Protein AF-A0A6S6SYT3-F1 (afdb_monomer_lite)

Foldseek 3Di:
DQDPLNVQLVLLLLLVVVVQVPDPDNDDLQCVCCVVPVQHCPDPCSLVVVVVVLVCLQPVNCVVVCVVDVLCVVPADPLLRLLQSLSVSSNSLVVCCVSVSDDPVVSVVSSLVSVLSNVVSDPDDVVSLLSPLSNVLVCCLVPVDDPVCSVVCSVCVVVVSVVSSVPDPRDRDDDPDRPCVPDDPDDDPDPPPPDDDDDDDDDDLVVLVVVLVVCVVVLPLPVNVVSLLPDDLVSNLVSLVVLVVCCVVPVVSADPVNLVCQCVSRVLRLVSLVSVLVVLQVVLDVLQDPDDPVPRDPRSVVSSVVSLVSSQVSLVSSCVSPVPPLLSLLSLLLSLLVDPDPVSVVSNVVSVVCCLVPVLVPLSSLVSLLVCLQVVNPHYLVSNQVSLVSSCVVADQLRLSNCSNLVSLVSVLVCCCPPVVDNPVSLVSLVDPVSVVVVVVVLVSDLLPLVSLVSVCVSCVSNVPVVSVVSSVVSVVVD

Sequence (479 aa):
MISKEETFALAFAKFEDERLENSPEDYCVESYLNNDFYFNIHDKNASSKVYDVIKKVWTEGVLELFIKNSILIDKLEVKDLVAFDSTRFVKLVLEVLNLKLINKKEAWGLLFLNVQRIQDAFTHTEDFKVSYFKGALFYDILFKSEEESRGEKIQSFDTLLENLHQRSKVKLTWLETDVFKTFKIEKSIDPSLSKNPIQNIKNTNTTKLMTMHQLLAKEDKTELWNFLDNLKDKERNQFLHQLYINKKEKPNILTAEDYLELPALYPNVSYAHYLRGVYFYHYAWEARGLGITNTVGQKNYALFYERLRYAKKDLKKAYELSPNEQTYWAELYNLVKHFRSKEADTLQEELYTRIKKNAMQNIYCIQRVSHLNKARWGGSHKESLNWAREVVSHAKHTDPIKIIIFEALIEEYHYILEFDRDEKSANAIFKDKALQNEVNICFDELVEHVTLHDRLLFWYEKVGDFARLEKLNSCIQSL

pLDDT: mean 90.22, std 11.29, range [35.91, 98.62]

Structure (mmCIF, N/CA/C/O backbone):
data_AF-A0A6S6SYT3-F1
#
_entry.id   AF-A0A6S6SYT3-F1
#
loop_
_atom_site.group_PDB
_atom_site.id
_atom_site.type_symbol
_atom_site.label_atom_id
_atom_site.label_alt_id
_atom_site.label_comp_id
_atom_site.label_asym_id
_atom_site.label_entity_id
_atom_site.label_seq_id
_atom_site.pdbx_PDB_ins_code
_atom_site.Cartn_x
_atom_site.Cartn_y
_atom_site.Cartn_z
_atom_site.occupancy
_atom_site.B_iso_or_equiv
_atom_site.auth_seq_id
_atom_site.auth_comp_id
_atom_site.auth_asym_id
_atom_site.auth_atom_id
_atom_site.pdbx_PDB_model_num
ATOM 1 N N . MET A 1 1 ? 27.311 20.189 26.855 1.00 70.69 1 MET A N 1
ATOM 2 C CA . MET A 1 1 ? 26.867 19.178 27.838 1.00 70.69 1 MET A CA 1
ATOM 3 C C . MET A 1 1 ? 25.761 18.383 27.185 1.00 70.69 1 MET A C 1
ATOM 5 O O . MET A 1 1 ? 24.919 19.014 26.562 1.00 70.69 1 MET A O 1
ATOM 9 N N . ILE A 1 2 ? 25.813 17.055 27.279 1.00 85.00 2 ILE A N 1
ATOM 10 C CA . ILE A 1 2 ? 24.722 16.183 26.830 1.00 85.00 2 ILE A CA 1
ATOM 11 C C . ILE A 1 2 ? 23.591 16.313 27.857 1.00 85.00 2 ILE A C 1
ATOM 13 O O . ILE A 1 2 ? 23.870 16.316 29.060 1.00 85.00 2 ILE A O 1
ATOM 17 N N . SER A 1 3 ? 22.349 16.492 27.412 1.00 89.75 3 SER A N 1
ATOM 18 C CA . SER A 1 3 ? 21.203 16.592 28.325 1.00 89.75 3 SER A CA 1
ATOM 19 C C . SER A 1 3 ? 20.906 15.240 29.000 1.00 89.75 3 SER A C 1
ATOM 21 O O . SER A 1 3 ? 21.442 14.195 28.612 1.00 89.75 3 SER A O 1
ATOM 23 N N . LYS A 1 4 ? 20.053 15.225 30.035 1.00 91.56 4 LYS A N 1
ATOM 24 C CA . LYS A 1 4 ? 19.627 13.958 30.659 1.00 91.56 4 LYS A CA 1
ATOM 25 C C . LYS A 1 4 ? 18.816 13.111 29.674 1.00 91.56 4 LYS A C 1
ATOM 27 O O . LYS A 1 4 ? 19.001 11.902 29.621 1.00 91.56 4 LYS A O 1
ATOM 32 N N . GLU A 1 5 ? 17.986 13.761 28.868 1.00 90.38 5 GLU A N 1
ATOM 33 C CA . GLU A 1 5 ? 17.163 13.174 27.811 1.00 90.38 5 GLU A CA 1
ATOM 34 C C . GLU A 1 5 ? 18.025 12.591 26.692 1.00 90.38 5 GLU A C 1
ATOM 36 O O . GLU A 1 5 ? 17.812 11.454 26.282 1.00 90.38 5 GLU A O 1
ATOM 41 N N . GLU A 1 6 ? 19.050 13.323 26.250 1.00 91.50 6 GLU A N 1
ATOM 42 C CA . GLU A 1 6 ? 20.016 12.815 25.275 1.00 91.50 6 GLU A CA 1
ATOM 43 C C . GLU A 1 6 ? 20.785 11.605 25.834 1.00 91.50 6 GLU A C 1
ATOM 45 O O . GLU A 1 6 ? 20.947 10.595 25.153 1.00 91.50 6 GLU A O 1
ATOM 50 N N . THR A 1 7 ? 21.215 11.670 27.099 1.00 93.25 7 THR A N 1
ATOM 51 C CA . THR A 1 7 ? 21.897 10.549 27.768 1.00 93.25 7 THR A CA 1
ATOM 52 C C . THR A 1 7 ? 20.993 9.319 27.861 1.00 93.25 7 THR A C 1
ATOM 54 O O . THR A 1 7 ? 21.459 8.202 27.641 1.00 93.25 7 THR A O 1
ATOM 57 N N . PHE A 1 8 ? 19.709 9.519 28.163 1.00 92.81 8 PHE A N 1
ATOM 58 C CA . PHE A 1 8 ? 18.713 8.455 28.228 1.00 92.81 8 PHE A CA 1
ATOM 59 C C . PHE A 1 8 ? 18.460 7.826 26.856 1.00 92.81 8 PHE A C 1
ATOM 61 O O . PHE A 1 8 ? 18.545 6.609 26.726 1.00 92.81 8 PHE A O 1
ATOM 68 N N . ALA A 1 9 ? 18.255 8.642 25.817 1.00 92.81 9 ALA A N 1
ATOM 69 C CA . ALA A 1 9 ? 18.059 8.170 24.447 1.00 92.81 9 ALA A CA 1
ATOM 70 C C . ALA A 1 9 ? 19.233 7.304 23.963 1.00 92.81 9 ALA A C 1
ATOM 72 O O . ALA A 1 9 ? 19.038 6.217 23.425 1.00 92.81 9 ALA A O 1
ATOM 73 N N . LEU A 1 10 ? 20.465 7.764 24.201 1.00 93.94 10 LEU A N 1
ATOM 74 C CA . LEU A 1 10 ? 21.680 7.057 23.790 1.00 93.94 10 LEU A CA 1
ATOM 75 C C . LEU A 1 10 ? 21.956 5.800 24.624 1.00 93.94 10 LEU A C 1
ATOM 77 O O . LEU A 1 10 ? 22.671 4.910 24.169 1.00 93.94 10 LEU A O 1
ATOM 81 N N . ALA A 1 11 ? 21.418 5.704 25.841 1.00 93.69 11 ALA A N 1
ATOM 82 C CA . ALA A 1 11 ? 21.614 4.529 26.681 1.00 93.69 11 ALA A CA 1
ATOM 83 C C . ALA A 1 11 ? 20.942 3.277 26.099 1.00 93.69 11 ALA A C 1
ATOM 85 O O . ALA A 1 11 ? 21.452 2.181 26.321 1.00 93.69 11 ALA A O 1
ATOM 86 N N . PHE A 1 12 ? 19.870 3.431 25.314 1.00 93.25 12 PHE A N 1
ATOM 87 C CA . PHE A 1 12 ? 19.230 2.310 24.628 1.00 93.25 12 PHE A CA 1
ATOM 88 C C . PHE A 1 12 ? 20.152 1.678 23.583 1.00 93.25 12 PHE A C 1
ATOM 90 O O . PHE A 1 12 ? 20.276 0.462 23.569 1.00 93.25 12 PHE A O 1
ATOM 97 N N . ALA A 1 13 ? 20.899 2.466 22.799 1.00 93.56 13 ALA A N 1
ATOM 98 C CA . ALA A 1 13 ? 21.831 1.927 21.797 1.00 93.56 13 ALA A CA 1
ATOM 99 C C . ALA A 1 13 ? 22.815 0.902 22.383 1.00 93.56 13 ALA A C 1
ATOM 101 O O . ALA A 1 13 ? 23.126 -0.089 21.735 1.00 93.56 13 ALA A O 1
ATOM 102 N N . LYS A 1 14 ? 23.228 1.097 23.643 1.00 95.25 14 LYS A N 1
ATOM 103 C CA . LYS A 1 14 ? 24.196 0.234 24.333 1.00 95.25 14 LYS A CA 1
ATOM 104 C C . LYS A 1 14 ? 23.717 -1.204 24.503 1.00 95.25 14 LYS A C 1
ATOM 106 O O . LYS A 1 14 ? 24.542 -2.106 24.548 1.00 95.25 14 LYS A O 1
ATOM 111 N N . PHE A 1 15 ? 22.409 -1.419 24.635 1.00 94.50 15 PHE A N 1
ATOM 112 C CA . PHE A 1 15 ? 21.846 -2.767 24.696 1.00 94.50 15 PHE A CA 1
ATOM 113 C C . PHE A 1 15 ? 22.007 -3.497 23.364 1.00 94.50 15 PHE A C 1
ATOM 115 O O . PHE A 1 15 ? 22.320 -4.688 23.357 1.00 94.50 15 PHE A O 1
ATOM 122 N N . GLU A 1 16 ? 21.817 -2.787 22.252 1.00 94.69 16 GLU A N 1
ATOM 123 C CA . GLU A 1 16 ? 22.008 -3.353 20.919 1.00 94.69 16 GLU A CA 1
ATOM 124 C C . GLU A 1 16 ? 23.496 -3.509 20.596 1.00 94.69 16 GLU A C 1
ATOM 126 O O . GLU A 1 16 ? 23.882 -4.543 20.067 1.00 94.69 16 GLU A O 1
ATOM 131 N N . ASP A 1 17 ? 24.343 -2.551 20.986 1.00 94.81 17 ASP A N 1
ATOM 132 C CA . ASP A 1 17 ? 25.801 -2.676 20.869 1.00 94.81 17 ASP A CA 1
ATOM 133 C C . ASP A 1 17 ? 26.300 -3.933 21.601 1.00 94.81 17 ASP A C 1
ATOM 135 O O . ASP A 1 17 ? 26.957 -4.774 20.996 1.00 94.81 17 ASP A O 1
ATOM 139 N N . GLU A 1 18 ? 25.907 -4.128 22.867 1.00 95.75 18 GLU A N 1
ATOM 140 C CA . GLU A 1 18 ? 26.279 -5.314 23.650 1.00 95.75 18 GLU A CA 1
ATOM 141 C C . GLU A 1 18 ? 25.770 -6.612 23.003 1.00 95.75 18 GLU A C 1
ATOM 143 O O . GLU A 1 18 ? 26.470 -7.624 23.003 1.00 95.75 18 GLU A O 1
ATOM 148 N N . ARG A 1 19 ? 24.563 -6.611 22.425 1.00 94.88 19 ARG A N 1
ATOM 149 C CA . ARG A 1 19 ? 24.023 -7.783 21.720 1.00 94.88 19 ARG A CA 1
ATOM 150 C C . ARG A 1 19 ? 24.835 -8.101 20.463 1.00 94.88 19 ARG A C 1
ATOM 152 O O . ARG A 1 19 ? 25.202 -9.254 20.256 1.00 94.88 19 ARG A O 1
ATOM 159 N N . LEU A 1 20 ? 25.122 -7.089 19.645 1.00 92.69 20 LEU A N 1
ATOM 160 C CA . LEU A 1 20 ? 25.860 -7.231 18.390 1.00 92.69 20 LEU A CA 1
ATOM 161 C C . LEU A 1 20 ? 27.329 -7.605 18.624 1.00 92.69 20 LEU A C 1
ATOM 163 O O . LEU A 1 20 ? 27.863 -8.404 17.867 1.00 92.69 20 LEU A O 1
ATOM 167 N N . GLU A 1 21 ? 27.963 -7.123 19.694 1.00 93.31 21 GLU A N 1
ATOM 168 C CA . GLU A 1 21 ? 29.319 -7.541 20.095 1.00 93.31 21 GLU A CA 1
ATOM 169 C C . GLU A 1 21 ? 29.405 -9.034 20.453 1.00 93.31 21 GLU A C 1
ATOM 171 O O . GLU A 1 21 ? 30.467 -9.643 20.338 1.00 93.31 21 GLU A O 1
ATOM 176 N N . ASN A 1 22 ? 28.293 -9.633 20.887 1.00 89.75 22 ASN A N 1
ATOM 177 C CA . ASN A 1 22 ? 28.199 -11.063 21.186 1.00 89.75 22 ASN A CA 1
ATOM 178 C C . ASN A 1 22 ? 27.676 -11.895 19.997 1.00 89.75 22 ASN A C 1
ATOM 180 O O . ASN A 1 22 ? 27.538 -13.115 20.122 1.00 89.75 22 ASN A O 1
ATOM 184 N N . SER A 1 23 ? 27.367 -11.259 18.862 1.00 87.88 23 SER A N 1
ATOM 185 C CA . SER A 1 23 ? 26.954 -11.940 17.633 1.00 87.88 23 SER A CA 1
ATOM 186 C C . SER A 1 23 ? 28.162 -12.608 16.964 1.00 87.88 23 SER A C 1
ATOM 188 O O . SER A 1 23 ? 29.238 -12.014 16.923 1.00 87.88 23 SER A O 1
ATOM 190 N N . PRO A 1 24 ? 28.015 -13.820 16.396 1.00 85.31 24 PRO A N 1
ATOM 191 C CA . PRO A 1 24 ? 29.074 -14.437 15.597 1.00 85.31 24 PRO A CA 1
ATOM 192 C C . PRO A 1 24 ? 29.301 -13.720 14.256 1.00 85.31 24 PRO A C 1
ATOM 194 O O . PRO A 1 24 ? 30.350 -13.889 13.642 1.00 85.31 24 PRO A O 1
ATOM 197 N N . GLU A 1 25 ? 28.312 -12.957 13.784 1.00 86.88 25 GLU A N 1
ATOM 198 C CA . GLU A 1 25 ? 28.391 -12.169 12.556 1.00 86.88 25 GLU A CA 1
ATOM 199 C C . GLU A 1 25 ? 28.732 -10.713 12.870 1.00 86.88 25 GLU A C 1
ATOM 201 O O . GLU A 1 25 ? 28.052 -10.086 13.690 1.00 86.88 25 GLU A O 1
ATOM 206 N N . ASP A 1 26 ? 29.718 -10.170 12.150 1.00 89.44 26 ASP A N 1
ATOM 207 C CA . ASP A 1 26 ? 30.058 -8.751 12.197 1.00 89.44 26 ASP A CA 1
ATOM 208 C C . ASP A 1 26 ? 28.883 -7.906 11.688 1.00 89.44 26 ASP A C 1
ATOM 210 O O . ASP A 1 26 ? 28.431 -8.027 10.544 1.00 89.44 26 ASP A O 1
ATOM 214 N N . TYR A 1 27 ? 28.389 -7.010 12.538 1.00 91.56 27 TYR A N 1
ATOM 215 C CA . TYR A 1 27 ? 27.347 -6.072 12.148 1.00 91.56 27 TYR A CA 1
ATOM 216 C C . TYR A 1 27 ? 27.915 -4.946 11.279 1.00 91.56 27 TYR A C 1
ATOM 218 O O . TYR A 1 27 ? 28.804 -4.201 11.691 1.00 91.56 27 TYR A O 1
ATOM 226 N N . CYS A 1 28 ? 27.330 -4.761 10.097 1.00 93.56 28 CYS A N 1
ATOM 227 C CA . CYS A 1 28 ? 27.597 -3.636 9.210 1.00 93.56 28 CYS A CA 1
ATOM 228 C C . CYS A 1 28 ? 26.269 -2.980 8.826 1.00 93.56 28 CYS A C 1
ATOM 230 O O . CYS A 1 28 ? 25.417 -3.626 8.213 1.00 93.56 28 CYS A O 1
ATOM 232 N N . VAL A 1 29 ? 26.094 -1.692 9.150 1.00 94.00 29 VAL A N 1
ATOM 233 C CA . VAL A 1 29 ? 24.850 -0.967 8.838 1.00 94.00 29 VAL A CA 1
ATOM 234 C C . VAL A 1 29 ? 24.557 -0.944 7.335 1.00 94.00 29 VAL A C 1
ATOM 236 O O . VAL A 1 29 ? 23.401 -1.060 6.946 1.00 94.00 29 VAL A O 1
ATOM 239 N N . GLU A 1 30 ? 25.577 -0.859 6.477 1.00 93.50 30 GLU A N 1
ATOM 240 C CA . GLU A 1 30 ? 25.385 -0.860 5.021 1.00 93.50 30 GLU A CA 1
ATOM 241 C C . GLU A 1 30 ? 24.839 -2.205 4.540 1.00 93.50 30 GLU A C 1
ATOM 243 O O . GLU A 1 30 ? 23.873 -2.249 3.782 1.00 93.50 30 GLU A O 1
ATOM 248 N N . SER A 1 31 ? 25.408 -3.306 5.043 1.00 92.00 31 SER A N 1
ATOM 249 C CA . SER A 1 31 ? 24.932 -4.658 4.733 1.00 92.00 31 SER A CA 1
ATOM 250 C C . SER A 1 31 ? 23.526 -4.890 5.278 1.00 92.00 31 SER A C 1
ATOM 252 O O . SER A 1 31 ? 22.689 -5.452 4.582 1.00 92.00 31 SER A O 1
ATOM 254 N N . TYR A 1 32 ? 23.242 -4.413 6.491 1.00 89.50 32 TYR A N 1
ATOM 255 C CA . TYR A 1 32 ? 21.917 -4.479 7.102 1.00 89.50 32 TYR A CA 1
ATOM 256 C C . TYR A 1 32 ? 20.869 -3.727 6.269 1.00 89.50 32 TYR A C 1
ATOM 258 O O . TYR A 1 32 ? 19.837 -4.288 5.912 1.00 89.50 32 TYR A O 1
ATOM 266 N N . LEU A 1 33 ? 21.155 -2.480 5.889 1.00 89.62 33 LEU A N 1
ATOM 267 C CA . LEU A 1 33 ? 20.270 -1.679 5.047 1.00 89.62 33 LEU A CA 1
ATOM 268 C C . LEU A 1 33 ? 20.044 -2.325 3.671 1.00 89.62 33 LEU A C 1
ATOM 270 O O . LEU A 1 33 ? 18.913 -2.380 3.184 1.00 89.62 33 LEU A O 1
ATOM 274 N N . ASN A 1 34 ? 21.101 -2.850 3.054 1.00 89.69 34 ASN A N 1
ATOM 275 C CA . ASN A 1 34 ? 21.003 -3.480 1.746 1.00 89.69 34 ASN A CA 1
ATOM 276 C C . ASN A 1 34 ? 20.238 -4.809 1.790 1.00 89.69 34 ASN A C 1
ATOM 278 O O . ASN A 1 34 ? 19.372 -5.042 0.953 1.00 89.69 34 ASN A O 1
ATOM 282 N N . ASN A 1 35 ? 20.531 -5.676 2.755 1.00 83.69 35 ASN A N 1
ATOM 283 C CA . ASN A 1 35 ? 19.975 -7.027 2.789 1.00 83.69 35 ASN A CA 1
ATOM 284 C C . ASN A 1 35 ? 18.531 -7.044 3.300 1.00 83.69 35 ASN A C 1
ATOM 286 O O . ASN A 1 35 ? 17.692 -7.734 2.723 1.00 83.69 35 ASN A O 1
ATOM 290 N N . ASP A 1 36 ? 18.227 -6.256 4.334 1.00 82.00 36 ASP A N 1
ATOM 291 C CA . ASP A 1 36 ? 16.919 -6.309 4.996 1.00 82.00 36 ASP A CA 1
ATOM 292 C C . ASP A 1 36 ? 15.917 -5.324 4.370 1.00 82.00 36 ASP A C 1
ATOM 294 O O . ASP A 1 36 ? 14.701 -5.518 4.463 1.00 82.00 36 ASP A O 1
ATOM 298 N N . PHE A 1 37 ? 16.410 -4.269 3.708 1.00 84.00 37 PHE A N 1
ATOM 299 C CA . PHE A 1 37 ? 15.567 -3.208 3.145 1.00 84.00 37 PHE A CA 1
ATOM 300 C C . PHE A 1 37 ? 15.810 -2.922 1.665 1.00 84.00 37 PHE A C 1
ATOM 302 O O . PHE A 1 37 ? 15.163 -2.025 1.124 1.00 84.00 37 PHE A O 1
ATOM 309 N N . TYR A 1 38 ? 16.706 -3.659 0.997 1.00 87.25 38 TYR A N 1
ATOM 310 C CA . TYR A 1 38 ? 17.091 -3.399 -0.398 1.00 87.25 38 TYR A CA 1
ATOM 311 C C . TYR A 1 38 ? 17.536 -1.943 -0.617 1.00 87.25 38 TYR A C 1
ATOM 313 O O . TYR A 1 38 ? 17.297 -1.348 -1.671 1.00 87.25 38 TYR A O 1
ATOM 321 N N . PHE A 1 39 ? 18.157 -1.348 0.406 1.00 86.50 39 PHE A N 1
ATOM 322 C CA . PHE A 1 39 ? 18.569 0.047 0.417 1.00 86.50 39 PHE A CA 1
ATOM 323 C C . PHE A 1 39 ? 20.068 0.174 0.140 1.00 86.50 39 PHE A C 1
ATOM 325 O O . PHE A 1 39 ? 20.902 -0.228 0.950 1.00 86.50 39 PHE A O 1
ATOM 332 N N . ASN A 1 40 ? 20.410 0.794 -0.991 1.00 90.00 40 ASN A N 1
ATOM 333 C CA . ASN A 1 40 ? 21.788 1.134 -1.325 1.00 90.00 40 ASN A CA 1
ATOM 334 C C . ASN A 1 40 ? 22.121 2.546 -0.819 1.00 90.00 40 ASN A C 1
ATOM 336 O O . ASN A 1 40 ? 21.569 3.535 -1.305 1.00 90.00 40 ASN A O 1
ATOM 340 N N . ILE A 1 41 ? 23.062 2.642 0.123 1.00 92.62 41 ILE A N 1
ATOM 341 C CA . ILE A 1 41 ? 23.496 3.917 0.716 1.00 92.62 41 ILE A CA 1
ATOM 342 C C . ILE A 1 41 ? 24.145 4.877 -0.299 1.00 92.62 41 ILE A C 1
ATOM 344 O O . ILE A 1 41 ? 24.238 6.073 -0.035 1.00 92.62 41 ILE A O 1
ATOM 348 N N . HIS A 1 42 ? 24.591 4.374 -1.454 1.00 92.38 42 HIS A N 1
ATOM 349 C CA . HIS A 1 42 ? 25.229 5.159 -2.514 1.00 92.38 42 HIS A CA 1
ATOM 350 C C . HIS A 1 42 ? 24.237 5.697 -3.554 1.00 92.38 42 HIS A C 1
ATOM 352 O O . HIS A 1 42 ? 24.647 6.301 -4.546 1.00 92.38 42 HIS A O 1
ATOM 358 N N . ASP A 1 43 ? 22.937 5.476 -3.356 1.00 87.94 43 ASP A N 1
ATOM 359 C CA . ASP A 1 43 ? 21.902 6.031 -4.219 1.00 87.94 43 ASP A CA 1
ATOM 360 C C . ASP A 1 43 ? 21.845 7.567 -4.098 1.00 87.94 43 ASP A C 1
ATOM 362 O O . ASP A 1 43 ? 21.962 8.128 -3.006 1.00 87.94 43 ASP A O 1
ATOM 366 N N . LYS A 1 44 ? 21.601 8.268 -5.213 1.00 85.88 44 LYS A N 1
ATOM 367 C CA . LYS A 1 44 ? 21.480 9.738 -5.245 1.00 85.88 44 LYS A CA 1
ATOM 368 C C . LYS A 1 44 ? 20.388 10.250 -4.300 1.00 85.88 44 LYS A C 1
ATOM 370 O O . LYS A 1 44 ? 20.502 11.357 -3.785 1.00 85.88 44 LYS A O 1
ATOM 375 N N . ASN A 1 45 ? 19.368 9.427 -4.047 1.00 87.94 45 ASN A N 1
ATOM 376 C CA . ASN A 1 45 ? 18.238 9.741 -3.172 1.00 87.94 45 ASN A CA 1
ATOM 377 C C . ASN A 1 45 ? 18.284 9.000 -1.822 1.00 87.94 45 ASN A C 1
ATOM 379 O O . ASN A 1 45 ? 17.254 8.899 -1.149 1.00 87.94 45 ASN A O 1
ATOM 383 N N . ALA A 1 46 ? 19.447 8.483 -1.405 1.00 86.31 46 ALA A N 1
ATOM 384 C CA . ALA A 1 46 ? 19.594 7.711 -0.168 1.00 86.31 46 ALA A CA 1
ATOM 385 C C . ALA A 1 46 ? 19.052 8.464 1.064 1.00 86.31 46 ALA A C 1
ATOM 387 O O . ALA A 1 46 ? 18.317 7.882 1.859 1.00 86.31 46 ALA A O 1
ATOM 388 N N . SER A 1 47 ? 19.299 9.774 1.178 1.00 86.94 47 SER A N 1
ATOM 389 C CA . SER A 1 47 ? 18.763 10.603 2.271 1.00 86.94 47 SER A CA 1
ATOM 390 C C . SER A 1 47 ? 17.236 10.675 2.319 1.00 86.94 47 SER A C 1
ATOM 392 O O . SER A 1 47 ? 16.673 10.794 3.398 1.00 86.94 47 SER A O 1
ATOM 394 N N . SER A 1 48 ? 16.540 10.595 1.181 1.00 82.88 48 SER A N 1
ATOM 395 C CA . SER A 1 48 ? 15.072 10.550 1.189 1.00 82.88 48 SER A CA 1
ATOM 396 C C . SER A 1 48 ? 14.568 9.143 1.496 1.00 82.88 48 SER A C 1
ATOM 398 O O . SER A 1 48 ? 13.632 8.977 2.269 1.00 82.88 48 SER A O 1
ATOM 400 N N . LYS A 1 49 ? 15.200 8.123 0.908 1.00 87.56 49 LYS A N 1
ATOM 401 C CA . LYS A 1 49 ? 14.791 6.720 1.047 1.00 87.56 49 LYS A CA 1
ATOM 402 C C . LYS A 1 49 ? 15.067 6.155 2.448 1.00 87.56 49 LYS A C 1
ATOM 404 O O . LYS A 1 49 ? 14.356 5.259 2.894 1.00 87.56 49 LYS A O 1
ATOM 409 N N . VAL A 1 50 ? 16.059 6.683 3.175 1.00 94.00 50 VAL A N 1
ATOM 410 C CA . VAL A 1 50 ? 16.377 6.211 4.536 1.00 94.00 50 VAL A CA 1
ATOM 411 C C . VAL A 1 50 ? 15.218 6.462 5.505 1.00 94.00 50 VAL A C 1
ATOM 413 O O . VAL A 1 50 ? 15.030 5.692 6.444 1.00 94.00 50 VAL A O 1
ATOM 416 N N . TYR A 1 51 ? 14.385 7.480 5.253 1.00 91.88 51 TYR A N 1
ATOM 417 C CA . TYR A 1 51 ? 13.187 7.736 6.052 1.00 91.88 51 TYR A CA 1
ATOM 418 C C . TYR A 1 51 ? 12.166 6.612 5.960 1.00 91.88 51 TYR A C 1
ATOM 420 O O . TYR A 1 51 ? 11.553 6.288 6.975 1.00 91.88 51 TYR A O 1
ATOM 428 N N . ASP A 1 52 ? 12.007 5.990 4.792 1.00 86.31 52 ASP A N 1
ATOM 429 C CA . ASP A 1 52 ? 11.096 4.857 4.635 1.00 86.31 52 ASP A CA 1
ATOM 430 C C . ASP A 1 52 ? 11.583 3.657 5.447 1.00 86.31 52 ASP A C 1
ATOM 432 O O . ASP A 1 52 ? 10.783 2.997 6.108 1.00 86.31 52 ASP A O 1
ATOM 436 N N . VAL A 1 53 ? 12.900 3.429 5.486 1.00 89.38 53 VAL A N 1
ATOM 437 C CA . VAL A 1 53 ? 13.515 2.374 6.304 1.00 89.38 53 VAL A CA 1
ATOM 438 C C . VAL A 1 53 ? 13.323 2.648 7.796 1.00 89.38 53 VAL A C 1
ATOM 440 O O . VAL A 1 53 ? 12.825 1.790 8.523 1.00 89.38 53 VAL A O 1
ATOM 443 N N . ILE A 1 54 ? 13.659 3.858 8.254 1.00 93.50 54 ILE A N 1
ATOM 444 C CA . ILE A 1 54 ? 13.480 4.293 9.648 1.00 93.50 54 ILE A CA 1
ATOM 445 C C . ILE A 1 54 ? 12.011 4.162 10.060 1.00 93.50 54 ILE A C 1
ATOM 447 O O . ILE A 1 54 ? 11.709 3.602 11.113 1.00 93.50 54 ILE A O 1
ATOM 451 N N . LYS A 1 55 ? 11.092 4.645 9.216 1.00 90.69 55 LYS A N 1
ATOM 452 C CA . LYS A 1 55 ? 9.650 4.550 9.438 1.00 90.69 55 LYS A CA 1
ATOM 453 C C . LYS A 1 55 ? 9.218 3.096 9.540 1.00 90.69 55 LYS A C 1
ATOM 455 O O . LYS A 1 55 ? 8.525 2.767 10.491 1.00 90.69 55 LYS A O 1
ATOM 460 N N . LYS A 1 56 ? 9.655 2.234 8.620 1.00 85.88 56 LYS A N 1
ATOM 461 C CA . LYS A 1 56 ? 9.311 0.810 8.613 1.00 85.88 56 LYS A CA 1
ATOM 462 C C . LYS A 1 56 ? 9.765 0.108 9.892 1.00 85.88 56 LYS A C 1
ATOM 464 O O . LYS A 1 56 ? 8.964 -0.567 10.529 1.00 85.88 56 LYS A O 1
ATOM 469 N N . VAL A 1 57 ? 11.012 0.323 10.317 1.00 87.94 57 VAL A N 1
ATOM 470 C CA . VAL A 1 57 ? 11.525 -0.218 11.590 1.00 87.94 57 VAL A CA 1
ATOM 471 C C . VAL A 1 57 ? 10.702 0.294 12.771 1.00 87.94 57 VAL A C 1
ATOM 473 O O . VAL A 1 57 ? 10.382 -0.467 13.677 1.00 87.94 57 VAL A O 1
ATOM 476 N N . TRP A 1 58 ? 10.313 1.569 12.751 1.00 87.25 58 TRP A N 1
ATOM 477 C CA . TRP A 1 58 ? 9.517 2.152 13.823 1.00 87.25 58 TRP A CA 1
ATOM 478 C C . TRP A 1 58 ? 8.071 1.638 13.848 1.00 87.25 58 TRP A C 1
ATOM 480 O O . TRP A 1 58 ? 7.556 1.349 14.923 1.00 87.25 58 TRP A O 1
ATOM 490 N N . THR A 1 59 ? 7.395 1.516 12.706 1.00 82.88 59 THR A N 1
ATOM 491 C CA . THR A 1 59 ? 5.958 1.198 12.658 1.00 82.88 59 THR A CA 1
ATOM 492 C C . THR A 1 59 ? 5.659 -0.290 12.546 1.00 82.88 59 THR A C 1
ATOM 494 O O . THR A 1 59 ? 4.680 -0.748 13.125 1.00 82.88 59 THR A O 1
ATOM 497 N N . GLU A 1 60 ? 6.460 -1.035 11.784 1.00 84.38 60 GLU A N 1
ATOM 498 C CA . GLU A 1 60 ? 6.224 -2.457 11.495 1.00 84.38 60 GLU A CA 1
ATOM 499 C C . GLU A 1 60 ? 7.083 -3.354 12.389 1.00 84.38 60 GLU A C 1
ATOM 501 O O . GLU A 1 60 ? 6.575 -4.331 12.947 1.00 84.38 60 GLU A O 1
ATOM 506 N N . GLY A 1 61 ? 8.356 -2.981 12.573 1.00 84.12 61 GLY A N 1
ATOM 507 C CA . GLY A 1 61 ? 9.283 -3.648 13.487 1.00 84.12 61 GLY A CA 1
ATOM 508 C C . GLY A 1 61 ? 9.325 -5.171 13.317 1.00 84.12 61 GLY A C 1
ATOM 509 O O . GLY A 1 61 ? 9.210 -5.696 12.208 1.00 84.12 61 GLY A O 1
ATOM 510 N N . VAL A 1 62 ? 9.458 -5.900 14.425 1.00 84.25 62 VAL A N 1
ATOM 511 C CA . VAL A 1 62 ? 9.337 -7.368 14.462 1.00 84.25 62 VAL A CA 1
ATOM 512 C C . VAL A 1 62 ? 7.911 -7.845 14.773 1.00 84.25 62 VAL A C 1
ATOM 514 O O . VAL A 1 62 ? 7.665 -9.051 14.840 1.00 84.25 62 VAL A O 1
ATOM 517 N N . LEU A 1 63 ? 6.945 -6.934 14.934 1.00 79.75 63 LEU A N 1
ATOM 518 C CA . LEU A 1 63 ? 5.563 -7.279 15.280 1.00 79.75 63 LEU A CA 1
ATOM 519 C C . LEU A 1 63 ? 4.891 -8.131 14.197 1.00 79.75 63 LEU A C 1
ATOM 521 O O . LEU A 1 63 ? 4.221 -9.116 14.508 1.00 79.75 63 LEU A O 1
ATOM 525 N N . GLU A 1 64 ? 5.103 -7.801 12.922 1.00 76.12 64 GLU A N 1
ATOM 526 C CA . GLU A 1 64 ? 4.577 -8.607 11.815 1.00 76.12 64 GLU A CA 1
ATOM 527 C C . GLU A 1 64 ? 5.122 -10.047 11.860 1.00 76.12 64 GLU A C 1
ATOM 529 O O . GLU A 1 64 ? 4.409 -11.012 11.574 1.00 76.12 64 GLU A O 1
ATOM 534 N N . LEU A 1 65 ? 6.384 -10.203 12.266 1.00 70.12 65 LEU A N 1
ATOM 535 C CA . LEU A 1 65 ? 7.051 -11.499 12.374 1.00 70.12 65 LEU A CA 1
ATOM 536 C C . LEU A 1 65 ? 6.491 -12.309 13.541 1.00 70.12 65 LEU A C 1
ATOM 538 O O . LEU A 1 65 ? 6.264 -13.509 13.388 1.00 70.12 65 LEU A O 1
ATOM 542 N N . PHE A 1 66 ? 6.205 -11.661 14.668 1.00 76.12 66 PHE A N 1
ATOM 543 C CA . PHE A 1 66 ? 5.519 -12.288 15.793 1.00 76.12 66 PHE A CA 1
ATOM 544 C C . PHE A 1 66 ? 4.132 -12.804 15.407 1.00 76.12 66 PHE A C 1
ATOM 546 O O . PHE A 1 66 ? 3.816 -13.963 15.665 1.00 76.12 66 PHE A O 1
ATOM 553 N N . ILE A 1 67 ? 3.340 -11.999 14.691 1.00 77.25 67 ILE A N 1
ATOM 554 C CA . ILE A 1 67 ? 2.005 -12.402 14.219 1.00 77.25 67 ILE A CA 1
ATOM 555 C C . ILE A 1 67 ? 2.082 -13.644 13.313 1.00 77.25 67 ILE A C 1
ATOM 557 O O . ILE A 1 67 ? 1.193 -14.496 13.346 1.00 77.25 67 ILE A O 1
ATOM 561 N N . LYS A 1 68 ? 3.150 -13.777 12.518 1.00 77.38 68 LYS A N 1
ATOM 562 C CA . LYS A 1 68 ? 3.359 -14.920 11.616 1.00 77.38 68 LYS A CA 1
ATOM 563 C C . LYS A 1 68 ? 3.877 -16.184 12.315 1.00 77.38 68 LYS A C 1
ATOM 565 O O . LYS A 1 68 ? 3.776 -17.258 11.727 1.00 77.38 68 LYS A O 1
ATOM 570 N N . ASN A 1 69 ? 4.416 -16.088 13.533 1.00 75.12 69 ASN A N 1
ATOM 571 C CA . ASN A 1 69 ? 5.104 -17.189 14.214 1.00 75.12 69 ASN A CA 1
ATOM 572 C C . ASN A 1 69 ? 4.498 -17.466 15.597 1.00 75.12 69 ASN A C 1
ATOM 574 O O . ASN A 1 69 ? 4.974 -16.972 16.616 1.00 75.12 69 ASN A O 1
ATOM 578 N N . SER A 1 70 ? 3.483 -18.333 15.651 1.00 76.00 70 SER A N 1
ATOM 579 C CA . SER A 1 70 ? 2.752 -18.653 16.890 1.00 76.00 70 SER A CA 1
ATOM 580 C C . SER A 1 70 ? 3.540 -19.476 17.918 1.00 76.00 70 SER A C 1
ATOM 582 O O . SER A 1 70 ? 3.030 -19.745 19.000 1.00 76.00 70 SER A O 1
ATOM 584 N N . ILE A 1 71 ? 4.759 -19.917 17.594 1.00 77.06 71 ILE A N 1
ATOM 585 C CA . ILE A 1 71 ? 5.508 -20.907 18.387 1.00 77.06 71 ILE A CA 1
ATOM 586 C C . ILE A 1 71 ? 5.933 -20.355 19.762 1.00 77.06 71 ILE A C 1
ATOM 588 O O . ILE A 1 71 ? 6.123 -21.123 20.699 1.00 77.06 71 ILE A O 1
ATOM 592 N N . LEU A 1 72 ? 6.045 -19.032 19.903 1.00 77.31 72 LEU A N 1
ATOM 593 C CA . LEU A 1 72 ? 6.456 -18.366 21.146 1.00 77.31 72 LEU A CA 1
ATOM 594 C C . LEU A 1 72 ? 5.394 -17.402 21.692 1.00 77.31 72 LEU A C 1
ATOM 596 O O . LEU A 1 72 ? 5.710 -16.540 22.510 1.00 77.31 72 LEU A O 1
ATOM 600 N N . ILE A 1 73 ? 4.133 -17.550 21.272 1.00 82.12 73 ILE A N 1
ATOM 601 C CA . ILE A 1 73 ? 3.059 -16.629 21.675 1.00 82.12 73 ILE A CA 1
ATOM 602 C C . ILE A 1 73 ? 2.817 -16.633 23.193 1.00 82.12 73 ILE A C 1
ATOM 604 O O . ILE A 1 73 ? 2.490 -15.600 23.759 1.00 82.12 73 ILE A O 1
ATOM 608 N N . ASP A 1 74 ? 3.074 -17.762 23.862 1.00 87.19 74 ASP A N 1
ATOM 609 C CA . ASP A 1 74 ? 2.932 -17.905 25.319 1.00 87.19 74 ASP A CA 1
ATOM 610 C C . ASP A 1 74 ? 4.160 -17.401 26.103 1.00 87.19 74 ASP A C 1
ATOM 612 O O . ASP A 1 74 ? 4.162 -17.395 27.335 1.00 87.19 74 ASP A O 1
ATOM 616 N N . LYS A 1 75 ? 5.239 -17.020 25.406 1.00 88.12 75 LYS A N 1
ATOM 617 C CA . LYS A 1 75 ? 6.513 -16.578 26.002 1.00 88.12 75 LYS A CA 1
ATOM 618 C C . LYS A 1 75 ? 6.768 -15.079 25.845 1.00 88.12 75 LYS A C 1
ATOM 620 O O . LYS A 1 75 ? 7.661 -14.551 26.511 1.00 88.12 75 LYS A O 1
ATOM 625 N N . LEU A 1 76 ? 6.004 -14.409 24.984 1.00 92.81 76 LEU A N 1
ATOM 626 C CA . LEU A 1 76 ? 6.238 -13.030 24.570 1.00 92.81 76 LEU A CA 1
ATOM 627 C C . LEU A 1 76 ? 4.975 -12.194 24.653 1.00 92.81 76 LEU A C 1
ATOM 629 O O . LEU A 1 76 ? 3.887 -12.618 24.272 1.00 92.81 76 LEU A O 1
ATOM 633 N N . GLU A 1 77 ? 5.167 -10.955 25.065 1.00 92.38 77 GLU A N 1
ATOM 634 C CA . GLU A 1 77 ? 4.166 -9.908 25.005 1.00 92.38 77 GLU A CA 1
ATOM 635 C C . GLU A 1 77 ? 4.519 -8.911 23.898 1.00 92.38 77 GLU A C 1
ATOM 637 O O . GLU A 1 77 ? 5.677 -8.748 23.513 1.00 92.38 77 GLU A O 1
ATOM 642 N N . VAL A 1 78 ? 3.523 -8.167 23.410 1.00 90.00 78 VAL A N 1
ATOM 643 C CA . VAL A 1 78 ? 3.751 -7.113 22.404 1.00 90.00 78 VAL A CA 1
ATOM 644 C C . VAL A 1 78 ? 4.785 -6.093 22.891 1.00 90.00 78 VAL A C 1
ATOM 646 O O . VAL A 1 78 ? 5.593 -5.613 22.097 1.00 90.00 78 VAL A O 1
ATOM 649 N N . LYS A 1 79 ? 4.813 -5.793 24.198 1.00 94.38 79 LYS A N 1
ATOM 650 C CA . LYS A 1 79 ? 5.795 -4.870 24.776 1.00 94.38 79 LYS A CA 1
ATOM 651 C C . LYS A 1 79 ? 7.238 -5.371 24.617 1.00 94.38 79 LYS A C 1
ATOM 653 O O . LYS A 1 79 ? 8.119 -4.556 24.376 1.00 94.38 79 LYS A O 1
ATOM 658 N N . ASP A 1 80 ? 7.482 -6.681 24.645 1.00 95.50 80 ASP A N 1
ATOM 659 C CA . ASP A 1 80 ? 8.827 -7.253 24.476 1.00 95.50 80 ASP A CA 1
ATOM 660 C C . ASP A 1 80 ? 9.405 -6.903 23.097 1.00 95.50 80 ASP A C 1
ATOM 662 O O . ASP A 1 80 ? 10.563 -6.503 22.958 1.00 95.50 80 ASP A O 1
ATOM 666 N N . LEU A 1 81 ? 8.549 -6.957 22.076 1.00 94.06 81 LEU A N 1
ATOM 667 C CA . LEU A 1 81 ? 8.885 -6.573 20.707 1.00 94.06 81 LEU A CA 1
ATOM 668 C C . LEU A 1 81 ? 9.105 -5.065 20.588 1.00 94.06 81 LEU A C 1
ATOM 670 O O . LEU A 1 81 ? 10.066 -4.634 19.960 1.00 94.06 81 LEU A O 1
ATOM 674 N N . VAL A 1 82 ? 8.259 -4.263 21.246 1.00 93.25 82 VAL A N 1
ATOM 675 C CA . VAL A 1 82 ? 8.415 -2.803 21.290 1.00 93.25 82 VAL A CA 1
ATOM 676 C C . VAL A 1 82 ? 9.757 -2.414 21.910 1.00 93.25 82 VAL A C 1
ATOM 678 O O . VAL A 1 82 ? 10.448 -1.572 21.346 1.00 93.25 82 VAL A O 1
ATOM 681 N N . ALA A 1 83 ? 10.159 -3.035 23.024 1.00 96.25 83 ALA A N 1
ATOM 682 C CA . ALA A 1 83 ? 11.452 -2.764 23.651 1.00 96.25 83 ALA A CA 1
ATOM 683 C C . ALA A 1 83 ? 12.623 -3.087 22.712 1.00 96.25 83 ALA A C 1
ATOM 685 O O . ALA A 1 83 ? 13.550 -2.287 22.577 1.00 96.25 83 ALA A O 1
ATOM 686 N N . PHE A 1 84 ? 12.575 -4.239 22.039 1.00 96.12 84 PHE A N 1
ATOM 687 C CA . PHE A 1 84 ? 13.607 -4.644 21.087 1.00 96.12 84 PHE A CA 1
ATOM 688 C C . PHE A 1 84 ? 13.689 -3.719 19.866 1.00 96.12 84 PHE A C 1
ATOM 690 O O . PHE A 1 84 ? 14.763 -3.191 19.561 1.00 96.12 84 PHE A O 1
ATOM 697 N N . ASP A 1 85 ? 12.557 -3.457 19.213 1.00 94.56 85 ASP A N 1
ATOM 698 C CA . ASP A 1 85 ? 12.488 -2.584 18.040 1.00 94.56 85 ASP A CA 1
ATOM 699 C C . ASP A 1 85 ? 12.921 -1.160 18.371 1.00 94.56 85 ASP A C 1
ATOM 701 O O . ASP A 1 85 ? 13.661 -0.545 17.603 1.00 94.56 85 ASP A O 1
ATOM 705 N N . SER A 1 86 ? 12.529 -0.639 19.535 1.00 95.38 86 SER A N 1
ATOM 706 C CA . SER A 1 86 ? 12.944 0.690 19.970 1.00 95.38 86 SER A CA 1
ATOM 707 C C . SER A 1 86 ? 14.454 0.788 20.185 1.00 95.38 86 SER A C 1
ATOM 709 O O . SER A 1 86 ? 15.035 1.816 19.841 1.00 95.38 86 SER A O 1
ATOM 711 N N . THR A 1 87 ? 15.118 -0.251 20.692 1.00 96.56 87 THR A N 1
ATOM 712 C CA . THR A 1 87 ? 16.583 -0.269 20.848 1.00 96.56 87 THR A CA 1
ATOM 713 C C . THR A 1 87 ? 17.294 -0.329 19.494 1.00 96.56 87 THR A C 1
ATOM 715 O O . THR A 1 87 ? 18.198 0.472 19.233 1.00 96.56 87 THR A O 1
ATOM 718 N N . ARG A 1 88 ? 16.837 -1.205 18.587 1.00 94.88 88 ARG A N 1
ATOM 719 C CA . ARG A 1 88 ? 17.340 -1.282 17.204 1.00 94.88 88 ARG A CA 1
ATOM 720 C C . ARG A 1 88 ? 17.149 0.022 16.448 1.00 94.88 88 ARG A C 1
ATOM 722 O O . ARG A 1 88 ? 18.039 0.446 15.716 1.00 94.88 88 ARG A O 1
ATOM 729 N N . PHE A 1 89 ? 16.007 0.673 16.647 1.00 96.12 89 PHE A N 1
ATOM 730 C CA . PHE A 1 89 ? 15.704 1.967 16.060 1.00 96.12 89 PHE A CA 1
ATOM 731 C C . PHE A 1 89 ? 16.724 3.026 16.486 1.00 96.12 89 PHE A C 1
ATOM 733 O O . PHE A 1 89 ? 17.258 3.724 15.627 1.00 96.12 89 PHE A O 1
ATOM 740 N N . VAL A 1 90 ? 17.054 3.119 17.783 1.00 96.88 90 VAL A N 1
ATOM 741 C CA . VAL A 1 90 ? 18.089 4.055 18.260 1.00 96.88 90 VAL A CA 1
ATOM 742 C C . VAL A 1 90 ? 19.423 3.769 17.577 1.00 96.88 90 VAL A C 1
ATOM 744 O O . VAL A 1 90 ? 20.029 4.693 17.033 1.00 96.88 90 VAL A O 1
ATOM 747 N N . LYS A 1 91 ? 19.867 2.505 17.560 1.00 96.06 91 LYS A N 1
ATOM 748 C CA . LYS A 1 91 ? 21.122 2.110 16.903 1.00 96.06 91 LYS A CA 1
ATOM 749 C C . LYS A 1 91 ? 21.121 2.507 15.427 1.00 96.06 91 LYS A C 1
ATOM 751 O O . LYS A 1 91 ? 22.048 3.175 14.980 1.00 96.06 91 LYS A O 1
ATOM 756 N N . LEU A 1 92 ? 20.058 2.175 14.694 1.00 96.00 92 LEU A N 1
ATOM 757 C CA . LEU A 1 92 ? 19.918 2.511 13.281 1.00 96.00 92 LEU A CA 1
ATOM 758 C C . LEU A 1 92 ? 20.003 4.022 13.044 1.00 96.00 92 LEU A C 1
ATOM 760 O O . LEU A 1 92 ? 20.770 4.442 12.185 1.00 96.00 92 LEU A O 1
ATOM 764 N N . VAL A 1 93 ? 19.268 4.833 13.815 1.00 97.38 93 VAL A N 1
ATOM 765 C CA . VAL A 1 93 ? 19.278 6.303 13.697 1.00 97.38 93 VAL A CA 1
ATOM 766 C C . VAL A 1 93 ? 20.686 6.874 13.892 1.00 97.38 93 VAL A C 1
ATOM 768 O O . VAL A 1 93 ? 21.095 7.763 13.145 1.00 97.38 93 VAL A O 1
ATOM 771 N N . LEU A 1 94 ? 21.447 6.357 14.860 1.00 97.38 94 LEU A N 1
ATOM 772 C CA . LEU A 1 94 ? 22.826 6.793 15.098 1.00 97.38 94 LEU A CA 1
ATOM 773 C C . LEU A 1 94 ? 23.762 6.405 13.950 1.00 97.38 94 LEU A C 1
ATOM 775 O O . LEU A 1 94 ? 24.581 7.221 13.529 1.00 97.38 94 LEU A O 1
ATOM 779 N N . GLU A 1 95 ? 23.619 5.200 13.402 1.00 96.94 95 GLU A N 1
ATOM 780 C CA . GLU A 1 95 ? 24.439 4.756 12.274 1.00 96.94 95 GLU A CA 1
ATOM 781 C C . GLU A 1 95 ? 24.125 5.538 10.989 1.00 96.94 95 GLU A C 1
ATOM 783 O O . GLU A 1 95 ? 25.038 5.996 10.303 1.00 96.94 95 GLU A O 1
ATOM 788 N N . VAL A 1 96 ? 22.850 5.795 10.676 1.00 97.00 96 VAL A N 1
ATOM 789 C CA . VAL A 1 96 ? 22.500 6.598 9.488 1.00 97.00 96 VAL A CA 1
ATOM 790 C C . VAL A 1 96 ? 22.895 8.070 9.641 1.00 97.00 96 VAL A C 1
ATOM 792 O O . VAL A 1 96 ? 23.218 8.727 8.648 1.00 97.00 96 VAL A O 1
ATOM 795 N N . LEU A 1 97 ? 22.928 8.588 10.876 1.00 96.94 97 LEU A N 1
ATOM 796 C CA . LEU A 1 97 ? 23.501 9.897 11.183 1.00 96.94 97 LEU A CA 1
ATOM 797 C C . LEU A 1 97 ? 25.015 9.904 10.915 1.00 96.94 97 LEU A C 1
ATOM 799 O O . LEU A 1 97 ? 25.515 10.847 10.302 1.00 96.94 97 LEU A O 1
ATOM 803 N N . ASN A 1 98 ? 25.737 8.852 11.315 1.00 96.75 98 ASN A N 1
ATOM 804 C CA . ASN A 1 98 ? 27.171 8.707 11.036 1.00 96.75 98 ASN A CA 1
ATOM 805 C C . ASN A 1 98 ? 27.460 8.625 9.528 1.00 96.75 98 ASN A C 1
ATOM 807 O O . ASN A 1 98 ? 28.427 9.222 9.052 1.00 96.75 98 ASN A O 1
ATOM 811 N N . LEU A 1 99 ? 26.577 7.972 8.766 1.00 95.88 99 LEU A N 1
ATOM 812 C CA . LEU A 1 99 ? 26.614 7.927 7.300 1.00 95.88 99 LEU A CA 1
ATOM 813 C C . LEU A 1 99 ? 26.187 9.244 6.624 1.00 95.88 99 LEU A C 1
ATOM 815 O O . LEU A 1 99 ? 26.243 9.346 5.401 1.00 95.88 99 LEU A O 1
ATOM 819 N N . LYS A 1 100 ? 25.775 10.264 7.393 1.00 97.19 100 LYS A N 1
ATOM 820 C CA . LYS A 1 100 ? 25.270 11.560 6.900 1.00 97.19 100 LYS A CA 1
ATOM 821 C C . LYS A 1 100 ? 24.025 11.447 6.010 1.00 97.19 100 LYS A C 1
ATOM 823 O O . LYS A 1 100 ? 23.778 12.328 5.190 1.00 97.19 100 LYS A O 1
ATOM 828 N N . LEU A 1 101 ? 23.230 10.389 6.180 1.00 94.94 101 LEU A N 1
ATOM 829 C CA . LEU A 1 101 ? 21.972 10.217 5.447 1.00 94.94 101 LEU A CA 1
ATOM 830 C C . LEU A 1 101 ? 20.855 11.100 6.014 1.00 94.94 101 LEU A C 1
ATOM 832 O O . LEU A 1 101 ? 19.966 11.503 5.270 1.00 94.94 101 LEU A O 1
ATOM 836 N N . ILE A 1 102 ? 20.949 11.443 7.299 1.00 96.75 102 ILE A N 1
ATOM 837 C CA . ILE A 1 102 ? 20.098 12.412 7.995 1.00 96.75 102 ILE A CA 1
ATOM 838 C C . ILE A 1 102 ? 20.968 13.432 8.731 1.00 96.75 102 ILE A C 1
ATOM 840 O O . ILE A 1 102 ? 22.130 13.166 9.055 1.00 96.75 102 ILE A O 1
ATOM 844 N N . ASN A 1 103 ? 20.416 14.607 9.022 1.00 96.44 103 ASN A N 1
ATOM 845 C CA . ASN A 1 103 ? 21.105 15.616 9.817 1.00 96.44 103 ASN A CA 1
ATOM 846 C C . ASN A 1 103 ? 20.866 15.429 11.326 1.00 96.44 103 ASN A C 1
ATOM 848 O O . ASN A 1 103 ? 19.977 14.709 11.781 1.00 96.44 103 ASN A O 1
ATOM 852 N N . LYS A 1 104 ? 21.671 16.126 12.138 1.00 95.38 104 LYS A N 1
ATOM 853 C CA . LYS A 1 104 ? 21.617 16.033 13.605 1.00 95.38 104 LYS A CA 1
ATOM 854 C C . LYS A 1 104 ? 20.239 16.392 14.180 1.00 95.38 104 LYS A C 1
ATOM 856 O O . LYS A 1 104 ? 19.825 15.786 15.163 1.00 95.38 104 LYS A O 1
ATOM 861 N N . LYS A 1 105 ? 19.541 17.379 13.606 1.00 93.88 105 LYS A N 1
ATOM 862 C CA . LYS A 1 105 ? 18.224 17.822 14.091 1.00 93.88 105 LYS A CA 1
ATOM 863 C C . LYS A 1 105 ? 17.171 16.736 13.861 1.00 93.88 105 LYS A C 1
ATOM 865 O O . LYS A 1 105 ? 16.390 16.451 14.762 1.00 93.88 105 LYS A O 1
ATOM 870 N N . GLU A 1 106 ? 17.188 16.126 12.681 1.00 94.06 106 GLU A N 1
ATOM 871 C CA . GLU A 1 106 ? 16.302 15.018 12.307 1.00 94.06 106 GLU A CA 1
ATOM 872 C C . GLU A 1 106 ? 16.543 13.796 13.193 1.00 94.06 106 GLU A C 1
ATOM 874 O O . GLU A 1 106 ? 15.596 13.277 13.782 1.00 94.06 106 GLU A O 1
ATOM 879 N N . ALA A 1 107 ? 17.810 13.403 13.372 1.00 95.88 107 ALA A N 1
ATOM 880 C CA . ALA A 1 107 ? 18.182 12.284 14.233 1.00 95.88 107 ALA A CA 1
ATOM 881 C C . ALA A 1 107 ? 17.654 12.466 15.664 1.00 95.88 107 ALA A C 1
ATOM 883 O O . ALA A 1 107 ? 17.002 11.573 16.196 1.00 95.88 107 ALA A O 1
ATOM 884 N N . TRP A 1 108 ? 17.852 13.639 16.274 1.00 94.44 108 TRP A N 1
ATOM 885 C CA . TRP A 1 108 ? 17.333 13.900 17.619 1.00 94.44 108 TRP A CA 1
ATOM 886 C C . TRP A 1 108 ? 15.805 13.914 17.684 1.00 94.44 108 TRP A C 1
ATOM 888 O O . TRP A 1 108 ? 15.247 13.374 18.634 1.00 94.44 108 TRP A O 1
ATOM 898 N N . GLY A 1 109 ? 15.120 14.460 16.674 1.00 92.25 109 GLY A N 1
ATOM 899 C CA . GLY A 1 109 ? 13.658 14.397 16.598 1.00 92.25 109 GLY A CA 1
ATOM 900 C C . GLY A 1 109 ? 13.135 12.956 16.608 1.00 92.25 109 GLY A C 1
ATOM 901 O O . GLY A 1 109 ? 12.232 12.630 17.376 1.00 92.25 109 GLY A O 1
ATOM 902 N N . LEU A 1 110 ? 13.758 12.078 15.817 1.00 94.56 110 LEU A N 1
ATOM 903 C CA . LEU A 1 110 ? 13.442 10.649 15.772 1.00 94.56 110 LEU A CA 1
ATOM 904 C C . LEU A 1 110 ? 13.735 9.946 17.105 1.00 94.56 110 LEU A C 1
ATOM 906 O O . LEU A 1 110 ? 12.902 9.187 17.601 1.00 94.56 110 LEU A O 1
ATOM 910 N N . LEU A 1 111 ? 14.895 10.219 17.711 1.00 95.56 111 LEU A N 1
ATOM 911 C CA . LEU A 1 111 ? 15.277 9.634 18.996 1.00 95.56 111 LEU A CA 1
ATOM 912 C C . LEU A 1 111 ? 14.305 10.026 20.114 1.00 95.56 111 LEU A C 1
ATOM 914 O O . LEU A 1 111 ? 13.906 9.159 20.887 1.00 95.56 111 LEU A O 1
ATOM 918 N N . PHE A 1 112 ? 13.870 11.287 20.183 1.00 93.38 112 PHE A N 1
ATOM 919 C CA . PHE A 1 112 ? 12.916 11.725 21.205 1.00 93.38 112 PHE A CA 1
ATOM 920 C C . PHE A 1 112 ? 11.526 11.109 21.028 1.00 93.38 112 PHE A C 1
ATOM 922 O O . PHE A 1 112 ? 10.931 10.680 22.014 1.00 93.38 112 PHE A O 1
ATOM 929 N N . LEU A 1 113 ? 11.038 10.978 19.789 1.00 91.81 113 LEU A N 1
ATOM 930 C CA . LEU A 1 113 ? 9.789 10.257 19.506 1.00 91.81 113 LEU A CA 1
ATOM 931 C C . LEU A 1 113 ? 9.858 8.797 19.974 1.00 91.81 113 LEU A C 1
ATOM 933 O O . LEU A 1 113 ? 8.911 8.286 20.570 1.00 91.81 113 LEU A O 1
ATOM 937 N N . ASN A 1 114 ? 10.987 8.127 19.738 1.00 94.81 114 ASN A N 1
ATOM 938 C CA . ASN A 1 114 ? 11.179 6.752 20.187 1.00 94.81 114 ASN A CA 1
ATOM 939 C C . ASN A 1 114 ? 11.309 6.637 21.713 1.00 94.81 114 ASN A C 1
ATOM 941 O O . ASN A 1 114 ? 10.780 5.700 22.303 1.00 94.81 114 ASN A O 1
ATOM 945 N N . VAL A 1 115 ? 11.964 7.600 22.364 1.00 93.56 115 VAL A N 1
ATOM 946 C CA . VAL A 1 115 ? 12.043 7.655 23.829 1.00 93.56 115 VAL A CA 1
ATOM 947 C C . VAL A 1 115 ? 10.665 7.823 24.459 1.00 93.56 115 VAL A C 1
ATOM 949 O O . VAL A 1 115 ? 10.369 7.121 25.423 1.00 93.56 115 VAL A O 1
ATOM 952 N N . GLN A 1 116 ? 9.806 8.683 23.904 1.00 92.62 116 GLN A N 1
ATOM 953 C CA . GLN A 1 116 ? 8.436 8.797 24.402 1.00 92.62 116 GLN A CA 1
ATOM 954 C C . GLN A 1 116 ? 7.698 7.465 24.278 1.00 92.62 116 GLN A C 1
ATOM 956 O O . GLN A 1 116 ? 7.109 7.008 25.248 1.00 92.62 116 GLN A O 1
ATOM 961 N N . ARG A 1 117 ? 7.795 6.796 23.122 1.00 93.06 117 ARG A N 1
ATOM 962 C CA . ARG A 1 117 ? 7.191 5.470 22.927 1.00 93.06 117 ARG A CA 1
ATOM 963 C C . ARG A 1 117 ? 7.639 4.466 23.996 1.00 93.06 117 ARG A C 1
ATOM 965 O O . ARG A 1 117 ? 6.832 3.659 24.446 1.00 93.06 117 ARG A O 1
ATOM 972 N N . ILE A 1 118 ? 8.907 4.515 24.407 1.00 94.50 118 ILE A N 1
ATOM 973 C CA . ILE A 1 118 ? 9.423 3.690 25.506 1.00 94.50 118 ILE A CA 1
ATOM 974 C C . ILE A 1 118 ? 8.794 4.108 26.846 1.00 94.50 118 ILE A C 1
ATOM 976 O O . ILE A 1 118 ? 8.337 3.244 27.586 1.00 94.50 118 ILE A O 1
ATOM 980 N N . GLN A 1 119 ? 8.734 5.402 27.165 1.00 93.88 119 GLN A N 1
ATOM 981 C CA . GLN A 1 119 ? 8.116 5.879 28.412 1.00 93.88 119 GLN A CA 1
ATOM 982 C C . GLN A 1 119 ? 6.605 5.605 28.487 1.00 93.88 119 GLN A C 1
ATOM 984 O O . GLN A 1 119 ? 6.079 5.410 29.578 1.00 93.88 119 GLN A O 1
ATOM 989 N N . ASP A 1 120 ? 5.914 5.550 27.348 1.00 90.81 120 ASP A N 1
ATOM 990 C CA . ASP A 1 120 ? 4.492 5.203 27.281 1.00 90.81 120 ASP A CA 1
ATOM 991 C C . ASP A 1 120 ? 4.256 3.697 27.499 1.00 90.81 120 ASP A C 1
ATOM 993 O O . ASP A 1 120 ? 3.208 3.296 28.006 1.00 90.81 120 ASP A O 1
ATOM 997 N N . ALA A 1 121 ? 5.219 2.853 27.110 1.00 93.12 121 ALA A N 1
ATOM 998 C CA . ALA A 1 121 ? 5.113 1.396 27.191 1.00 93.12 121 ALA A CA 1
ATOM 999 C C . ALA A 1 121 ? 5.665 0.805 28.499 1.00 93.12 121 ALA A C 1
ATOM 1001 O O . ALA A 1 121 ? 5.276 -0.300 28.879 1.00 93.12 121 ALA A O 1
ATOM 1002 N N . PHE A 1 122 ? 6.563 1.518 29.182 1.00 95.56 122 PHE A N 1
ATOM 1003 C CA . PHE A 1 122 ? 7.297 1.017 30.343 1.00 95.56 122 PHE A CA 1
ATOM 1004 C C . PHE A 1 122 ? 7.348 2.054 31.456 1.00 95.56 122 PHE A C 1
ATOM 1006 O O . PHE A 1 122 ? 7.443 3.253 31.215 1.00 95.56 122 PHE A O 1
ATOM 1013 N N . THR A 1 123 ? 7.342 1.585 32.701 1.00 91.06 123 THR A N 1
ATOM 1014 C CA . THR A 1 123 ? 7.341 2.475 33.875 1.00 91.06 123 THR A CA 1
ATOM 1015 C C . THR A 1 123 ? 8.695 2.575 34.567 1.00 91.06 123 THR A C 1
ATOM 1017 O O . THR A 1 123 ? 8.949 3.561 35.255 1.00 91.06 123 THR A O 1
ATOM 1020 N N . HIS A 1 124 ? 9.577 1.587 34.392 1.00 94.25 124 HIS A N 1
ATOM 1021 C CA . HIS A 1 124 ? 10.898 1.569 35.015 1.00 94.25 124 HIS A CA 1
ATOM 1022 C C . HIS A 1 124 ? 11.921 0.752 34.214 1.00 94.25 124 HIS A C 1
ATOM 1024 O O . HIS A 1 124 ? 11.569 -0.120 33.418 1.00 94.25 124 HIS A O 1
ATOM 1030 N N . THR A 1 125 ? 13.209 0.993 34.493 1.00 94.44 125 THR A N 1
ATOM 1031 C CA . THR A 1 125 ? 14.350 0.361 33.807 1.00 94.44 125 THR A CA 1
ATOM 1032 C C . THR A 1 125 ? 14.261 -1.164 33.748 1.00 94.44 125 THR A C 1
ATOM 1034 O O . THR A 1 125 ? 14.489 -1.733 32.686 1.00 94.44 125 THR A O 1
ATOM 1037 N N . GLU A 1 126 ? 13.949 -1.832 34.862 1.00 95.19 126 GLU A N 1
ATOM 1038 C CA . GLU A 1 126 ? 13.956 -3.305 34.898 1.00 95.19 126 GLU A CA 1
ATOM 1039 C C . GLU A 1 126 ? 12.879 -3.935 33.999 1.00 95.19 126 GLU A C 1
ATOM 1041 O O . GLU A 1 126 ? 13.151 -4.936 33.344 1.00 95.19 126 GLU A O 1
ATOM 1046 N N . ASP A 1 127 ? 11.690 -3.330 33.893 1.00 95.75 127 ASP A N 1
ATOM 1047 C CA . ASP A 1 127 ? 10.619 -3.833 33.021 1.00 95.75 127 ASP A CA 1
ATOM 1048 C C . ASP A 1 127 ? 11.024 -3.713 31.549 1.00 95.75 127 ASP A C 1
ATOM 1050 O O . ASP A 1 127 ? 10.945 -4.683 30.793 1.00 95.75 127 ASP A O 1
ATOM 1054 N N . PHE A 1 128 ? 11.576 -2.555 31.164 1.00 96.81 128 PHE A N 1
ATOM 1055 C CA . PHE A 1 128 ? 12.141 -2.361 29.830 1.00 96.81 128 PHE A CA 1
ATOM 1056 C C . PHE A 1 128 ? 13.264 -3.364 29.539 1.00 96.81 128 PHE A C 1
ATOM 1058 O O . PHE A 1 128 ? 13.283 -3.981 28.477 1.00 96.81 128 PHE A O 1
ATOM 1065 N N . LYS A 1 129 ? 14.196 -3.548 30.481 1.00 96.56 129 LYS A N 1
ATOM 1066 C CA . LYS A 1 129 ? 15.371 -4.410 30.310 1.00 96.56 129 LYS A CA 1
ATOM 1067 C C . LYS A 1 129 ? 14.973 -5.870 30.091 1.00 96.56 129 LYS A C 1
ATOM 1069 O O . LYS A 1 129 ? 15.458 -6.494 29.150 1.00 96.56 129 LYS A O 1
ATOM 1074 N N . VAL A 1 130 ? 14.076 -6.406 30.918 1.00 96.56 130 VAL A N 1
ATOM 1075 C CA . VAL A 1 130 ? 13.554 -7.773 30.751 1.00 96.56 130 VAL A CA 1
ATOM 1076 C C . VAL A 1 130 ? 12.839 -7.915 29.407 1.00 96.56 130 VAL A C 1
ATOM 1078 O O . VAL A 1 130 ? 13.095 -8.874 28.678 1.00 96.56 130 VAL A O 1
ATOM 1081 N N . SER A 1 131 ? 11.999 -6.939 29.058 1.00 97.12 131 SER A N 1
ATOM 1082 C CA . SER A 1 131 ? 11.230 -6.942 27.810 1.00 97.12 131 SER A CA 1
ATOM 1083 C C . SER A 1 131 ? 12.141 -6.900 26.577 1.00 97.12 131 SER A C 1
ATOM 1085 O O . SER A 1 131 ? 11.955 -7.670 25.635 1.00 97.12 131 SER A O 1
ATOM 1087 N N . TYR A 1 132 ? 13.196 -6.081 26.615 1.00 97.44 132 TYR A N 1
ATOM 1088 C CA . TYR A 1 132 ? 14.221 -6.024 25.574 1.00 97.44 132 TYR A CA 1
ATOM 1089 C C . TYR A 1 132 ? 14.877 -7.389 25.351 1.00 97.44 132 TYR A C 1
ATOM 1091 O O . TYR A 1 132 ? 14.931 -7.859 24.215 1.00 97.44 132 TYR A O 1
ATOM 1099 N N . PHE A 1 133 ? 15.346 -8.055 26.413 1.00 97.44 133 PHE A N 1
ATOM 1100 C CA . PHE A 1 133 ? 16.025 -9.345 26.258 1.00 97.44 133 PHE A CA 1
ATOM 1101 C C . PHE A 1 133 ? 15.099 -10.449 25.759 1.00 97.44 133 PHE A C 1
ATOM 1103 O O . PHE A 1 133 ? 15.543 -11.299 24.988 1.00 97.44 133 PHE A O 1
ATOM 1110 N N . LYS A 1 134 ? 13.818 -10.423 26.137 1.00 96.38 134 LYS A N 1
ATOM 1111 C CA . LYS A 1 134 ? 12.818 -11.330 25.567 1.00 96.38 134 LYS A CA 1
ATOM 1112 C C . LYS A 1 134 ? 12.664 -11.121 24.061 1.00 96.38 134 LYS A C 1
ATOM 1114 O O . LYS A 1 134 ? 12.770 -12.087 23.306 1.00 96.38 134 LYS A O 1
ATOM 1119 N N . GLY A 1 135 ? 12.461 -9.876 23.623 1.00 95.62 135 GLY A N 1
ATOM 1120 C CA . GLY A 1 135 ? 12.323 -9.543 22.203 1.00 95.62 135 GLY A CA 1
ATOM 1121 C C . GLY A 1 135 ? 13.586 -9.856 21.390 1.00 95.62 135 GLY A C 1
ATOM 1122 O O . GLY A 1 135 ? 13.495 -10.415 20.297 1.00 95.62 135 GLY A O 1
ATOM 1123 N N . ALA A 1 136 ? 14.766 -9.583 21.950 1.00 95.69 136 ALA A N 1
ATOM 1124 C CA . ALA A 1 136 ? 16.051 -9.903 21.333 1.00 95.69 136 ALA A CA 1
ATOM 1125 C C . ALA A 1 136 ? 16.264 -11.417 21.181 1.00 95.69 136 ALA A C 1
ATOM 1127 O O . ALA A 1 136 ? 16.574 -11.894 20.091 1.00 95.69 136 ALA A O 1
ATOM 1128 N N . LEU A 1 137 ? 16.034 -12.189 22.249 1.00 95.38 137 LEU A N 1
ATOM 1129 C CA . LEU A 1 137 ? 16.179 -13.644 22.221 1.00 95.38 137 LEU A CA 1
ATOM 1130 C C . LEU A 1 137 ? 15.201 -14.285 21.230 1.00 95.38 137 LEU A C 1
ATOM 1132 O O . LEU A 1 137 ? 15.574 -15.199 20.496 1.00 95.38 137 LEU A O 1
ATOM 1136 N N . PHE A 1 138 ? 13.965 -13.786 21.170 1.00 93.94 138 PHE A N 1
ATOM 1137 C CA . PHE A 1 138 ? 12.989 -14.199 20.164 1.00 93.94 138 PHE A CA 1
ATOM 1138 C C . PHE A 1 138 ? 13.516 -14.011 18.740 1.00 93.94 138 PHE A C 1
ATOM 1140 O O . PHE A 1 138 ? 13.472 -14.944 17.934 1.00 93.94 138 PHE A O 1
ATOM 1147 N N . TYR A 1 139 ? 14.038 -12.820 18.446 1.00 92.62 139 TYR A N 1
ATOM 1148 C CA . TYR A 1 139 ? 14.601 -12.505 17.141 1.00 92.62 139 TYR A CA 1
ATOM 1149 C C . TYR A 1 139 ? 15.772 -13.434 16.792 1.00 92.62 139 TYR A C 1
ATOM 1151 O O . TYR A 1 139 ? 15.805 -14.012 15.705 1.00 92.62 139 TYR A O 1
ATOM 1159 N N . ASP A 1 140 ? 16.690 -13.658 17.730 1.00 93.12 140 ASP A N 1
ATOM 1160 C CA . ASP A 1 140 ? 17.864 -14.505 17.504 1.00 93.12 140 ASP A CA 1
ATOM 1161 C C . ASP A 1 140 ? 17.490 -15.987 17.304 1.00 93.12 140 ASP A C 1
ATOM 1163 O O . ASP A 1 140 ? 18.062 -16.679 16.453 1.00 93.12 140 ASP A O 1
ATOM 1167 N N . ILE A 1 141 ? 16.487 -16.489 18.029 1.00 92.12 141 ILE A N 1
ATOM 1168 C CA . ILE A 1 141 ? 15.959 -17.847 17.834 1.00 92.12 141 ILE A CA 1
ATOM 1169 C C . ILE A 1 141 ? 15.336 -17.991 16.445 1.00 92.12 141 ILE A C 1
ATOM 1171 O O . ILE A 1 141 ? 15.615 -18.964 15.748 1.00 92.12 141 ILE A O 1
ATOM 1175 N N . LEU A 1 142 ? 14.506 -17.041 16.019 1.00 88.75 142 LEU A N 1
ATOM 1176 C CA . LEU A 1 142 ? 13.801 -17.172 14.747 1.00 88.75 142 LEU A CA 1
ATOM 1177 C C . LEU A 1 142 ? 14.682 -16.920 13.524 1.00 88.75 142 LEU A C 1
ATOM 1179 O O . LEU A 1 142 ? 14.484 -17.582 12.509 1.00 88.75 142 LEU A O 1
ATOM 1183 N N . PHE A 1 143 ? 15.630 -15.986 13.595 1.00 84.62 143 PHE A N 1
ATOM 1184 C CA . PHE A 1 143 ? 16.321 -15.494 12.396 1.00 84.62 143 PHE A CA 1
ATOM 1185 C C . PHE A 1 143 ? 17.802 -15.830 12.340 1.00 84.62 143 PHE A C 1
ATOM 1187 O O . PHE A 1 143 ? 18.346 -15.949 11.247 1.00 84.62 143 PHE A O 1
ATOM 1194 N N . LYS A 1 144 ? 18.456 -15.998 13.490 1.00 84.50 144 LYS A N 1
ATOM 1195 C CA . LYS A 1 144 ? 19.898 -16.275 13.548 1.00 84.50 144 LYS A CA 1
ATOM 1196 C C . LYS A 1 144 ? 20.220 -17.728 13.866 1.00 84.50 144 LYS A C 1
ATOM 1198 O O . LYS A 1 144 ? 21.354 -18.156 13.695 1.00 84.50 144 LYS A O 1
ATOM 1203 N N . SER A 1 145 ? 19.236 -18.499 14.321 1.00 88.06 145 SER A N 1
ATOM 1204 C CA . SER A 1 145 ? 19.432 -19.909 14.644 1.00 88.06 145 SER A CA 1
ATOM 1205 C C . SER A 1 145 ? 19.092 -20.802 13.458 1.00 88.06 145 SER A C 1
ATOM 1207 O O . SER A 1 145 ? 18.050 -20.622 12.814 1.00 88.06 145 SER A O 1
ATOM 1209 N N . GLU A 1 146 ? 19.950 -21.796 13.225 1.00 89.38 146 GLU A N 1
ATOM 1210 C CA . GLU A 1 146 ? 19.685 -22.894 12.297 1.00 89.38 146 GLU A CA 1
ATOM 1211 C C . GLU A 1 146 ? 18.368 -23.575 12.660 1.00 89.38 146 GLU A C 1
ATOM 1213 O O . GLU A 1 146 ? 18.070 -23.756 13.846 1.00 89.38 146 GLU A O 1
ATOM 1218 N N . GLU A 1 147 ? 17.585 -23.946 11.647 1.00 86.06 147 GLU A N 1
ATOM 1219 C CA . GLU A 1 147 ? 16.226 -24.470 11.808 1.00 86.06 147 GLU A CA 1
ATOM 1220 C C . GLU A 1 147 ? 16.166 -25.668 12.771 1.00 86.06 147 GLU A C 1
ATOM 1222 O O . GLU A 1 147 ? 15.301 -25.707 13.646 1.00 86.06 147 GLU A O 1
ATOM 1227 N N . GLU A 1 148 ? 17.151 -26.568 12.694 1.00 88.75 148 GLU A N 1
ATOM 1228 C CA . GLU A 1 148 ? 17.278 -27.757 13.548 1.00 88.75 148 GLU A CA 1
ATOM 1229 C C . GLU A 1 148 ? 17.483 -27.412 15.035 1.00 88.75 148 GLU A C 1
ATOM 1231 O O . GLU A 1 148 ? 16.995 -28.119 15.915 1.00 88.75 148 GLU A O 1
ATOM 1236 N N . SER A 1 149 ? 18.138 -26.283 15.329 1.00 91.38 149 SER A N 1
ATOM 1237 C CA . SER A 1 149 ? 18.441 -25.839 16.699 1.00 91.38 149 SER A CA 1
ATOM 1238 C C . SER A 1 149 ? 17.309 -25.041 17.358 1.00 91.38 149 SER A C 1
ATOM 1240 O O . SER A 1 149 ? 17.322 -24.823 18.573 1.00 91.38 149 SER A O 1
ATOM 1242 N N . ARG A 1 150 ? 16.310 -24.580 16.587 1.00 91.94 150 ARG A N 1
ATOM 1243 C CA . ARG A 1 150 ? 15.270 -23.670 17.103 1.00 91.94 150 ARG A CA 1
ATOM 1244 C C . ARG A 1 150 ? 14.444 -24.307 18.211 1.00 91.94 150 ARG A C 1
ATOM 1246 O O . ARG A 1 150 ? 14.185 -23.654 19.217 1.00 91.94 150 ARG A O 1
ATOM 1253 N N . GLY A 1 151 ? 14.060 -25.575 18.049 1.00 90.94 151 GLY A N 1
ATOM 1254 C CA . GLY A 1 151 ? 13.243 -26.296 19.029 1.00 90.94 151 GLY A CA 1
ATOM 1255 C C . GLY A 1 151 ? 13.906 -26.379 20.407 1.00 90.94 151 GLY A C 1
ATOM 1256 O O . GLY A 1 151 ? 13.260 -26.100 21.415 1.00 90.94 151 GLY A O 1
ATOM 1257 N N . GLU A 1 152 ? 15.206 -26.678 20.450 1.00 93.06 152 GLU A N 1
ATOM 1258 C CA . GLU A 1 152 ? 15.985 -26.739 21.693 1.00 93.06 152 GLU A CA 1
ATOM 1259 C C . GLU A 1 152 ? 16.095 -25.362 22.364 1.00 93.06 152 GLU A C 1
ATOM 1261 O O . GLU A 1 152 ? 15.882 -25.229 23.573 1.00 93.06 152 GLU A O 1
ATOM 1266 N N . LYS A 1 153 ? 16.362 -24.310 21.578 1.00 93.56 153 LYS A N 1
ATOM 1267 C CA . LYS A 1 153 ? 16.438 -22.939 22.102 1.00 93.56 153 LYS A CA 1
ATOM 1268 C C . LYS A 1 153 ? 15.092 -22.436 22.619 1.00 93.56 153 LYS A C 1
ATOM 1270 O O . LYS A 1 153 ? 15.059 -21.736 23.625 1.00 93.56 153 LYS A O 1
ATOM 1275 N N . ILE A 1 154 ? 13.989 -22.819 21.974 1.00 92.19 154 ILE A N 1
ATOM 1276 C CA . ILE A 1 154 ? 12.625 -22.520 22.434 1.00 92.19 154 ILE A CA 1
ATOM 1277 C C . ILE A 1 154 ? 12.346 -23.203 23.776 1.00 92.19 154 ILE A C 1
ATOM 1279 O O . ILE A 1 154 ? 11.833 -22.567 24.694 1.00 92.19 154 ILE A O 1
ATOM 1283 N N . GLN A 1 155 ? 12.715 -24.479 23.921 1.00 93.38 155 GLN A N 1
ATOM 1284 C CA . GLN A 1 155 ? 12.563 -25.201 25.190 1.00 93.38 155 GLN A CA 1
ATOM 1285 C C . GLN A 1 155 ? 13.429 -24.597 26.303 1.00 93.38 155 GLN A C 1
ATOM 1287 O O . GLN A 1 155 ? 13.018 -24.575 27.461 1.00 93.38 155 GLN A O 1
ATOM 1292 N N . SER A 1 156 ? 14.590 -24.051 25.940 1.00 95.88 156 SER A N 1
ATOM 1293 C CA . SER A 1 156 ? 15.547 -23.428 26.861 1.00 95.88 156 SER A CA 1
ATOM 1294 C C . SER A 1 156 ? 15.370 -21.909 27.004 1.00 95.88 156 SER A C 1
ATOM 1296 O O . SER A 1 156 ? 16.256 -21.248 27.547 1.00 95.88 156 SER A O 1
ATOM 1298 N N . PHE A 1 157 ? 14.259 -21.337 26.517 1.00 95.50 157 PHE A N 1
ATOM 1299 C CA . PHE A 1 157 ? 14.071 -19.884 26.403 1.00 95.50 157 PHE A CA 1
ATOM 1300 C C . PHE A 1 157 ? 14.290 -19.153 27.732 1.00 95.50 157 PHE A C 1
ATOM 1302 O O . PHE A 1 157 ? 15.050 -18.191 27.785 1.00 95.50 157 PHE A O 1
ATOM 1309 N N . ASP A 1 158 ? 13.686 -19.641 28.818 1.00 95.88 158 ASP A N 1
ATOM 1310 C CA . ASP A 1 158 ? 13.758 -18.982 30.128 1.00 95.88 158 ASP A CA 1
ATOM 1311 C C . ASP A 1 158 ? 15.194 -19.001 30.692 1.00 95.88 158 ASP A C 1
ATOM 1313 O O . ASP A 1 158 ? 15.679 -17.997 31.211 1.00 95.88 158 ASP A O 1
ATOM 1317 N N . THR A 1 159 ? 15.921 -20.110 30.510 1.00 97.25 159 THR A N 1
ATOM 1318 C CA . THR A 1 159 ? 17.332 -20.238 30.915 1.00 97.25 159 THR A CA 1
ATOM 1319 C C . THR A 1 159 ? 18.249 -19.340 30.083 1.00 97.25 159 THR A C 1
ATOM 1321 O O . THR A 1 159 ? 19.178 -18.728 30.612 1.00 97.25 159 THR A O 1
ATOM 1324 N N . LEU A 1 160 ? 18.013 -19.241 28.773 1.00 96.38 160 LEU A N 1
ATOM 1325 C CA . LEU A 1 160 ? 18.765 -18.340 27.896 1.00 96.38 160 LEU A CA 1
ATOM 1326 C C . LEU A 1 160 ? 18.507 -16.873 28.261 1.00 96.38 160 LEU A C 1
ATOM 1328 O O . LEU A 1 160 ? 19.454 -16.091 28.341 1.00 96.38 160 LEU A O 1
ATOM 1332 N N . LEU A 1 161 ? 17.252 -16.522 28.548 1.00 96.50 161 LEU A N 1
ATOM 1333 C CA . LEU A 1 161 ? 16.851 -15.186 28.975 1.00 96.50 161 LEU A CA 1
ATOM 1334 C C . LEU A 1 161 ? 17.537 -14.782 30.285 1.00 96.50 161 LEU A C 1
ATOM 1336 O O . LEU A 1 161 ? 18.101 -13.691 30.369 1.00 96.50 161 LEU A O 1
ATOM 1340 N N . GLU A 1 162 ? 17.531 -15.661 31.289 1.00 96.38 162 GLU A N 1
ATOM 1341 C CA . GLU A 1 162 ? 18.195 -15.404 32.569 1.00 96.38 162 GLU A CA 1
ATOM 1342 C C . GLU A 1 162 ? 19.703 -15.175 32.383 1.00 96.38 162 GLU A C 1
ATOM 1344 O O . GLU A 1 162 ? 20.259 -14.205 32.907 1.00 96.38 162 GLU A O 1
ATOM 1349 N N . ASN A 1 163 ? 20.356 -16.005 31.564 1.00 95.62 163 ASN A N 1
ATOM 1350 C CA . ASN A 1 163 ? 21.774 -15.856 31.243 1.00 95.62 163 ASN A CA 1
ATOM 1351 C C . ASN A 1 163 ? 22.085 -14.525 30.541 1.00 95.62 163 ASN A C 1
ATOM 1353 O O . ASN A 1 163 ? 23.071 -13.871 30.887 1.00 95.62 163 ASN A O 1
ATOM 1357 N N . LEU A 1 164 ? 21.264 -14.110 29.568 1.00 94.12 164 LEU A N 1
ATOM 1358 C CA . LEU A 1 164 ? 21.415 -12.818 28.888 1.00 94.12 164 LEU A CA 1
ATOM 1359 C C . LEU A 1 164 ? 21.259 -11.658 29.875 1.00 94.12 164 LEU A C 1
ATOM 1361 O O . LEU A 1 164 ? 22.102 -10.761 29.925 1.00 94.12 164 LEU A O 1
ATOM 1365 N N . HIS A 1 165 ? 20.229 -11.718 30.720 1.00 93.94 165 HIS A N 1
ATOM 1366 C CA . HIS A 1 165 ? 19.953 -10.681 31.705 1.00 93.94 165 HIS A CA 1
ATOM 1367 C C . HIS A 1 165 ? 21.100 -10.513 32.715 1.00 93.94 165 HIS A C 1
ATOM 1369 O O . HIS A 1 165 ? 21.513 -9.386 32.999 1.00 93.94 165 HIS A O 1
ATOM 1375 N N . GLN A 1 166 ? 21.648 -11.621 33.231 1.00 94.50 166 GLN A N 1
ATOM 1376 C CA . GLN A 1 166 ? 22.750 -11.617 34.203 1.00 94.50 166 GLN A CA 1
ATOM 1377 C C . GLN A 1 166 ? 24.081 -11.136 33.610 1.00 94.50 166 GLN A C 1
ATOM 1379 O O . GLN A 1 166 ? 24.884 -10.523 34.315 1.00 94.50 166 GLN A O 1
ATOM 1384 N N . ARG A 1 167 ? 24.335 -11.409 32.325 1.00 95.06 167 ARG A N 1
ATOM 1385 C CA . ARG A 1 167 ? 25.574 -10.997 31.645 1.00 95.06 167 ARG A CA 1
ATOM 1386 C C . ARG A 1 167 ? 25.589 -9.521 31.272 1.00 95.06 167 ARG A C 1
ATOM 1388 O O . ARG A 1 167 ? 26.676 -8.968 31.094 1.00 95.06 167 ARG A O 1
ATOM 1395 N N . SER A 1 168 ? 24.418 -8.897 31.161 1.00 95.12 168 SER A N 1
ATOM 1396 C CA . SER A 1 168 ? 24.327 -7.534 30.661 1.00 95.12 168 SER A CA 1
ATOM 1397 C C . SER A 1 168 ? 24.925 -6.502 31.610 1.00 95.12 168 SER A C 1
ATOM 1399 O O . SER A 1 168 ? 24.535 -6.391 32.777 1.00 95.12 168 SER A O 1
ATOM 1401 N N . LYS A 1 169 ? 25.846 -5.693 31.080 1.00 95.44 169 LYS A N 1
ATOM 1402 C CA . LYS A 1 169 ? 26.554 -4.624 31.799 1.00 95.44 169 LYS A CA 1
ATOM 1403 C C . LYS A 1 169 ? 25.903 -3.260 31.598 1.00 95.44 169 LYS A C 1
ATOM 1405 O O . LYS A 1 169 ? 26.312 -2.287 32.243 1.00 95.44 169 LYS A O 1
ATOM 1410 N N . VAL A 1 170 ? 24.904 -3.166 30.723 1.00 94.25 170 VAL A N 1
ATOM 1411 C CA . VAL A 1 170 ? 24.221 -1.910 30.422 1.00 94.25 170 VAL A CA 1
ATOM 1412 C C . VAL A 1 170 ? 23.464 -1.413 31.653 1.00 94.25 170 VAL A C 1
ATOM 1414 O O . VAL A 1 170 ? 22.607 -2.096 32.220 1.00 94.25 170 VAL A O 1
ATOM 1417 N N . LYS A 1 171 ? 23.795 -0.185 32.067 1.00 93.62 171 LYS A N 1
ATOM 1418 C CA . LYS A 1 171 ? 23.092 0.561 33.114 1.00 93.62 171 LYS A CA 1
ATOM 1419 C C . LYS A 1 171 ? 22.253 1.654 32.464 1.00 93.62 171 LYS A C 1
ATOM 1421 O O . LYS A 1 171 ? 22.803 2.526 31.790 1.00 93.62 171 LYS A O 1
ATOM 1426 N N . LEU A 1 172 ? 20.948 1.617 32.710 1.00 92.62 172 LEU A N 1
ATOM 1427 C CA . LEU A 1 172 ? 19.987 2.609 32.238 1.00 92.62 172 LEU A CA 1
ATOM 1428 C C . LEU A 1 172 ? 19.427 3.386 33.434 1.00 92.62 172 LEU A C 1
ATOM 1430 O O . LEU A 1 172 ? 18.843 2.807 34.350 1.00 92.62 172 LEU A O 1
ATOM 1434 N N . THR A 1 173 ? 19.601 4.705 33.425 1.00 93.06 173 THR A N 1
ATOM 1435 C CA . THR A 1 173 ? 18.964 5.601 34.397 1.00 93.06 173 THR A CA 1
ATOM 1436 C C . THR A 1 173 ? 17.628 6.054 33.833 1.00 93.06 173 THR A C 1
ATOM 1438 O O . THR A 1 173 ? 17.614 6.765 32.834 1.00 93.06 173 THR A O 1
ATOM 1441 N N . TRP A 1 174 ? 16.527 5.641 34.460 1.00 95.06 174 TRP A N 1
ATOM 1442 C CA . TRP A 1 174 ? 15.184 6.006 34.017 1.00 95.06 174 TRP A CA 1
ATOM 1443 C C . TRP A 1 174 ? 14.922 7.510 34.162 1.00 95.06 174 TRP A C 1
ATOM 1445 O O . TRP A 1 174 ? 15.413 8.147 35.098 1.00 95.06 174 TRP A O 1
ATOM 1455 N N . LEU A 1 175 ? 14.147 8.081 33.239 1.00 92.06 175 LEU A N 1
ATOM 1456 C CA . LEU A 1 175 ? 13.669 9.455 33.360 1.00 92.06 175 LEU A CA 1
ATOM 1457 C C . LEU A 1 175 ? 12.332 9.479 34.099 1.00 92.06 175 LEU A C 1
ATOM 1459 O O . LEU A 1 175 ? 11.330 8.978 33.598 1.00 92.06 175 LEU A O 1
ATOM 1463 N N . GLU A 1 176 ? 12.325 10.124 35.265 1.00 88.62 176 GLU A N 1
ATOM 1464 C CA . GLU A 1 176 ? 11.122 10.334 36.091 1.00 88.62 176 GLU A CA 1
ATOM 1465 C C . GLU A 1 176 ? 10.102 11.275 35.435 1.00 88.62 176 GLU A C 1
ATOM 1467 O O . GLU A 1 176 ? 8.916 11.274 35.759 1.00 88.62 176 GLU A O 1
ATOM 1472 N N . THR A 1 177 ? 10.570 12.125 34.523 1.00 85.69 177 THR A N 1
ATOM 1473 C CA . THR A 1 177 ? 9.730 13.061 33.785 1.00 85.69 177 THR A CA 1
ATOM 1474 C C . THR A 1 177 ? 9.603 12.623 32.339 1.00 85.69 177 THR A C 1
ATOM 1476 O O . THR A 1 177 ? 10.597 12.300 31.689 1.00 85.69 177 THR A O 1
ATOM 1479 N N . ASP A 1 178 ? 8.372 12.678 31.842 1.00 80.94 178 ASP A N 1
ATOM 1480 C CA . ASP A 1 178 ? 8.046 12.597 30.422 1.00 80.94 178 ASP A CA 1
ATOM 1481 C C . ASP A 1 178 ? 8.930 13.566 29.623 1.00 80.94 178 ASP A C 1
ATOM 1483 O O . ASP A 1 178 ? 9.044 14.751 29.969 1.00 80.94 178 ASP A O 1
ATOM 1487 N N . VAL A 1 179 ? 9.587 13.038 28.590 1.00 82.94 179 VAL A N 1
ATOM 1488 C CA . VAL A 1 179 ? 10.540 13.792 27.781 1.00 82.94 179 VAL A CA 1
ATOM 1489 C C . VAL A 1 179 ? 9.863 14.955 27.073 1.00 82.94 179 VAL A C 1
ATOM 1491 O O . VAL A 1 179 ? 10.439 16.035 27.058 1.00 82.94 179 VAL A O 1
ATOM 1494 N N . PHE A 1 180 ? 8.626 14.827 26.590 1.00 80.62 180 PHE A N 1
ATOM 1495 C CA . PHE A 1 180 ? 7.922 15.931 25.935 1.00 80.62 180 PHE A CA 1
ATOM 1496 C C . PHE A 1 180 ? 7.511 17.067 26.867 1.00 80.62 180 PHE A C 1
ATOM 1498 O O . PHE A 1 180 ? 7.397 18.204 26.403 1.00 80.62 180 PHE A O 1
ATOM 1505 N N . LYS A 1 181 ? 7.386 16.837 28.179 1.00 81.94 181 LYS A N 1
ATOM 1506 C CA . LYS A 1 181 ? 7.141 17.937 29.134 1.00 81.94 181 LYS A CA 1
ATOM 1507 C C . LYS A 1 181 ? 8.274 18.964 29.175 1.00 81.94 181 LYS A C 1
ATOM 1509 O O . LYS A 1 181 ? 8.039 20.096 29.599 1.00 81.94 181 LYS A O 1
ATOM 1514 N N . THR A 1 182 ? 9.484 18.605 28.742 1.00 72.81 182 THR A N 1
ATOM 1515 C CA . THR A 1 182 ? 10.620 19.537 28.676 1.00 72.81 182 THR A CA 1
ATOM 1516 C C . THR A 1 182 ? 10.716 20.268 27.332 1.00 72.81 182 THR A C 1
ATOM 1518 O O . THR A 1 182 ? 11.419 21.279 27.238 1.00 72.81 182 THR A O 1
ATOM 1521 N N . PHE A 1 183 ? 9.958 19.848 26.308 1.00 71.19 183 PHE A N 1
ATOM 1522 C CA . PHE A 1 183 ? 9.948 20.502 25.000 1.00 71.19 183 PHE A CA 1
ATOM 1523 C C . PHE A 1 183 ? 9.011 21.703 25.004 1.00 71.19 183 PHE A C 1
ATOM 1525 O O . PHE A 1 183 ? 7.796 21.599 25.168 1.00 71.19 183 PHE A O 1
ATOM 1532 N N . LYS A 1 184 ? 9.573 22.878 24.723 1.00 68.12 184 LYS A N 1
ATOM 1533 C CA . LYS A 1 184 ? 8.772 24.010 24.267 1.00 68.12 184 LYS A CA 1
ATOM 1534 C C . LYS A 1 184 ? 8.468 23.787 22.792 1.00 68.12 184 LYS A C 1
ATOM 1536 O O . LYS A 1 184 ? 9.352 23.949 21.957 1.00 68.12 184 LYS A O 1
ATOM 1541 N N . ILE A 1 185 ? 7.229 23.417 22.477 1.00 60.88 185 ILE A N 1
ATOM 1542 C CA . ILE A 1 185 ? 6.742 23.453 21.096 1.00 60.88 185 ILE A CA 1
ATOM 1543 C C . ILE A 1 185 ? 6.753 24.925 20.673 1.00 60.88 185 ILE A C 1
ATOM 1545 O O . ILE A 1 185 ? 5.917 25.718 21.114 1.00 60.88 185 ILE A O 1
ATOM 1549 N N . GLU A 1 186 ? 7.730 25.317 19.860 1.00 61.12 186 GLU A N 1
ATOM 1550 C CA . GLU A 1 186 ? 7.672 26.602 19.172 1.00 61.12 186 GLU A CA 1
ATOM 1551 C C . GLU A 1 186 ? 6.428 26.584 18.280 1.00 61.12 186 GLU A C 1
ATOM 1553 O O . GLU A 1 186 ? 6.241 25.664 17.482 1.00 61.12 186 GLU A O 1
ATOM 1558 N N . LYS A 1 187 ? 5.531 27.565 18.461 1.00 49.41 187 LYS A N 1
ATOM 1559 C CA . LYS A 1 187 ? 4.338 27.709 17.616 1.00 49.41 187 LYS A CA 1
ATOM 1560 C C . LYS A 1 187 ? 4.787 27.680 16.157 1.00 49.41 187 LYS A C 1
ATOM 1562 O O . LYS A 1 187 ? 5.591 28.518 15.755 1.00 49.41 187 LYS A O 1
ATOM 1567 N N . SER A 1 188 ? 4.276 26.716 15.394 1.00 50.97 188 SER A N 1
ATOM 1568 C CA . SER A 1 188 ? 4.616 26.559 13.984 1.00 50.97 188 SER A CA 1
ATOM 1569 C C . SER A 1 188 ? 4.395 27.869 13.230 1.00 50.97 188 SER A C 1
ATOM 1571 O O . SER A 1 188 ? 3.362 28.526 13.390 1.00 50.97 188 SER A O 1
ATOM 1573 N N . ILE A 1 189 ? 5.375 28.228 12.408 1.00 50.16 189 ILE A N 1
ATOM 1574 C CA . ILE A 1 189 ? 5.332 29.383 11.521 1.00 50.16 189 ILE A CA 1
ATOM 1575 C C . ILE A 1 189 ? 4.218 29.179 10.478 1.00 50.16 189 ILE A C 1
ATOM 1577 O O . ILE A 1 189 ? 4.183 28.173 9.781 1.00 50.16 189 ILE A O 1
ATOM 1581 N N . ASP A 1 190 ? 3.350 30.188 10.420 1.00 44.84 190 ASP A N 1
ATOM 1582 C CA . ASP A 1 190 ? 2.417 30.587 9.360 1.00 44.84 190 ASP A CA 1
ATOM 1583 C C . ASP A 1 190 ? 1.203 29.681 8.995 1.00 44.84 190 ASP A C 1
ATOM 1585 O O . ASP A 1 190 ? 1.304 28.752 8.194 1.00 44.84 190 ASP A O 1
ATOM 1589 N N . PRO A 1 191 ? -0.012 30.026 9.477 1.00 49.66 191 PRO A N 1
ATOM 1590 C CA . PRO A 1 191 ? -1.291 29.446 9.041 1.00 49.66 191 PRO A CA 1
ATOM 1591 C C . PRO A 1 191 ? -1.669 29.694 7.564 1.00 49.66 191 PRO A C 1
ATOM 1593 O O . PRO A 1 191 ? -2.724 29.226 7.120 1.00 49.66 191 PRO A O 1
ATOM 1596 N N . SER A 1 192 ? -0.883 30.462 6.802 1.00 44.00 192 SER A N 1
ATOM 1597 C CA . SER A 1 192 ? -1.225 30.892 5.438 1.00 44.00 192 SER A CA 1
ATOM 1598 C C . SER A 1 192 ? -1.222 29.778 4.378 1.00 44.00 192 SER A C 1
ATOM 1600 O O . SER A 1 192 ? -1.839 29.954 3.327 1.00 44.00 192 SER A O 1
ATOM 1602 N N . LEU A 1 193 ? -0.636 28.607 4.656 1.00 41.81 193 LEU A N 1
ATOM 1603 C CA . LEU A 1 193 ? -0.467 27.519 3.677 1.00 41.81 193 LEU A CA 1
ATOM 1604 C C . LEU A 1 193 ? -1.707 26.626 3.439 1.00 41.81 193 LEU A C 1
ATOM 1606 O O . LEU A 1 193 ? -1.644 25.719 2.615 1.00 41.81 193 LEU A O 1
ATOM 1610 N N . SER A 1 194 ? -2.853 26.867 4.093 1.00 38.62 194 SER A N 1
ATOM 1611 C CA . SER A 1 194 ? -4.061 26.017 3.939 1.00 38.62 194 SER A CA 1
ATOM 1612 C C . SER A 1 194 ? -5.146 26.547 2.985 1.00 38.62 194 SER A C 1
ATOM 1614 O O . SER A 1 194 ? -6.235 25.978 2.905 1.00 38.62 194 SER A O 1
ATOM 1616 N N . LYS A 1 195 ? -4.898 27.627 2.234 1.00 38.44 195 LYS A N 1
ATOM 1617 C CA . LYS A 1 195 ? -5.924 28.234 1.365 1.00 38.44 195 LYS A CA 1
ATOM 1618 C C . LYS A 1 195 ? -5.806 27.775 -0.089 1.00 38.44 195 LYS A C 1
ATOM 1620 O O . LYS A 1 195 ? -5.288 28.511 -0.920 1.00 38.44 195 LYS A O 1
ATOM 1625 N N . ASN A 1 196 ? -6.376 26.616 -0.417 1.00 35.91 196 ASN A N 1
ATOM 1626 C CA . ASN A 1 196 ? -6.748 26.310 -1.803 1.00 35.91 196 ASN A CA 1
ATOM 1627 C C . ASN A 1 196 ? -8.209 26.733 -2.063 1.00 35.91 196 ASN A C 1
ATOM 1629 O O . ASN A 1 196 ? -9.112 26.246 -1.378 1.00 35.91 196 ASN A O 1
ATOM 1633 N N . PRO A 1 197 ? -8.485 27.633 -3.027 1.00 41.16 197 PRO A N 1
ATOM 1634 C CA . PRO A 1 197 ? -9.841 28.073 -3.327 1.00 41.16 197 PRO A CA 1
ATOM 1635 C C . PRO A 1 197 ? -10.518 27.117 -4.319 1.00 41.16 197 PRO A C 1
ATOM 1637 O O . PRO A 1 197 ? -10.212 27.110 -5.509 1.00 41.16 197 PRO A O 1
ATOM 1640 N N . ILE A 1 198 ? -11.496 26.340 -3.848 1.00 37.78 198 ILE A N 1
ATOM 1641 C CA . ILE A 1 198 ? -12.420 25.606 -4.724 1.00 37.78 198 ILE A CA 1
ATOM 1642 C C . ILE A 1 198 ? -13.445 26.612 -5.272 1.00 37.78 198 ILE A C 1
ATOM 1644 O O . ILE A 1 198 ? -14.342 27.049 -4.551 1.00 37.78 198 ILE A O 1
ATOM 1648 N N . GLN A 1 199 ? -13.306 27.011 -6.540 1.00 38.59 199 GLN A N 1
ATOM 1649 C CA . GLN A 1 199 ? -14.255 27.896 -7.224 1.00 38.59 199 GLN A CA 1
ATOM 1650 C C . GLN A 1 199 ? -15.348 27.125 -7.988 1.00 38.59 199 GLN A C 1
ATOM 1652 O O . GLN A 1 199 ? -15.074 26.252 -8.803 1.00 38.59 199 GLN A O 1
ATOM 1657 N N . ASN A 1 200 ? -16.588 27.574 -7.760 1.00 38.56 200 ASN A N 1
ATOM 1658 C CA . ASN A 1 200 ? -17.761 27.572 -8.646 1.00 38.56 200 ASN A CA 1
ATOM 1659 C C . ASN A 1 200 ? -18.294 26.248 -9.231 1.00 38.56 200 ASN A C 1
ATOM 1661 O O . ASN A 1 200 ? -18.099 25.928 -10.402 1.00 38.56 200 ASN A O 1
ATOM 1665 N N . ILE A 1 201 ? -19.190 25.606 -8.467 1.00 39.75 201 ILE A N 1
ATOM 1666 C CA . ILE A 1 201 ? -20.268 24.737 -8.978 1.00 39.75 201 ILE A CA 1
ATOM 1667 C C . ILE A 1 201 ? -21.610 25.238 -8.400 1.00 39.75 201 ILE A C 1
ATOM 1669 O O . ILE A 1 201 ? -21.678 25.677 -7.253 1.00 39.75 201 ILE A O 1
ATOM 1673 N N . LYS A 1 202 ? -22.678 25.246 -9.213 1.00 43.28 202 LYS A N 1
ATOM 1674 C CA . LYS A 1 202 ? -23.968 25.924 -8.954 1.00 43.28 202 LYS A CA 1
ATOM 1675 C C . LYS A 1 202 ? -24.722 25.442 -7.685 1.00 43.28 202 LYS A C 1
ATOM 1677 O O . LYS A 1 202 ? -25.445 24.451 -7.695 1.00 43.28 202 LYS A O 1
ATOM 1682 N N . ASN A 1 203 ? -24.574 26.229 -6.621 1.00 55.81 203 ASN A N 1
ATOM 1683 C CA . ASN A 1 203 ? -25.512 26.771 -5.614 1.00 55.81 203 ASN A CA 1
ATOM 1684 C C . ASN A 1 203 ? -26.649 25.994 -4.909 1.00 55.81 203 ASN A C 1
ATOM 1686 O O . ASN A 1 203 ? -27.312 26.601 -4.078 1.00 55.81 203 ASN A O 1
ATOM 1690 N N . THR A 1 204 ? -26.868 24.693 -5.094 1.00 55.81 204 THR A N 1
ATOM 1691 C CA . THR A 1 204 ? -27.700 23.923 -4.120 1.00 55.81 204 THR A CA 1
ATOM 1692 C C . THR A 1 204 ? -27.000 22.670 -3.620 1.00 55.81 204 THR A C 1
ATOM 1694 O O . THR A 1 204 ? -26.977 22.410 -2.416 1.00 55.81 204 THR A O 1
ATOM 1697 N N . ASN A 1 205 ? -26.308 21.964 -4.514 1.00 63.59 205 ASN A N 1
ATOM 1698 C CA . ASN A 1 205 ? -25.417 20.873 -4.121 1.00 63.59 205 ASN A CA 1
ATOM 1699 C C . ASN A 1 205 ? -24.220 21.376 -3.305 1.00 63.59 205 ASN A C 1
ATOM 1701 O O . ASN A 1 205 ? -23.763 20.670 -2.416 1.00 63.59 205 ASN A O 1
ATOM 1705 N N . THR A 1 206 ? -23.760 22.607 -3.544 1.00 75.06 206 THR A N 1
ATOM 1706 C CA . THR A 1 206 ? -22.620 23.199 -2.831 1.00 75.06 206 THR A CA 1
ATOM 1707 C C . THR A 1 206 ? -22.923 23.398 -1.352 1.00 75.06 206 THR A C 1
ATOM 1709 O O . THR A 1 206 ? -22.105 23.027 -0.524 1.00 75.06 206 THR A O 1
ATOM 1712 N N . THR A 1 207 ? -24.116 23.890 -0.997 1.00 85.81 207 THR A N 1
ATOM 1713 C CA . THR A 1 207 ? -24.491 24.080 0.413 1.00 85.81 207 THR A CA 1
ATOM 1714 C C . THR A 1 207 ? -24.571 22.746 1.143 1.00 85.81 207 THR A C 1
ATOM 1716 O O . THR A 1 207 ? -23.957 22.598 2.191 1.00 85.81 207 THR A O 1
ATOM 1719 N N . LYS A 1 208 ? -25.246 21.743 0.562 1.00 89.12 208 LYS A N 1
ATOM 1720 C CA . LYS A 1 208 ? -25.334 20.401 1.159 1.00 89.12 208 LYS A CA 1
ATOM 1721 C C . LYS A 1 208 ? -23.958 19.727 1.269 1.00 89.12 208 LYS A C 1
ATOM 1723 O O . LYS A 1 208 ? -23.668 19.099 2.281 1.00 89.12 208 LYS A O 1
ATOM 1728 N N . LEU A 1 209 ? -23.097 19.883 0.260 1.00 83.31 209 LEU A N 1
ATOM 1729 C CA . LEU A 1 209 ? -21.731 19.355 0.272 1.00 83.31 209 LEU A CA 1
ATOM 1730 C C . LEU A 1 209 ? -20.868 20.052 1.333 1.00 83.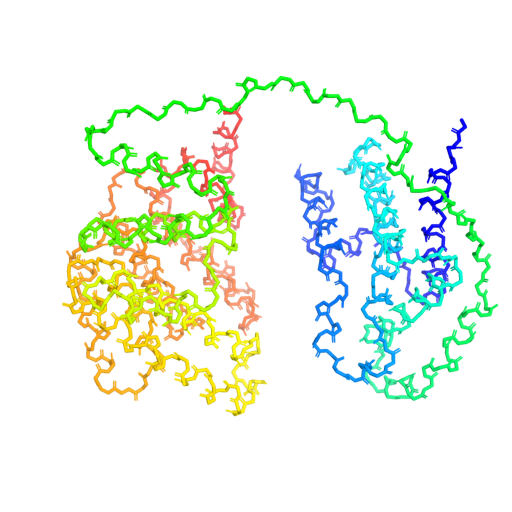31 209 LEU A C 1
ATOM 1732 O O . LEU A 1 209 ? -20.155 19.380 2.070 1.00 83.31 209 LEU A O 1
ATOM 1736 N N . MET A 1 210 ? -20.977 21.376 1.467 1.00 86.31 210 MET A N 1
ATOM 1737 C CA . MET A 1 210 ? -20.320 22.135 2.534 1.00 86.31 210 MET A CA 1
ATOM 1738 C C . MET A 1 210 ? -20.804 21.691 3.915 1.00 86.31 210 MET A C 1
ATOM 1740 O O . MET A 1 210 ? -19.972 21.482 4.793 1.00 86.31 210 MET A O 1
ATOM 1744 N N . THR A 1 211 ? -22.114 21.493 4.100 1.00 90.69 211 THR A N 1
ATOM 1745 C CA . THR A 1 211 ? -22.669 20.943 5.344 1.00 90.69 211 THR A CA 1
ATOM 1746 C C . THR A 1 211 ? -22.075 19.571 5.637 1.00 90.69 211 THR A C 1
ATOM 1748 O O . THR A 1 211 ? -21.577 19.365 6.736 1.00 90.69 211 THR A O 1
ATOM 1751 N N . MET A 1 212 ? -22.020 18.662 4.657 1.00 86.38 212 MET A N 1
ATOM 1752 C CA . MET A 1 212 ? -21.357 17.368 4.842 1.00 86.38 212 MET A CA 1
ATOM 1753 C C . MET A 1 212 ? -19.890 17.548 5.253 1.00 86.38 212 MET A C 1
ATOM 1755 O O . MET A 1 212 ? -19.491 16.980 6.260 1.00 86.38 212 MET A O 1
ATOM 1759 N N . HIS A 1 213 ? -19.089 18.358 4.554 1.00 84.19 213 HIS A N 1
ATOM 1760 C CA . HIS A 1 213 ? -17.688 18.578 4.937 1.00 84.19 213 HIS A CA 1
ATOM 1761 C C . HIS A 1 213 ? -17.538 19.153 6.354 1.00 84.19 213 HIS A C 1
ATOM 1763 O O . HIS A 1 213 ? -16.623 18.754 7.071 1.00 84.19 213 HIS A O 1
ATOM 1769 N N . GLN A 1 214 ? -18.442 20.039 6.782 1.00 87.88 214 GLN A N 1
ATOM 1770 C CA . GLN A 1 214 ? -18.479 20.549 8.155 1.00 87.88 214 GLN A CA 1
ATOM 1771 C C . GLN A 1 214 ? -18.793 19.441 9.165 1.00 87.88 214 GLN A C 1
ATOM 1773 O O . GLN A 1 214 ? -18.104 19.343 10.177 1.00 87.88 214 GLN A O 1
ATOM 1778 N N . LEU A 1 215 ? -19.781 18.586 8.886 1.00 87.38 215 LEU A N 1
ATOM 1779 C CA . LEU A 1 215 ? -20.115 17.439 9.737 1.00 87.38 215 LEU A CA 1
ATOM 1780 C C . LEU A 1 215 ? -18.949 16.447 9.819 1.00 87.38 215 LEU A C 1
ATOM 1782 O O . LEU A 1 215 ? -18.583 16.008 10.904 1.00 87.38 215 LEU A O 1
ATOM 1786 N N . LEU A 1 216 ? -18.283 16.183 8.692 1.00 81.88 216 LEU A N 1
ATOM 1787 C C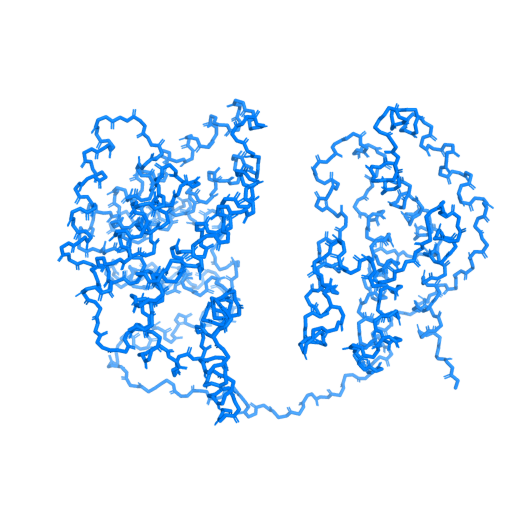A . LEU A 1 216 ? -17.079 15.356 8.659 1.00 81.88 216 LEU A CA 1
ATOM 1788 C C . LEU A 1 216 ? -15.933 15.964 9.457 1.00 81.88 216 LEU A C 1
ATOM 1790 O O . LEU A 1 216 ? -15.173 15.228 10.075 1.00 81.88 216 LEU A O 1
ATOM 1794 N N . ALA A 1 217 ? -15.757 17.285 9.421 1.00 82.38 217 ALA A N 1
ATOM 1795 C CA . ALA A 1 217 ? -14.740 17.983 10.205 1.00 82.38 217 ALA A CA 1
ATOM 1796 C C . ALA A 1 217 ? -15.014 17.937 11.714 1.00 82.38 217 ALA A C 1
ATOM 1798 O O . ALA A 1 217 ? -14.064 17.922 12.486 1.00 82.38 217 ALA A O 1
ATOM 1799 N N . LYS A 1 218 ? -16.288 17.890 12.117 1.00 87.06 218 LYS A N 1
ATOM 1800 C CA . LYS A 1 218 ? -16.700 17.742 13.519 1.00 87.06 218 LYS A CA 1
ATOM 1801 C C . LYS A 1 218 ? -16.629 16.305 14.040 1.00 87.06 218 LYS A C 1
ATOM 1803 O O . LYS A 1 218 ? -16.716 16.122 15.246 1.00 87.06 218 LYS A O 1
ATOM 1808 N N . GLU A 1 219 ? -16.529 15.318 13.147 1.00 81.44 219 GLU A N 1
ATOM 1809 C CA . GLU A 1 219 ? -16.589 13.883 13.475 1.00 81.44 219 GLU A CA 1
ATOM 1810 C C . GLU A 1 219 ? -17.892 13.470 14.193 1.00 81.44 219 GLU A C 1
ATOM 1812 O O . GLU A 1 219 ? -17.958 12.443 14.867 1.00 81.44 219 GLU A O 1
ATOM 1817 N N . ASP A 1 220 ? -18.968 14.243 14.005 1.00 83.62 220 ASP A N 1
ATOM 1818 C CA . ASP A 1 220 ? -20.281 13.940 14.574 1.00 83.62 220 ASP A CA 1
ATOM 1819 C C . ASP A 1 220 ? -21.041 12.963 13.669 1.00 83.62 220 ASP A C 1
ATOM 1821 O O . ASP A 1 220 ? -21.725 13.336 12.709 1.00 83.62 220 ASP A O 1
ATOM 1825 N N . LYS A 1 221 ? -20.896 11.676 13.983 1.00 85.50 221 LYS A N 1
ATOM 1826 C CA . LYS A 1 221 ? -21.538 10.581 13.254 1.00 85.50 221 LYS A CA 1
ATOM 1827 C C . LYS A 1 221 ? -23.071 10.665 13.313 1.00 85.50 221 LYS A C 1
ATOM 1829 O O . LYS A 1 221 ? -23.731 10.335 12.332 1.00 85.50 221 LYS A O 1
ATOM 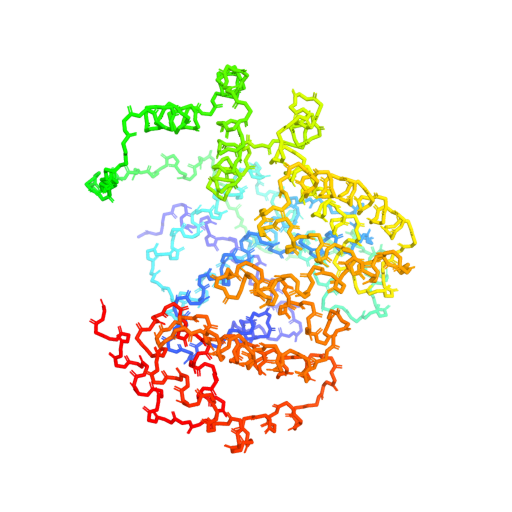1834 N N . THR A 1 222 ? -23.646 11.140 14.418 1.00 90.81 222 THR A N 1
ATOM 1835 C CA . THR A 1 222 ? -25.105 11.228 14.591 1.00 90.81 222 THR A CA 1
ATOM 1836 C C . THR A 1 222 ? -25.695 12.310 13.693 1.00 90.81 222 THR A C 1
ATOM 1838 O O . THR A 1 222 ? -26.652 12.054 12.960 1.00 90.81 222 THR A O 1
ATOM 1841 N N . GLU A 1 223 ? -25.109 13.512 13.696 1.00 92.31 223 GLU A N 1
ATOM 1842 C CA . GLU A 1 223 ? -25.528 14.587 12.789 1.00 92.31 223 GLU A CA 1
ATOM 1843 C C . GLU A 1 223 ? -25.331 14.188 11.319 1.00 92.31 223 GLU A C 1
ATOM 1845 O O . GLU A 1 223 ? -26.180 14.501 10.479 1.00 92.31 223 GLU A O 1
ATOM 1850 N N . LEU A 1 224 ? -24.257 13.452 11.004 1.00 89.25 224 LEU A N 1
ATOM 1851 C CA . LEU A 1 224 ? -23.997 12.953 9.653 1.00 89.25 224 LEU A CA 1
ATOM 1852 C C . LEU A 1 224 ? -25.093 11.997 9.158 1.00 89.25 224 LEU A C 1
ATOM 1854 O O . LEU A 1 224 ? -25.587 12.177 8.043 1.00 89.25 224 LEU A O 1
ATOM 1858 N N . TRP A 1 225 ? -25.500 11.011 9.961 1.00 92.31 225 TRP A N 1
ATOM 1859 C CA . TRP A 1 225 ? -26.564 10.076 9.569 1.00 92.31 225 TRP A CA 1
ATOM 1860 C C . TRP A 1 225 ? -27.923 10.761 9.465 1.00 92.31 225 TRP A C 1
ATOM 1862 O O . TRP A 1 225 ? -28.597 10.606 8.448 1.00 92.31 225 TRP A O 1
ATOM 1872 N N . ASN A 1 226 ? -28.267 11.629 10.422 1.00 94.88 226 ASN A N 1
ATOM 1873 C CA . ASN A 1 226 ? -29.483 12.442 10.342 1.00 94.88 226 ASN A CA 1
ATOM 1874 C C . ASN A 1 226 ? -29.511 13.291 9.061 1.00 94.88 226 ASN A C 1
ATOM 1876 O O . ASN A 1 226 ? -30.552 13.445 8.419 1.00 94.88 226 ASN A O 1
ATOM 1880 N N . PHE A 1 227 ? -28.367 13.846 8.659 1.00 94.94 227 PHE A N 1
ATOM 1881 C CA . PHE A 1 227 ? -28.253 14.572 7.400 1.00 94.94 227 PHE A CA 1
ATOM 1882 C C . PHE A 1 227 ? -28.510 13.659 6.191 1.00 94.94 227 PHE A C 1
ATOM 1884 O O . PHE A 1 227 ? -29.296 14.032 5.319 1.00 94.94 227 PHE A O 1
ATOM 1891 N N . LEU A 1 228 ? -27.906 12.465 6.144 1.00 94.44 228 LEU A N 1
ATOM 1892 C CA . LEU A 1 228 ? -28.092 11.495 5.056 1.00 94.44 228 LEU A CA 1
ATOM 1893 C C . LEU A 1 228 ? -29.534 10.978 4.954 1.00 94.44 228 LEU A C 1
ATOM 1895 O O . LEU A 1 228 ? -30.036 10.781 3.842 1.00 94.44 228 LEU A O 1
ATOM 1899 N N . ASP A 1 229 ? -30.217 10.791 6.080 1.00 96.06 229 ASP A N 1
ATOM 1900 C CA . ASP A 1 229 ? -31.610 10.337 6.126 1.00 96.06 229 ASP A CA 1
ATOM 1901 C C . ASP A 1 229 ? -32.558 11.333 5.455 1.00 96.06 229 ASP A C 1
ATOM 1903 O O . ASP A 1 229 ? -33.468 10.935 4.728 1.00 96.06 229 ASP A O 1
ATOM 1907 N N . ASN A 1 230 ? -32.272 12.630 5.589 1.00 96.06 230 ASN A N 1
ATOM 1908 C CA . ASN A 1 230 ? -33.056 13.711 4.990 1.00 96.06 230 ASN A CA 1
ATOM 1909 C C . ASN A 1 230 ? -32.778 13.946 3.489 1.00 96.06 230 ASN A C 1
ATOM 1911 O O . ASN A 1 230 ? -33.412 14.804 2.865 1.00 96.06 230 ASN A O 1
ATOM 1915 N N . LEU A 1 231 ? -31.837 13.216 2.881 1.00 94.75 231 LEU A N 1
ATOM 1916 C CA . LEU A 1 231 ? -31.534 13.323 1.451 1.00 94.75 231 LEU A CA 1
ATOM 1917 C C . LEU A 1 231 ? -32.470 12.470 0.589 1.00 94.75 231 LEU A C 1
ATOM 1919 O O . LEU A 1 231 ? -32.942 11.410 0.990 1.00 94.75 231 LEU A O 1
ATOM 1923 N N . LYS A 1 232 ? -32.685 12.880 -0.664 1.00 96.06 232 LYS A N 1
ATOM 1924 C CA . LYS A 1 232 ? -33.306 11.996 -1.668 1.00 96.06 232 LYS A CA 1
ATOM 1925 C C . LYS A 1 232 ? -32.310 10.923 -2.108 1.00 96.06 232 LYS A C 1
ATOM 1927 O O . LYS A 1 232 ? -31.114 11.186 -2.143 1.00 96.06 232 LYS A O 1
ATOM 1932 N N . ASP A 1 233 ? -32.783 9.767 -2.572 1.00 95.38 233 ASP A N 1
ATOM 1933 C CA . ASP A 1 233 ? -31.920 8.637 -2.970 1.00 95.38 233 ASP A CA 1
ATOM 1934 C C . ASP A 1 233 ? -30.802 9.013 -3.959 1.00 95.38 233 ASP A C 1
ATOM 1936 O O . ASP A 1 233 ? -29.654 8.598 -3.796 1.00 95.38 233 ASP A O 1
ATOM 1940 N N . LYS A 1 234 ? -31.106 9.858 -4.956 1.00 92.81 234 LYS A N 1
ATOM 1941 C CA . LYS A 1 234 ? -30.108 10.360 -5.917 1.00 92.81 234 LYS A CA 1
ATOM 1942 C C . LYS A 1 234 ? -29.017 11.194 -5.241 1.00 92.81 234 LYS A C 1
ATOM 1944 O O . LYS A 1 234 ? -27.850 11.067 -5.598 1.00 92.81 234 LYS A O 1
ATOM 1949 N N . GLU A 1 235 ? -29.399 12.046 -4.295 1.00 93.88 235 GLU A N 1
ATOM 1950 C CA . GLU A 1 235 ? -28.454 12.852 -3.523 1.00 93.88 235 GLU A CA 1
ATOM 1951 C C . GLU A 1 235 ? -27.647 11.924 -2.616 1.00 93.88 235 GLU A C 1
ATOM 1953 O O . GLU A 1 235 ? -26.424 11.926 -2.678 1.00 93.88 235 GLU A O 1
ATOM 1958 N N . ARG A 1 236 ? -28.309 11.031 -1.874 1.00 95.12 236 ARG A N 1
ATOM 1959 C CA . ARG A 1 236 ? -27.652 10.065 -0.989 1.00 95.12 236 ARG A CA 1
ATOM 1960 C C . ARG A 1 236 ? -26.593 9.230 -1.715 1.00 95.12 236 ARG A C 1
ATOM 1962 O O . ARG A 1 236 ? -25.496 9.083 -1.193 1.00 95.12 236 ARG A O 1
ATOM 1969 N N . ASN A 1 237 ? -26.862 8.774 -2.943 1.00 93.00 237 ASN A N 1
ATOM 1970 C CA . ASN A 1 237 ? -25.866 8.118 -3.804 1.00 93.00 237 ASN A CA 1
ATOM 1971 C C . ASN A 1 237 ? -24.598 8.976 -3.995 1.00 93.00 237 ASN A C 1
ATOM 1973 O O . ASN A 1 237 ? -23.486 8.482 -3.827 1.00 93.00 237 ASN A O 1
ATOM 1977 N N . GLN A 1 238 ? -24.758 10.261 -4.328 1.00 90.50 238 GLN A N 1
ATOM 1978 C CA . GLN A 1 238 ? -23.633 11.185 -4.516 1.00 90.50 238 GLN A CA 1
ATOM 1979 C C . GLN A 1 238 ? -22.868 11.426 -3.210 1.00 90.50 238 GLN A C 1
ATOM 1981 O O . GLN A 1 238 ? -21.640 11.464 -3.219 1.00 90.50 238 GLN A O 1
ATOM 1986 N N . PHE A 1 239 ? -23.581 11.567 -2.092 1.00 92.25 239 PHE A N 1
ATOM 1987 C CA . PHE A 1 239 ? -22.983 11.813 -0.781 1.00 92.25 239 PHE A CA 1
ATOM 1988 C C . PHE A 1 239 ? -22.218 10.595 -0.249 1.00 92.25 239 PHE A C 1
ATOM 1990 O O . PHE A 1 239 ? -21.077 10.742 0.181 1.00 92.25 239 PHE A O 1
ATOM 1997 N N . LEU A 1 240 ? -22.772 9.383 -0.357 1.00 93.62 240 LEU A N 1
ATOM 1998 C CA . LEU A 1 240 ? -22.063 8.155 0.025 1.00 93.62 240 LEU A CA 1
ATOM 1999 C C . LEU A 1 240 ? -20.778 7.948 -0.801 1.00 93.62 240 LEU A C 1
ATOM 2001 O O . LEU A 1 240 ? -19.769 7.493 -0.262 1.00 93.62 240 LEU A O 1
ATOM 2005 N N . HIS A 1 241 ? -20.775 8.339 -2.081 1.00 90.88 241 HIS A N 1
ATOM 2006 C CA . HIS A 1 241 ? -19.560 8.350 -2.901 1.00 90.88 241 HIS A CA 1
ATOM 2007 C C . HIS A 1 241 ? -18.488 9.295 -2.352 1.00 90.88 241 HIS A C 1
ATOM 2009 O O . HIS A 1 241 ? -17.324 8.909 -2.246 1.00 90.88 241 HIS A O 1
ATOM 2015 N N . GLN A 1 242 ? -18.872 10.495 -1.915 1.00 88.69 242 GLN A N 1
ATOM 2016 C CA . GLN A 1 242 ? -17.933 11.421 -1.281 1.00 88.69 242 GLN A CA 1
ATOM 2017 C C . GLN A 1 242 ? -17.398 10.887 0.053 1.00 88.69 242 GLN A C 1
ATOM 2019 O O . GLN A 1 242 ? -16.204 11.008 0.316 1.00 88.69 242 GLN A O 1
ATOM 2024 N N . LEU A 1 243 ? -18.236 10.256 0.881 1.00 88.38 243 LEU A N 1
ATOM 2025 C CA . LEU A 1 243 ? -17.780 9.630 2.130 1.00 88.38 243 LEU A CA 1
ATOM 2026 C C . LEU A 1 243 ? -16.720 8.558 1.874 1.00 88.38 243 LEU A C 1
ATOM 2028 O O . LEU A 1 243 ? -15.704 8.516 2.564 1.00 88.38 243 LEU A O 1
ATOM 2032 N N . TYR A 1 244 ? -16.921 7.741 0.840 1.00 89.50 244 TYR A N 1
ATOM 2033 C CA . TYR A 1 244 ? -15.958 6.717 0.451 1.00 89.50 244 TYR A CA 1
ATOM 2034 C C . TYR A 1 244 ? -14.606 7.304 0.029 1.00 89.50 244 TYR A C 1
ATOM 2036 O O . TYR A 1 244 ? -13.567 6.823 0.478 1.00 89.50 244 TYR A O 1
ATOM 2044 N N . ILE A 1 245 ? -14.605 8.363 -0.789 1.00 85.81 245 ILE A N 1
ATOM 2045 C CA . ILE A 1 245 ? -13.367 9.033 -1.223 1.00 85.81 245 ILE A CA 1
ATOM 2046 C C . ILE A 1 245 ? -12.603 9.604 -0.018 1.00 85.81 245 ILE A C 1
ATOM 2048 O O . ILE A 1 245 ? -11.390 9.420 0.086 1.00 85.81 245 ILE A O 1
ATOM 2052 N N . ASN A 1 246 ? -13.313 10.232 0.924 1.00 82.94 246 ASN A N 1
ATOM 2053 C CA . ASN A 1 246 ? -12.713 10.860 2.106 1.00 82.94 246 ASN A CA 1
ATOM 2054 C C . ASN A 1 246 ? -12.206 9.858 3.161 1.00 82.94 246 ASN A C 1
ATOM 2056 O O . ASN A 1 246 ? -11.501 10.255 4.089 1.00 82.94 246 ASN A O 1
ATOM 2060 N N . LYS A 1 247 ? -12.486 8.553 3.020 1.00 84.56 247 LYS A N 1
ATOM 2061 C CA . LYS A 1 247 ? -11.986 7.513 3.938 1.00 84.56 247 LYS A CA 1
ATOM 2062 C C . LYS A 1 247 ? -10.457 7.504 4.051 1.00 84.56 247 LYS A C 1
ATOM 2064 O O . LYS A 1 247 ? -9.937 7.161 5.105 1.00 84.56 247 LYS A O 1
ATOM 2069 N N . LYS A 1 248 ? -9.724 7.881 2.994 1.00 77.81 248 LYS A N 1
ATOM 2070 C CA . LYS A 1 248 ? -8.250 7.948 3.045 1.00 77.81 248 LYS A CA 1
ATOM 2071 C C . LYS A 1 248 ? -7.741 8.951 4.081 1.00 77.81 248 LYS A C 1
ATOM 2073 O O . LYS A 1 248 ? -6.749 8.679 4.742 1.00 77.81 248 LYS A O 1
ATOM 2078 N N . GLU A 1 249 ? -8.424 10.083 4.218 1.00 80.88 249 GLU A N 1
ATOM 2079 C CA . GLU A 1 249 ? -8.081 11.125 5.190 1.00 80.88 249 GLU A CA 1
ATOM 2080 C C . GLU A 1 249 ? -8.683 10.826 6.567 1.00 80.88 249 GLU A C 1
ATOM 2082 O O . GLU A 1 249 ? -8.131 11.221 7.590 1.00 80.88 249 GLU A O 1
ATOM 2087 N N . LYS A 1 250 ? -9.819 10.116 6.594 1.00 83.62 250 LYS A N 1
ATOM 2088 C CA . LYS A 1 250 ? -10.590 9.803 7.803 1.00 83.62 250 LYS A CA 1
ATOM 2089 C C . LYS A 1 250 ? -10.991 8.326 7.822 1.00 83.62 250 LYS A C 1
ATOM 2091 O O . LYS A 1 250 ? -12.138 8.003 7.512 1.00 83.62 250 LYS A O 1
ATOM 2096 N N . PRO A 1 251 ? -10.082 7.406 8.186 1.00 78.31 251 PRO A N 1
ATOM 2097 C CA . PRO A 1 251 ? -10.328 5.965 8.078 1.00 78.31 251 PRO A CA 1
ATOM 2098 C C . PRO A 1 251 ? -11.516 5.471 8.917 1.00 78.31 251 PRO A C 1
ATOM 2100 O O . PRO A 1 251 ? -12.164 4.503 8.524 1.00 78.31 251 PRO A O 1
ATOM 2103 N N . ASN A 1 252 ? -11.847 6.174 10.005 1.00 82.38 252 ASN A N 1
ATOM 2104 C CA . ASN A 1 252 ? -12.916 5.813 10.944 1.00 82.38 252 ASN A CA 1
ATOM 2105 C C . ASN A 1 252 ? -14.280 6.451 10.621 1.00 82.38 252 ASN A C 1
ATOM 2107 O O . ASN A 1 252 ? -15.221 6.314 11.398 1.00 82.38 252 ASN A O 1
ATOM 2111 N N . ILE A 1 253 ? -14.403 7.143 9.483 1.00 85.88 253 ILE A N 1
ATOM 2112 C CA . ILE A 1 253 ? -15.653 7.789 9.044 1.00 85.88 253 ILE A CA 1
ATOM 2113 C C . ILE A 1 253 ? -16.805 6.794 8.837 1.00 85.88 253 ILE A C 1
ATOM 2115 O O . ILE A 1 253 ? -17.965 7.134 9.047 1.00 85.88 253 ILE A O 1
ATOM 2119 N N . LEU A 1 254 ? -16.475 5.569 8.420 1.00 89.19 254 LEU A N 1
ATOM 2120 C CA . LEU A 1 254 ? -17.397 4.452 8.253 1.00 89.19 254 LEU A CA 1
ATOM 2121 C C . LEU A 1 254 ? -16.815 3.240 8.983 1.00 89.19 254 LEU A C 1
ATOM 2123 O O . LEU A 1 254 ? -15.747 2.742 8.621 1.00 89.19 254 LEU A O 1
ATOM 2127 N N . THR A 1 255 ? -17.535 2.783 9.998 1.00 90.81 255 THR A N 1
ATOM 2128 C CA . THR A 1 255 ? -17.273 1.565 10.776 1.00 90.81 255 THR A CA 1
ATOM 2129 C C . THR A 1 255 ? -17.767 0.322 10.035 1.00 90.81 255 THR A C 1
ATOM 2131 O O . THR A 1 255 ? -18.486 0.428 9.039 1.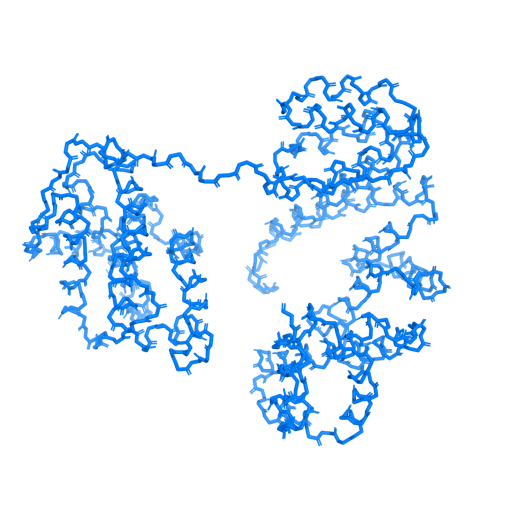00 90.81 255 THR A O 1
ATOM 2134 N N . ALA A 1 256 ? -17.385 -0.869 10.503 1.00 89.69 256 ALA A N 1
ATOM 2135 C CA . ALA A 1 256 ? -17.856 -2.127 9.922 1.00 89.69 256 ALA A CA 1
ATOM 2136 C C . ALA A 1 256 ? -19.389 -2.230 9.982 1.00 89.69 256 ALA A C 1
ATOM 2138 O O . ALA A 1 256 ? -20.020 -2.587 8.990 1.00 89.69 256 ALA A O 1
ATOM 2139 N N . GLU A 1 257 ? -19.978 -1.841 11.111 1.00 91.25 257 GLU A N 1
ATOM 2140 C CA . GLU A 1 257 ? -21.418 -1.815 11.358 1.00 91.25 257 GLU A CA 1
ATOM 2141 C C . GLU A 1 257 ? -22.139 -0.944 10.321 1.00 91.25 257 GLU A C 1
ATOM 2143 O O . GLU A 1 257 ? -23.115 -1.389 9.716 1.00 91.25 257 GLU A O 1
ATOM 2148 N N . ASP A 1 258 ? -21.588 0.234 10.008 1.00 92.56 258 ASP A N 1
ATOM 2149 C CA . ASP A 1 258 ? -22.171 1.131 9.003 1.00 92.56 258 ASP A CA 1
ATOM 2150 C C . ASP A 1 258 ? -22.243 0.458 7.627 1.00 92.56 258 ASP A C 1
ATOM 2152 O O . ASP A 1 258 ? -23.281 0.495 6.963 1.00 92.56 258 ASP A O 1
ATOM 2156 N N . TYR A 1 259 ? -21.163 -0.204 7.188 1.00 93.56 259 TYR A N 1
ATOM 2157 C CA . TYR A 1 259 ? -21.173 -0.931 5.915 1.00 93.56 259 TYR A CA 1
ATOM 2158 C C . TYR A 1 259 ? -22.249 -2.017 5.893 1.00 93.56 259 TYR A C 1
ATOM 2160 O O . TYR A 1 259 ? -22.888 -2.213 4.860 1.00 93.56 259 TYR A O 1
ATOM 2168 N N . LEU A 1 260 ? -22.459 -2.719 7.009 1.00 93.75 260 LEU A N 1
ATOM 2169 C CA . LEU A 1 260 ? -23.438 -3.800 7.105 1.00 93.75 260 LEU A CA 1
ATOM 2170 C C . LEU A 1 260 ? -24.881 -3.287 7.018 1.00 93.75 260 LEU A C 1
ATOM 2172 O O . LEU A 1 260 ? -25.699 -3.898 6.315 1.00 93.75 260 LEU A O 1
ATOM 2176 N N . GLU A 1 261 ? -25.169 -2.166 7.679 1.00 94.62 261 GLU A N 1
ATOM 2177 C CA . GLU A 1 261 ? -26.506 -1.576 7.796 1.00 94.62 261 GLU A CA 1
ATOM 2178 C C . GLU A 1 261 ? -26.930 -0.768 6.563 1.00 94.62 261 GLU A C 1
ATOM 2180 O O . GLU A 1 261 ? -28.114 -0.756 6.219 1.00 94.62 261 GLU A O 1
ATOM 2185 N N . LEU A 1 262 ? -25.979 -0.149 5.851 1.00 94.94 262 LEU A N 1
ATOM 2186 C CA . LEU A 1 262 ? -26.233 0.760 4.725 1.00 94.94 262 LEU A CA 1
ATOM 2187 C C . LEU A 1 262 ? -27.279 0.237 3.713 1.00 94.94 262 LEU A C 1
ATOM 2189 O O . LEU A 1 262 ? -28.214 0.975 3.397 1.00 94.94 262 LEU A O 1
ATOM 2193 N N . PRO A 1 263 ? -27.204 -1.011 3.206 1.00 97.50 263 PRO A N 1
ATOM 2194 C CA . PRO A 1 263 ? -28.210 -1.520 2.269 1.00 97.50 263 PRO A CA 1
ATOM 2195 C C . PRO A 1 263 ? -29.597 -1.772 2.870 1.00 97.50 263 PRO A C 1
ATOM 2197 O O . PRO A 1 263 ? -30.569 -1.822 2.120 1.00 97.50 263 PRO A O 1
ATOM 2200 N N . ALA A 1 264 ? -29.699 -1.970 4.187 1.00 96.50 264 ALA A N 1
ATOM 2201 C CA . ALA A 1 264 ? -30.982 -2.107 4.875 1.00 96.50 264 ALA A CA 1
ATOM 2202 C C . ALA A 1 264 ? -31.625 -0.734 5.114 1.00 96.50 264 ALA A C 1
ATOM 2204 O O . ALA A 1 264 ? -32.823 -0.577 4.887 1.00 96.50 264 ALA A O 1
ATOM 2205 N N . LEU A 1 265 ? -30.816 0.259 5.498 1.00 95.38 265 LEU A N 1
ATOM 2206 C CA . LEU A 1 265 ? -31.247 1.648 5.664 1.00 95.38 265 LEU A CA 1
ATOM 2207 C C . LEU A 1 265 ? -31.651 2.276 4.323 1.00 95.38 265 LEU A C 1
ATOM 2209 O O . LEU A 1 265 ? -32.657 2.977 4.234 1.00 95.38 265 LEU A O 1
ATOM 2213 N N . TYR A 1 266 ? -30.902 1.989 3.253 1.00 97.19 266 TYR A N 1
ATOM 2214 C CA . TYR A 1 266 ? -31.078 2.627 1.948 1.00 97.19 266 TYR A CA 1
ATOM 2215 C C . TYR A 1 266 ? -31.178 1.606 0.798 1.00 97.19 266 TYR A C 1
ATOM 2217 O O . TYR A 1 266 ? -30.319 1.569 -0.090 1.00 97.19 266 TYR A O 1
ATOM 2225 N N . PRO A 1 267 ? -32.250 0.793 0.742 1.00 97.44 267 PRO A N 1
ATOM 2226 C CA . PRO A 1 267 ? -32.348 -0.339 -0.184 1.00 97.44 267 PRO A CA 1
ATOM 2227 C C . PRO A 1 267 ? -32.370 0.050 -1.669 1.00 97.44 267 PRO A C 1
ATOM 2229 O O . PRO A 1 267 ? -31.976 -0.759 -2.512 1.00 97.44 267 PRO A O 1
ATOM 2232 N N . ASN A 1 268 ? -32.782 1.277 -1.997 1.00 97.69 268 ASN A N 1
ATOM 2233 C CA . ASN A 1 268 ? -32.855 1.793 -3.371 1.00 97.69 268 ASN A CA 1
ATOM 2234 C C . ASN A 1 268 ? -31.624 2.622 -3.780 1.00 97.69 268 ASN A C 1
ATOM 2236 O O . ASN A 1 268 ? -31.538 3.105 -4.909 1.00 97.69 268 ASN A O 1
ATOM 2240 N N . VAL A 1 269 ? -30.654 2.792 -2.879 1.00 97.94 269 VAL A N 1
ATOM 2241 C CA . VAL A 1 269 ? -29.453 3.596 -3.114 1.00 97.94 269 VAL A CA 1
ATOM 2242 C C . VAL A 1 269 ? -28.334 2.670 -3.572 1.00 97.94 269 VAL A C 1
ATOM 2244 O O . VAL A 1 269 ? -27.736 1.951 -2.777 1.00 97.94 269 VAL A O 1
ATOM 2247 N N . SER A 1 270 ? -28.040 2.675 -4.876 1.00 98.25 270 SER A N 1
ATOM 2248 C CA . SER A 1 270 ? -27.037 1.778 -5.473 1.00 98.25 270 SER A CA 1
ATOM 2249 C C . SER A 1 270 ? -25.676 1.816 -4.771 1.00 98.25 270 SER A C 1
ATOM 2251 O O . SER A 1 270 ? -25.034 0.781 -4.620 1.00 98.25 270 SER A O 1
ATOM 2253 N N . TYR A 1 271 ? -25.256 2.994 -4.304 1.00 97.44 271 TYR A N 1
ATOM 2254 C CA . TYR A 1 271 ? -23.947 3.184 -3.693 1.00 97.44 271 TYR A CA 1
ATOM 2255 C C . TYR A 1 271 ? -23.877 2.596 -2.272 1.00 97.44 271 TYR A C 1
ATOM 2257 O O . TYR A 1 271 ? -22.803 2.214 -1.819 1.00 97.44 271 TYR A O 1
ATOM 2265 N N . ALA A 1 272 ? -25.017 2.442 -1.585 1.00 98.06 272 ALA A N 1
ATOM 2266 C CA . ALA A 1 272 ? -25.083 1.741 -0.302 1.00 98.06 272 ALA A CA 1
ATOM 2267 C C . ALA A 1 272 ? -24.727 0.254 -0.474 1.00 98.06 272 ALA A C 1
ATOM 2269 O O . ALA A 1 272 ? -23.893 -0.278 0.259 1.00 98.06 272 ALA A O 1
ATOM 2270 N N . HIS A 1 273 ? -25.291 -0.394 -1.502 1.00 98.62 273 HIS A N 1
ATOM 2271 C CA . HIS A 1 273 ? -24.934 -1.767 -1.879 1.00 98.62 273 HIS A CA 1
ATOM 2272 C C . HIS A 1 273 ? -23.481 -1.857 -2.349 1.00 98.62 273 HIS A C 1
ATOM 2274 O O . HIS A 1 273 ? -22.750 -2.738 -1.911 1.00 98.62 273 HIS A O 1
ATOM 2280 N N . TYR A 1 274 ? -23.024 -0.913 -3.177 1.00 98.31 274 TYR A N 1
ATOM 2281 C CA . TYR A 1 274 ? -21.628 -0.866 -3.617 1.00 98.31 274 TYR A CA 1
ATOM 2282 C C . TYR A 1 274 ? -20.646 -0.834 -2.440 1.00 98.31 274 TYR A C 1
ATOM 2284 O O . TYR A 1 274 ? -19.719 -1.640 -2.400 1.00 98.31 274 TYR A O 1
ATOM 2292 N N . LEU A 1 275 ? -20.873 0.045 -1.457 1.00 97.25 275 LEU A N 1
ATOM 2293 C CA . LEU A 1 275 ? -19.993 0.183 -0.297 1.00 97.25 275 LEU A CA 1
ATOM 2294 C C . LEU A 1 275 ? -19.898 -1.107 0.514 1.00 97.25 275 LEU A C 1
ATOM 2296 O O . LEU A 1 275 ? -18.791 -1.537 0.840 1.00 97.25 275 LEU A O 1
ATOM 2300 N N . ARG A 1 276 ? -21.035 -1.754 0.798 1.00 97.94 276 ARG A N 1
ATOM 2301 C CA . ARG A 1 276 ? -21.033 -3.048 1.492 1.00 97.94 276 ARG A CA 1
ATOM 2302 C C . ARG A 1 276 ? -20.360 -4.138 0.657 1.00 97.94 276 ARG A C 1
ATOM 2304 O O . ARG A 1 276 ? -19.614 -4.953 1.195 1.00 97.94 276 ARG A O 1
ATOM 2311 N N . GLY A 1 277 ? -20.573 -4.121 -0.657 1.00 98.19 277 GLY A N 1
ATOM 2312 C CA . GLY A 1 277 ? -19.952 -5.051 -1.593 1.00 98.19 277 GLY A CA 1
ATOM 2313 C C . GLY A 1 277 ? -18.424 -4.958 -1.600 1.00 98.19 277 GLY A C 1
ATOM 2314 O O . GLY A 1 277 ? -17.743 -5.969 -1.435 1.00 98.19 277 GLY A O 1
ATOM 2315 N N . VAL A 1 278 ? -17.887 -3.741 -1.717 1.00 96.62 278 VAL A N 1
ATOM 2316 C CA . VAL A 1 278 ? -16.443 -3.464 -1.643 1.00 96.62 278 VAL A CA 1
ATOM 2317 C C . VAL A 1 278 ? -15.885 -3.816 -0.262 1.00 96.62 278 VAL A C 1
ATOM 2319 O O . VAL A 1 278 ? -14.830 -4.444 -0.174 1.00 96.62 278 VAL A O 1
ATOM 2322 N N . TYR A 1 279 ? -16.606 -3.489 0.816 1.00 96.19 279 TYR A N 1
ATOM 2323 C CA . TYR A 1 279 ? -16.231 -3.892 2.172 1.00 96.19 279 TYR A CA 1
ATOM 2324 C C . TYR A 1 279 ? -16.079 -5.414 2.286 1.00 96.19 279 TYR A C 1
ATOM 2326 O O . TYR A 1 279 ? -15.015 -5.887 2.677 1.00 96.19 279 TYR A O 1
ATOM 2334 N N . PHE A 1 280 ? -17.082 -6.197 1.872 1.00 98.12 280 PHE A N 1
ATOM 2335 C CA . PHE A 1 280 ? -16.999 -7.658 1.928 1.00 98.12 280 PHE A CA 1
ATOM 2336 C C . PHE A 1 280 ? -15.935 -8.242 1.001 1.00 98.12 280 PHE A C 1
ATOM 2338 O O . PHE A 1 280 ? -15.361 -9.278 1.334 1.00 98.12 280 PHE A O 1
ATOM 2345 N N . TYR A 1 281 ? -15.643 -7.597 -0.132 1.00 97.19 281 TYR A N 1
ATOM 2346 C CA . TYR A 1 281 ? -14.533 -8.003 -0.989 1.00 97.19 281 TYR A CA 1
ATOM 2347 C C . TYR A 1 281 ? -13.197 -7.875 -0.248 1.00 97.19 281 TYR A C 1
ATOM 2349 O O . TYR A 1 281 ? -12.450 -8.847 -0.165 1.00 97.19 281 TYR A O 1
ATOM 2357 N N . HIS A 1 282 ? -12.913 -6.720 0.360 1.00 93.69 282 HIS A N 1
ATOM 2358 C CA . HIS A 1 282 ? -11.700 -6.536 1.164 1.00 93.69 282 HIS A CA 1
ATOM 2359 C C . HIS A 1 282 ? -11.674 -7.456 2.388 1.00 93.69 282 HIS A C 1
ATOM 2361 O O . HIS A 1 282 ? -10.671 -8.120 2.643 1.00 93.69 282 HIS A O 1
ATOM 2367 N N . TYR A 1 283 ? -12.808 -7.590 3.075 1.00 94.75 283 TYR A N 1
ATOM 2368 C CA . TYR A 1 283 ? -12.942 -8.467 4.231 1.00 94.75 283 TYR A CA 1
ATOM 2369 C C . TYR A 1 283 ? -12.746 -9.943 3.862 1.00 94.75 283 TYR A C 1
ATOM 2371 O O . TYR A 1 283 ? -12.255 -10.731 4.670 1.00 94.75 283 TYR A O 1
ATOM 2379 N N . ALA A 1 284 ? -13.087 -10.357 2.638 1.00 95.81 284 ALA A N 1
AT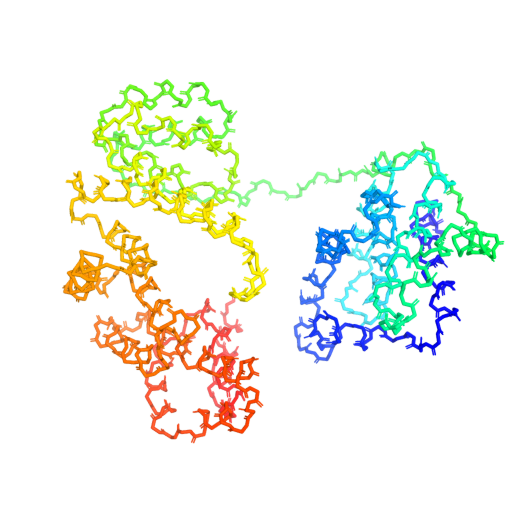OM 2380 C CA . ALA A 1 284 ? -12.744 -11.684 2.143 1.00 95.81 284 ALA A CA 1
ATOM 2381 C C . ALA A 1 284 ? -11.222 -11.866 2.121 1.00 95.81 284 ALA A C 1
ATOM 2383 O O . ALA A 1 284 ? -10.723 -12.834 2.694 1.00 95.81 284 ALA A O 1
ATOM 2384 N N . TRP A 1 285 ? -10.481 -10.931 1.524 1.00 92.25 285 TRP A N 1
ATOM 2385 C CA . TRP A 1 285 ? -9.018 -10.999 1.453 1.00 92.25 285 TRP A CA 1
ATOM 2386 C C . TRP A 1 285 ? -8.351 -11.065 2.829 1.00 92.25 285 TRP A C 1
ATOM 2388 O O . TRP A 1 285 ? -7.425 -11.854 3.006 1.00 92.25 285 TRP A O 1
ATOM 2398 N N . GLU A 1 286 ? -8.877 -10.348 3.822 1.00 90.19 286 GLU A N 1
ATOM 2399 C CA . GLU A 1 286 ? -8.432 -10.481 5.216 1.00 90.19 286 GLU A CA 1
ATOM 2400 C C . GLU A 1 286 ? -8.649 -11.900 5.766 1.00 90.19 286 GLU A C 1
ATOM 2402 O O . GLU A 1 286 ? -7.751 -12.463 6.386 1.00 90.19 286 GLU A O 1
ATOM 2407 N N . ALA A 1 287 ? -9.804 -12.524 5.495 1.00 88.81 287 ALA A N 1
ATOM 2408 C CA . ALA A 1 287 ? -10.073 -13.911 5.899 1.00 88.81 287 ALA A CA 1
ATOM 2409 C C . ALA A 1 287 ? -9.156 -14.928 5.218 1.00 88.81 287 ALA A C 1
ATOM 2411 O O . ALA A 1 287 ? -8.796 -15.934 5.828 1.00 88.81 287 ALA A O 1
ATOM 2412 N N . ARG A 1 288 ? -8.805 -14.695 3.950 1.00 89.88 288 ARG A N 1
ATOM 2413 C CA . ARG A 1 288 ? -7.850 -15.544 3.231 1.00 89.88 288 ARG A CA 1
ATOM 2414 C C . ARG A 1 288 ? -6.457 -15.443 3.863 1.00 89.88 288 ARG A C 1
ATOM 2416 O O . ARG A 1 288 ? -5.772 -16.459 3.974 1.00 89.88 288 ARG A O 1
ATOM 2423 N N . GLY A 1 289 ? -6.072 -14.238 4.282 1.00 84.00 289 GLY A N 1
ATOM 2424 C CA . GLY A 1 289 ? -4.729 -13.903 4.740 1.00 84.00 289 GLY A CA 1
ATOM 2425 C C . GLY A 1 289 ? -3.744 -13.703 3.583 1.00 84.00 289 GLY A C 1
ATOM 2426 O O . GLY A 1 289 ? -4.095 -13.819 2.408 1.00 84.00 289 GLY A O 1
ATOM 2427 N N . LEU A 1 290 ? -2.487 -13.416 3.928 1.00 74.69 290 LEU A N 1
ATOM 2428 C CA . LEU A 1 290 ? -1.404 -13.140 2.969 1.00 74.69 290 LEU A CA 1
ATOM 2429 C C . LEU A 1 290 ? -0.718 -14.408 2.424 1.00 74.69 290 LEU A C 1
ATOM 2431 O O . LEU A 1 290 ? 0.241 -14.316 1.664 1.00 74.69 290 LEU A O 1
ATOM 2435 N N . GLY A 1 291 ? -1.184 -15.596 2.821 1.00 69.19 291 GLY A N 1
ATOM 2436 C CA . GLY A 1 291 ? -0.613 -16.866 2.379 1.00 69.19 291 GLY A CA 1
ATOM 2437 C C . GLY A 1 291 ? -0.792 -17.113 0.876 1.00 69.19 291 GLY A C 1
ATOM 2438 O O . GLY A 1 291 ? -1.833 -16.810 0.278 1.00 69.19 291 GLY A O 1
ATOM 2439 N N . ILE A 1 292 ? 0.220 -17.725 0.262 1.00 69.19 292 ILE A N 1
ATOM 2440 C CA . ILE A 1 292 ? 0.106 -18.313 -1.075 1.00 69.19 292 ILE A CA 1
ATOM 2441 C C . ILE A 1 292 ? -0.890 -19.484 -1.067 1.00 69.19 292 ILE A C 1
ATOM 2443 O O . ILE A 1 292 ? -1.247 -20.027 -0.026 1.00 69.19 292 ILE A O 1
ATOM 2447 N N . THR A 1 293 ? -1.399 -19.861 -2.239 1.00 68.19 293 THR A N 1
ATOM 2448 C CA . THR A 1 293 ? -2.556 -20.768 -2.377 1.00 68.19 293 THR A CA 1
ATOM 2449 C C . THR A 1 293 ? -2.418 -22.099 -1.620 1.00 68.19 293 THR A C 1
ATOM 2451 O O . THR A 1 293 ? -3.410 -22.628 -1.132 1.00 68.19 293 THR A O 1
ATOM 2454 N N . ASN A 1 294 ? -1.202 -22.632 -1.484 1.00 72.62 294 ASN A N 1
ATOM 2455 C CA . ASN A 1 294 ? -0.911 -23.882 -0.774 1.00 72.62 294 ASN A CA 1
ATOM 2456 C C . ASN A 1 294 ? -0.702 -23.722 0.746 1.00 72.62 294 ASN A C 1
ATOM 2458 O O . ASN A 1 294 ? -0.625 -24.734 1.436 1.00 72.62 294 ASN A O 1
ATOM 2462 N N . THR A 1 295 ? -0.622 -22.498 1.275 1.00 72.31 295 THR A N 1
ATOM 2463 C CA . THR A 1 295 ? -0.462 -22.235 2.719 1.00 72.31 295 THR A CA 1
ATOM 2464 C C . THR A 1 295 ? -1.745 -21.744 3.388 1.00 72.31 295 THR A C 1
ATOM 2466 O O . THR A 1 295 ? -1.837 -21.718 4.615 1.00 72.31 295 THR A O 1
ATOM 2469 N N . VAL A 1 296 ? -2.770 -21.391 2.608 1.00 81.38 296 VAL A N 1
ATOM 2470 C CA . VAL A 1 296 ? -4.070 -20.970 3.139 1.00 81.38 296 VAL A CA 1
ATOM 2471 C C . VAL A 1 296 ? -4.914 -22.197 3.497 1.00 81.38 296 VAL A C 1
ATOM 2473 O O . VAL A 1 296 ? -5.320 -22.973 2.634 1.00 81.38 296 VAL A O 1
ATOM 2476 N N . GLY A 1 297 ? -5.214 -22.362 4.787 1.00 84.62 297 GLY A N 1
ATOM 2477 C CA . GLY A 1 297 ? -6.028 -23.472 5.285 1.00 84.62 297 GLY A CA 1
ATOM 2478 C C . GLY A 1 297 ? -7.471 -23.471 4.755 1.00 84.62 297 GLY A C 1
ATOM 2479 O O . GLY A 1 297 ? -8.052 -22.428 4.449 1.00 84.62 297 GLY A O 1
ATOM 2480 N N . GLN A 1 298 ? -8.096 -24.653 4.709 1.00 88.25 298 GLN A N 1
ATOM 2481 C CA . GLN A 1 298 ? -9.455 -24.847 4.175 1.00 88.25 298 GLN A CA 1
ATOM 2482 C C . GLN A 1 298 ? -10.515 -23.959 4.855 1.00 88.25 298 GLN A C 1
ATOM 2484 O O . GLN A 1 298 ? -11.412 -23.450 4.183 1.00 88.25 298 GLN A O 1
ATOM 2489 N N . LYS A 1 299 ? -10.399 -23.726 6.171 1.00 88.69 299 LYS A N 1
ATOM 2490 C CA . LYS A 1 299 ? -11.300 -22.840 6.932 1.00 88.69 299 LYS A CA 1
ATOM 2491 C C . LYS A 1 299 ? -11.239 -21.391 6.432 1.00 88.69 299 LYS A C 1
ATOM 2493 O O . LYS A 1 299 ? -12.281 -20.767 6.242 1.00 88.69 299 LYS A O 1
ATOM 2498 N N . ASN A 1 300 ? -10.037 -20.884 6.162 1.00 86.81 300 ASN A N 1
ATOM 2499 C CA . ASN A 1 300 ? -9.828 -19.528 5.650 1.00 86.81 300 ASN A CA 1
ATOM 2500 C C . ASN A 1 300 ? -10.383 -19.392 4.231 1.00 86.81 300 ASN A C 1
ATOM 2502 O O . ASN A 1 300 ? -11.037 -18.401 3.918 1.00 86.81 300 ASN A O 1
ATOM 2506 N N . TYR A 1 301 ? -10.218 -20.422 3.395 1.00 89.62 301 TYR A N 1
ATOM 2507 C CA . TYR A 1 301 ? -10.852 -20.463 2.077 1.00 89.62 301 TYR A CA 1
ATOM 2508 C C . TYR A 1 301 ? -12.380 -20.478 2.145 1.00 89.62 301 TYR A C 1
ATOM 2510 O O . TYR A 1 301 ? -13.030 -19.765 1.381 1.00 89.62 301 TYR A O 1
ATOM 2518 N N . ALA A 1 302 ? -12.969 -21.263 3.048 1.00 91.56 302 ALA A N 1
ATOM 2519 C CA . ALA A 1 302 ? -14.419 -21.290 3.223 1.00 91.56 302 ALA A CA 1
ATOM 2520 C C . ALA A 1 302 ? -14.956 -19.896 3.586 1.00 91.56 302 ALA A C 1
ATOM 2522 O O . ALA A 1 302 ? -15.896 -19.419 2.947 1.00 91.56 302 ALA A O 1
ATOM 2523 N N . LEU A 1 303 ? -14.297 -19.219 4.531 1.00 93.44 303 LEU A N 1
ATOM 2524 C CA . LEU A 1 303 ? -14.650 -17.869 4.966 1.00 93.44 303 LEU A CA 1
ATOM 2525 C C . LEU A 1 303 ? -14.409 -16.811 3.874 1.00 93.44 303 LEU A C 1
ATOM 2527 O O . LEU A 1 303 ? -15.240 -15.925 3.682 1.00 93.44 303 LEU A O 1
ATOM 2531 N N . PHE A 1 304 ? -13.318 -16.932 3.110 1.00 94.94 304 PHE A N 1
ATOM 2532 C CA . PHE A 1 304 ? -13.043 -16.105 1.931 1.00 94.94 304 PHE A CA 1
ATOM 2533 C C . PHE A 1 304 ? -14.212 -16.166 0.942 1.00 94.94 304 PHE A C 1
ATOM 2535 O O . PHE A 1 304 ? -14.798 -15.139 0.604 1.00 94.94 304 PHE A O 1
ATOM 2542 N N . TYR A 1 305 ? -14.615 -17.370 0.528 1.00 95.81 305 TYR A N 1
ATOM 2543 C CA . TYR A 1 305 ? -15.712 -17.530 -0.427 1.00 95.81 305 TYR A CA 1
ATOM 2544 C C . TYR A 1 305 ? -17.079 -17.163 0.153 1.00 95.81 305 TYR A C 1
ATOM 2546 O O . TYR A 1 305 ? -17.935 -16.689 -0.589 1.00 95.81 305 TYR A O 1
ATOM 2554 N N . GLU A 1 306 ? -17.315 -17.363 1.451 1.00 95.94 306 GLU A N 1
ATOM 2555 C CA . GLU A 1 306 ? -18.519 -16.856 2.116 1.00 95.94 306 GLU A CA 1
ATOM 2556 C C . GLU A 1 306 ? -18.631 -15.336 1.960 1.00 95.94 306 GLU A C 1
ATOM 2558 O O . GLU A 1 306 ? -19.634 -14.838 1.447 1.00 95.94 306 GLU A O 1
ATOM 2563 N N . ARG A 1 307 ? -17.562 -14.607 2.293 1.00 97.56 307 ARG A N 1
ATOM 2564 C CA . ARG A 1 307 ? -17.513 -13.145 2.186 1.00 97.56 307 ARG A CA 1
ATOM 2565 C C . ARG A 1 307 ? -17.621 -12.664 0.739 1.00 97.56 307 ARG A C 1
ATOM 2567 O O . ARG A 1 307 ? -18.390 -11.744 0.463 1.00 97.56 307 ARG A O 1
ATOM 2574 N N . LEU A 1 308 ? -16.976 -13.344 -0.214 1.00 97.75 308 LEU A N 1
ATOM 2575 C CA . LEU A 1 308 ? -17.149 -13.035 -1.639 1.00 97.75 308 LEU A CA 1
ATOM 2576 C C . LEU A 1 308 ? -18.597 -13.214 -2.121 1.00 97.75 308 LEU A C 1
ATOM 2578 O O . LEU A 1 308 ? -19.025 -12.498 -3.026 1.00 97.75 308 LEU A O 1
ATOM 2582 N N . ARG A 1 309 ? -19.381 -14.142 -1.551 1.00 97.81 309 ARG A N 1
ATOM 2583 C CA . ARG A 1 309 ? -20.805 -14.284 -1.911 1.00 97.81 309 ARG A CA 1
ATOM 2584 C C . ARG A 1 309 ? -21.630 -13.087 -1.442 1.00 97.81 309 ARG A C 1
ATOM 2586 O O . ARG A 1 309 ? -22.492 -12.643 -2.202 1.00 97.81 309 ARG A O 1
ATOM 2593 N N . TYR A 1 310 ? -21.352 -12.539 -0.255 1.00 97.81 310 TYR A N 1
ATOM 2594 C CA . TYR A 1 310 ? -21.968 -11.281 0.182 1.00 97.81 310 TYR A CA 1
ATOM 2595 C C . TYR A 1 310 ? -21.581 -10.132 -0.755 1.00 97.81 310 TYR A C 1
ATOM 2597 O O . TYR A 1 310 ? -22.465 -9.456 -1.280 1.00 97.81 310 TYR A O 1
ATOM 2605 N N . ALA A 1 311 ? -20.290 -10.011 -1.088 1.00 98.44 311 ALA A N 1
ATOM 2606 C CA . ALA A 1 311 ? -19.816 -9.027 -2.059 1.00 98.44 311 ALA A CA 1
ATOM 2607 C C . ALA A 1 311 ? -20.531 -9.154 -3.417 1.00 98.44 311 ALA A C 1
ATOM 2609 O O . ALA A 1 311 ? -20.977 -8.157 -3.981 1.00 98.44 311 ALA A O 1
ATOM 2610 N N . LYS A 1 312 ? -20.716 -10.386 -3.920 1.00 98.19 312 LYS A N 1
ATOM 2611 C CA . LYS A 1 312 ? -21.386 -10.658 -5.206 1.00 98.19 312 LYS A CA 1
ATOM 2612 C C . LYS A 1 312 ? -22.832 -10.216 -5.187 1.00 98.19 312 LYS A C 1
ATOM 2614 O O . LYS A 1 312 ? -23.285 -9.594 -6.144 1.00 98.19 312 LYS A O 1
ATOM 2619 N N . LYS A 1 313 ? -23.549 -10.538 -4.112 1.00 97.69 313 LYS A N 1
ATOM 2620 C CA . LYS A 1 313 ? -24.947 -10.148 -3.939 1.00 97.69 313 LYS A CA 1
ATOM 2621 C C . LYS A 1 313 ? -25.096 -8.628 -4.004 1.00 97.69 313 LYS A C 1
ATOM 2623 O O . LYS A 1 313 ? -25.926 -8.135 -4.763 1.00 97.69 313 LYS A O 1
ATOM 2628 N N . ASP A 1 314 ? -24.274 -7.904 -3.252 1.00 98.62 314 ASP A N 1
ATOM 2629 C CA . ASP A 1 314 ? -24.397 -6.454 -3.134 1.00 98.62 314 ASP A CA 1
ATOM 2630 C C . ASP A 1 314 ? -23.895 -5.714 -4.380 1.00 98.62 314 ASP A C 1
ATOM 2632 O O . ASP A 1 314 ? -24.582 -4.827 -4.881 1.00 98.62 314 ASP A O 1
ATOM 2636 N N . LEU A 1 315 ? -22.765 -6.119 -4.968 1.00 98.50 315 LEU A N 1
ATOM 2637 C CA . LEU A 1 315 ? -22.282 -5.511 -6.214 1.00 98.50 315 LEU A CA 1
ATOM 2638 C C . LEU A 1 315 ? -23.221 -5.783 -7.392 1.00 98.50 315 LEU A C 1
ATOM 2640 O O . LEU A 1 315 ? -23.455 -4.887 -8.204 1.00 98.50 315 LEU A O 1
ATOM 2644 N N . LYS A 1 316 ? -23.826 -6.978 -7.467 1.00 98.19 316 LYS A N 1
ATOM 2645 C CA . LYS A 1 316 ? -24.872 -7.260 -8.459 1.00 98.19 316 LYS A CA 1
ATOM 2646 C C . LYS A 1 316 ? -26.082 -6.349 -8.244 1.00 98.19 316 LYS A C 1
ATOM 2648 O O . LYS A 1 316 ? -26.578 -5.776 -9.208 1.00 98.19 316 LYS A O 1
ATOM 2653 N N . LYS A 1 317 ? -26.513 -6.139 -6.995 1.00 98.56 317 LYS A N 1
ATOM 2654 C CA . LYS A 1 317 ? -27.626 -5.229 -6.693 1.00 98.56 317 LYS A CA 1
ATOM 2655 C C . LYS A 1 317 ? -27.301 -3.769 -7.025 1.00 98.56 317 LYS A C 1
ATOM 2657 O O . LYS A 1 317 ? -28.151 -3.067 -7.569 1.00 98.56 317 LYS A O 1
ATOM 2662 N N . ALA A 1 318 ? -26.079 -3.315 -6.746 1.00 98.50 318 ALA A N 1
ATOM 2663 C CA . ALA A 1 318 ? -25.603 -1.988 -7.133 1.00 98.50 318 ALA A CA 1
ATOM 2664 C C . ALA A 1 318 ? -25.645 -1.803 -8.660 1.00 98.50 318 ALA A C 1
ATOM 2666 O O . ALA A 1 318 ? -26.175 -0.798 -9.141 1.00 98.50 318 ALA A O 1
ATOM 2667 N N . TYR A 1 319 ? -25.162 -2.802 -9.409 1.00 97.81 319 TYR A N 1
ATOM 2668 C CA . TYR A 1 319 ? -25.229 -2.845 -10.872 1.00 97.81 319 TYR A CA 1
ATOM 2669 C C . TYR A 1 319 ? -26.672 -2.820 -11.394 1.00 97.81 319 TYR A C 1
ATOM 2671 O O . TYR A 1 319 ? -26.975 -2.039 -12.287 1.00 97.81 319 TYR A O 1
ATOM 2679 N N . GLU A 1 320 ? -27.585 -3.602 -10.817 1.00 97.81 320 GLU A N 1
ATOM 2680 C CA . GLU A 1 320 ? -29.004 -3.607 -11.206 1.00 97.81 320 GLU A CA 1
ATOM 2681 C C . GLU A 1 320 ? -29.685 -2.248 -10.980 1.00 97.81 320 GLU A C 1
ATOM 2683 O O . GLU A 1 320 ? -30.499 -1.820 -11.797 1.00 97.81 320 GLU A O 1
ATOM 2688 N N . LEU A 1 321 ? -29.356 -1.560 -9.880 1.00 98.31 321 LEU A N 1
ATOM 2689 C CA . LEU A 1 321 ? -29.924 -0.250 -9.546 1.00 98.31 321 LEU A CA 1
ATOM 2690 C C . LEU A 1 321 ? -29.367 0.882 -10.425 1.00 98.31 321 LEU A C 1
ATOM 2692 O O . LEU A 1 321 ? -30.098 1.820 -10.738 1.00 98.31 321 LEU A O 1
ATOM 2696 N N . SER A 1 322 ? -28.098 0.796 -10.831 1.00 97.62 322 SER A N 1
ATOM 2697 C CA . SER A 1 322 ? -27.446 1.787 -11.698 1.00 97.62 322 SER A CA 1
ATOM 2698 C C . SER A 1 322 ? -26.582 1.099 -12.768 1.00 97.62 322 SER A C 1
ATOM 2700 O O . SER A 1 322 ? -25.352 1.129 -12.689 1.00 97.62 322 SER A O 1
ATOM 2702 N N . PRO A 1 323 ? -27.188 0.522 -13.822 1.00 97.00 323 PRO A N 1
ATOM 2703 C CA . PRO A 1 323 ? -26.480 -0.315 -14.800 1.00 97.00 323 PRO A CA 1
ATOM 2704 C C . PRO A 1 323 ? -25.492 0.444 -15.688 1.00 97.00 323 PRO A C 1
ATOM 2706 O O . PRO A 1 323 ? -24.728 -0.183 -16.417 1.00 97.00 323 PRO A O 1
ATOM 2709 N N . ASN A 1 324 ? -25.503 1.778 -15.652 1.00 96.06 324 ASN A N 1
ATOM 2710 C CA . ASN A 1 324 ? -24.581 2.634 -16.398 1.00 96.06 324 ASN A CA 1
ATOM 2711 C C . ASN A 1 324 ? -23.389 3.125 -15.564 1.00 96.06 324 ASN A C 1
ATOM 2713 O O . ASN A 1 324 ? -22.533 3.824 -16.100 1.00 96.06 324 ASN A O 1
ATOM 2717 N N . GLU A 1 325 ? -23.327 2.772 -14.277 1.00 96.06 325 GLU A N 1
ATOM 2718 C CA . GLU A 1 325 ? -22.201 3.128 -13.419 1.00 96.06 325 GLU A CA 1
ATOM 2719 C C . GLU A 1 325 ? -21.010 2.204 -13.701 1.00 96.06 325 GLU A C 1
ATOM 2721 O O . GLU A 1 325 ? -21.010 1.017 -13.370 1.00 96.06 325 GLU A O 1
ATOM 2726 N N . GLN A 1 326 ? -19.985 2.767 -14.334 1.00 96.88 326 GLN A N 1
ATOM 2727 C CA . GLN A 1 326 ? -18.828 2.029 -14.839 1.00 96.88 326 GLN A CA 1
ATOM 2728 C C . GLN A 1 326 ? -17.993 1.420 -13.708 1.00 96.88 326 GLN A C 1
ATOM 2730 O O . GLN A 1 326 ? -17.455 0.323 -13.853 1.00 96.88 326 GLN A O 1
ATOM 2735 N N . THR A 1 327 ? -17.940 2.089 -12.553 1.00 94.94 327 THR A N 1
ATOM 2736 C CA . THR A 1 327 ? -17.239 1.594 -11.360 1.00 94.94 327 THR A CA 1
ATOM 2737 C C . THR A 1 327 ? -17.786 0.234 -10.924 1.00 94.94 327 THR A C 1
ATOM 2739 O O . THR A 1 327 ? -17.026 -0.653 -10.535 1.00 94.94 327 THR A O 1
ATOM 2742 N N . TYR A 1 328 ? -19.101 0.028 -11.057 1.00 97.25 328 TYR A N 1
ATOM 2743 C CA . TYR A 1 328 ? -19.742 -1.234 -10.694 1.00 97.25 328 TYR A CA 1
ATOM 2744 C C . TYR A 1 328 ? -19.395 -2.342 -11.683 1.00 97.25 328 TYR A C 1
ATOM 2746 O O . TYR A 1 328 ? -19.226 -3.486 -11.268 1.00 97.25 328 TYR A O 1
ATOM 2754 N N . TRP A 1 329 ? -19.231 -2.017 -12.970 1.00 97.94 329 TRP A N 1
ATOM 2755 C CA . TRP A 1 329 ? -18.761 -2.989 -13.959 1.00 97.94 329 TRP A CA 1
ATOM 2756 C C . TRP A 1 329 ? -17.365 -3.488 -13.604 1.00 97.94 329 TRP A C 1
ATOM 2758 O O . TRP A 1 329 ? -17.126 -4.690 -13.615 1.00 97.94 329 TRP A O 1
ATOM 2768 N N . ALA A 1 330 ? -16.466 -2.564 -13.259 1.00 96.75 330 ALA A N 1
ATOM 2769 C CA . ALA A 1 330 ? -15.083 -2.866 -12.922 1.00 96.75 330 ALA A CA 1
ATOM 2770 C C . ALA A 1 330 ? -14.968 -3.743 -11.663 1.00 96.75 330 ALA A C 1
ATOM 2772 O O . ALA A 1 330 ? -14.239 -4.735 -11.670 1.00 96.75 330 ALA A O 1
ATOM 2773 N N . GLU A 1 331 ? -15.717 -3.415 -10.605 1.00 96.88 331 GLU A N 1
ATOM 2774 C CA . GLU A 1 331 ? -15.739 -4.222 -9.379 1.00 96.88 331 GLU A CA 1
ATOM 2775 C C . GLU A 1 331 ? -16.381 -5.588 -9.579 1.00 96.88 331 GLU A C 1
ATOM 2777 O O . GLU A 1 331 ? -15.854 -6.599 -9.115 1.00 96.88 331 GLU A O 1
ATOM 2782 N N . LEU A 1 332 ? -17.506 -5.644 -10.294 1.00 97.19 332 LEU A N 1
ATOM 2783 C CA . LEU A 1 332 ? -18.182 -6.908 -10.540 1.00 97.19 332 LEU A CA 1
ATOM 2784 C C . LEU A 1 332 ? -17.327 -7.810 -11.437 1.00 97.19 332 LEU A C 1
ATOM 2786 O O . LEU A 1 332 ? -17.208 -8.988 -11.124 1.00 97.19 332 LEU A O 1
ATOM 2790 N N . TYR A 1 333 ? -16.663 -7.263 -12.464 1.00 96.62 333 TYR A N 1
ATOM 2791 C CA . TYR A 1 333 ? -15.701 -7.979 -13.315 1.00 96.62 333 TYR A CA 1
ATOM 2792 C C . TYR A 1 333 ? -14.559 -8.577 -12.486 1.00 96.62 333 TYR A C 1
ATOM 2794 O O . TYR A 1 333 ? -14.246 -9.761 -12.615 1.00 96.62 333 TYR A O 1
ATOM 2802 N N . ASN A 1 334 ? -13.985 -7.773 -11.587 1.00 94.56 334 ASN A N 1
ATOM 2803 C CA . ASN A 1 334 ? -12.936 -8.207 -10.672 1.00 94.56 334 ASN A CA 1
ATOM 2804 C C . ASN A 1 334 ? -13.405 -9.335 -9.743 1.00 94.56 334 ASN A C 1
ATOM 2806 O O . ASN A 1 334 ? -12.723 -10.344 -9.578 1.00 94.56 334 ASN A O 1
ATOM 2810 N N . LEU A 1 335 ? -14.603 -9.195 -9.179 1.00 96.00 335 LEU A N 1
ATOM 2811 C CA . LEU A 1 335 ? -15.157 -10.163 -8.249 1.00 96.00 335 LEU A CA 1
ATOM 2812 C C . LEU A 1 335 ? -15.529 -11.498 -8.914 1.00 96.00 335 LEU A C 1
ATOM 2814 O O . LEU A 1 335 ? -15.254 -12.561 -8.350 1.00 96.00 335 LEU A O 1
ATOM 2818 N N . VAL A 1 336 ? -16.210 -11.473 -10.067 1.00 95.69 336 VAL A N 1
ATOM 2819 C CA . VAL A 1 336 ? -16.795 -12.692 -10.655 1.00 95.69 336 VAL A CA 1
ATOM 2820 C C . VAL A 1 336 ? -15.734 -13.687 -11.113 1.00 95.69 336 VAL A C 1
ATOM 2822 O O . VAL A 1 336 ? -15.991 -14.885 -11.030 1.00 95.69 336 VAL A O 1
ATOM 2825 N N . LYS A 1 337 ? -14.524 -13.220 -11.455 1.00 90.94 337 LYS A N 1
ATOM 2826 C CA . LYS A 1 337 ? -13.382 -14.068 -11.838 1.00 90.94 337 LYS A CA 1
ATOM 2827 C C . LYS A 1 337 ? -12.993 -15.091 -10.757 1.00 90.94 337 LYS A C 1
ATOM 2829 O O . LYS A 1 337 ? -12.381 -16.116 -11.049 1.00 90.94 337 LYS A O 1
ATOM 2834 N N . HIS A 1 338 ? -13.355 -14.850 -9.496 1.00 91.44 338 HIS A N 1
ATOM 2835 C CA . HIS A 1 338 ? -13.108 -15.798 -8.406 1.00 91.44 338 HIS A CA 1
ATOM 2836 C C . HIS A 1 338 ? -14.079 -16.988 -8.384 1.00 91.44 338 HIS A C 1
ATOM 2838 O O . HIS A 1 338 ? -13.830 -17.967 -7.680 1.00 91.44 338 HIS A O 1
ATOM 2844 N N . PHE A 1 339 ? -15.185 -16.932 -9.125 1.00 93.69 339 PHE A N 1
ATOM 2845 C CA . PHE A 1 339 ? -16.202 -17.977 -9.136 1.00 93.69 339 PHE A CA 1
ATOM 2846 C C . PHE A 1 339 ? -16.067 -18.841 -10.386 1.00 93.69 339 PHE A C 1
ATOM 2848 O O . PHE A 1 339 ? -16.166 -18.353 -11.501 1.00 93.69 339 PHE A O 1
ATOM 2855 N N . ARG A 1 340 ? -15.911 -20.154 -10.199 1.00 89.38 340 ARG A N 1
ATOM 2856 C CA . ARG A 1 340 ? -15.856 -21.126 -11.300 1.00 89.38 340 ARG A CA 1
ATOM 2857 C C . ARG A 1 340 ? -17.262 -21.598 -11.658 1.00 89.38 340 ARG A C 1
ATOM 2859 O O . ARG A 1 340 ? -17.690 -22.665 -11.217 1.00 89.38 340 ARG A O 1
ATOM 2866 N N . SER A 1 341 ? -18.012 -20.782 -12.391 1.00 94.44 341 SER A N 1
ATOM 2867 C CA . SER A 1 341 ? -19.325 -21.169 -12.908 1.00 94.44 341 SER A CA 1
ATOM 2868 C C . SER A 1 341 ? -19.623 -20.507 -14.245 1.00 94.44 341 SER A C 1
ATOM 2870 O O . SER A 1 341 ? -19.263 -19.358 -14.470 1.00 94.44 341 SER A O 1
ATOM 2872 N N . LYS A 1 342 ? -20.399 -21.195 -15.090 1.00 95.50 342 LYS A N 1
ATOM 2873 C CA . LYS A 1 342 ? -20.810 -20.679 -16.404 1.00 95.50 342 LYS A CA 1
ATOM 2874 C C . LYS A 1 342 ? -21.494 -19.306 -16.326 1.00 95.50 342 LYS A C 1
ATOM 2876 O O . LYS A 1 342 ? -21.310 -18.479 -17.212 1.00 95.50 342 LYS A O 1
ATOM 2881 N N . GLU A 1 343 ? -22.288 -19.059 -15.279 1.00 95.00 343 GLU A N 1
ATOM 2882 C CA . GLU A 1 343 ? -22.923 -17.752 -15.044 1.00 95.00 343 GLU A CA 1
ATOM 2883 C C . GLU A 1 343 ? -21.878 -16.659 -14.773 1.00 95.00 343 GLU A C 1
ATOM 2885 O O . GLU A 1 343 ? -22.000 -15.558 -15.301 1.00 95.00 343 GLU A O 1
ATOM 2890 N N . ALA A 1 344 ? -20.860 -16.957 -13.956 1.00 94.69 344 ALA A N 1
ATOM 2891 C CA . ALA A 1 344 ? -19.793 -16.012 -13.649 1.00 94.69 344 ALA A CA 1
ATOM 2892 C C . ALA A 1 344 ? -18.944 -15.710 -14.888 1.00 94.69 344 ALA A C 1
ATOM 2894 O O . ALA A 1 344 ? -18.711 -14.537 -15.162 1.00 94.69 344 ALA A O 1
ATOM 2895 N N . ASP A 1 345 ? -18.587 -16.735 -15.666 1.00 94.50 345 ASP A N 1
ATOM 2896 C CA . ASP A 1 345 ? -17.822 -16.586 -16.909 1.00 94.50 345 ASP A CA 1
ATOM 2897 C C . ASP A 1 345 ? -18.591 -15.726 -17.930 1.00 94.50 345 ASP A C 1
ATOM 2899 O O . ASP A 1 345 ? -18.060 -14.751 -18.455 1.00 94.50 345 ASP A O 1
ATOM 2903 N N . THR A 1 346 ? -19.885 -16.012 -18.132 1.00 97.12 346 THR A N 1
ATOM 2904 C CA . THR A 1 346 ? -20.749 -15.242 -19.051 1.00 97.12 346 THR A CA 1
ATOM 2905 C C . THR A 1 346 ? -20.842 -13.773 -18.630 1.00 97.12 346 THR A C 1
ATOM 2907 O O . THR A 1 346 ? -20.711 -12.870 -19.455 1.00 97.12 346 THR A O 1
ATOM 2910 N N . LEU A 1 347 ? -21.052 -13.518 -17.334 1.00 95.88 347 LEU A N 1
ATOM 2911 C CA . LEU A 1 347 ? -21.119 -12.159 -16.802 1.00 95.88 347 LEU A CA 1
ATOM 2912 C C . LEU A 1 347 ? -19.763 -11.445 -16.914 1.00 95.88 347 LEU A C 1
ATOM 2914 O O . LEU A 1 347 ? -19.720 -10.255 -17.214 1.00 95.88 347 LEU A O 1
ATOM 2918 N N . GLN A 1 348 ? -18.654 -12.154 -16.701 1.00 95.50 348 GLN A N 1
ATOM 2919 C CA . GLN A 1 348 ? -17.312 -11.601 -16.860 1.00 95.50 348 GLN A CA 1
ATOM 2920 C C . GLN A 1 348 ? -17.063 -11.151 -18.307 1.00 95.50 348 GLN A C 1
ATOM 2922 O O . GLN A 1 348 ? -16.592 -10.033 -18.520 1.00 95.50 348 GLN A O 1
ATOM 2927 N N . GLU A 1 349 ? -17.409 -11.982 -19.294 1.00 96.31 349 GLU A N 1
ATOM 2928 C CA . GLU A 1 349 ? -17.287 -11.662 -20.723 1.00 96.31 349 GLU A CA 1
ATOM 2929 C C . GLU A 1 349 ? -18.173 -10.475 -21.135 1.00 96.31 349 GLU A C 1
ATOM 2931 O O . GLU A 1 349 ? -17.727 -9.585 -21.871 1.00 96.31 349 GLU A O 1
ATOM 2936 N N . GLU A 1 350 ? -19.411 -10.415 -20.627 1.00 97.12 350 GLU A N 1
ATOM 2937 C CA . GLU A 1 350 ? -20.322 -9.286 -20.848 1.00 97.12 350 GLU A CA 1
ATOM 2938 C C . GLU A 1 350 ? -19.713 -7.981 -20.317 1.00 97.12 350 GLU A C 1
ATOM 2940 O O . GLU A 1 350 ? -19.636 -6.982 -21.040 1.00 97.12 350 GLU A O 1
ATOM 2945 N N . LEU A 1 351 ? -19.241 -7.991 -19.066 1.00 97.44 351 LEU A N 1
ATOM 2946 C CA . LEU A 1 351 ? -18.642 -6.823 -18.421 1.00 97.44 351 LEU A CA 1
ATOM 2947 C C . LEU A 1 351 ? -17.355 -6.390 -19.124 1.00 97.44 351 LEU A C 1
ATOM 2949 O O . LEU A 1 351 ? -17.177 -5.196 -19.365 1.00 97.44 351 LEU A O 1
ATOM 2953 N N . TYR A 1 352 ? -16.498 -7.335 -19.517 1.00 96.50 352 TYR A N 1
ATOM 2954 C CA . TYR A 1 352 ? -15.292 -7.055 -20.297 1.00 96.50 352 TYR A CA 1
ATOM 2955 C C . TYR A 1 352 ? -15.632 -6.353 -21.616 1.00 96.50 352 TYR A C 1
ATOM 2957 O O . TYR A 1 352 ? -15.107 -5.277 -21.911 1.00 96.50 352 TYR A O 1
ATOM 2965 N N . THR A 1 353 ? -16.587 -6.903 -22.371 1.00 97.06 353 THR A N 1
ATOM 2966 C CA . THR A 1 353 ? -17.063 -6.317 -23.632 1.00 97.06 353 THR A CA 1
ATOM 2967 C C . THR A 1 353 ? -17.636 -4.918 -23.413 1.00 97.06 353 THR A C 1
ATOM 2969 O O . THR A 1 353 ? -17.391 -3.994 -24.195 1.00 97.06 353 THR A O 1
ATOM 2972 N N . ARG A 1 354 ? -18.383 -4.726 -22.321 1.00 96.75 354 ARG A N 1
ATOM 2973 C CA . ARG A 1 354 ? -18.993 -3.442 -21.980 1.00 96.75 354 ARG A CA 1
ATOM 2974 C C . ARG A 1 354 ? -17.957 -2.390 -21.593 1.00 96.75 354 ARG A C 1
ATOM 2976 O O . ARG A 1 354 ? -18.089 -1.251 -22.047 1.00 96.75 354 ARG A O 1
ATOM 2983 N N . ILE A 1 355 ? -16.938 -2.762 -20.817 1.00 96.75 355 ILE A N 1
ATOM 2984 C CA . ILE A 1 355 ? -15.815 -1.891 -20.446 1.00 96.75 355 ILE A CA 1
ATOM 2985 C C . ILE A 1 355 ? -15.049 -1.473 -21.701 1.00 96.75 355 ILE A C 1
ATOM 2987 O O . ILE A 1 355 ? -14.887 -0.279 -21.945 1.00 96.75 355 ILE A O 1
ATOM 2991 N N . LYS A 1 356 ? -14.681 -2.439 -22.545 1.00 96.06 356 LYS A N 1
ATOM 2992 C CA . LYS A 1 356 ? -13.988 -2.205 -23.815 1.00 96.06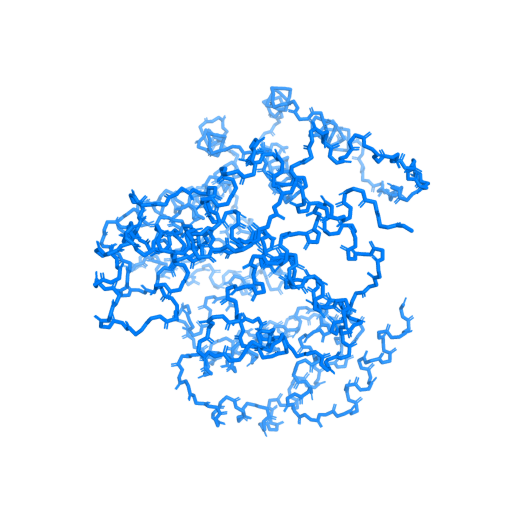 356 LYS A CA 1
ATOM 2993 C C . LYS A 1 356 ? -14.746 -1.251 -24.740 1.00 96.06 356 LYS A C 1
ATOM 2995 O O . LYS A 1 356 ? -14.158 -0.382 -25.368 1.00 96.06 356 LYS A O 1
ATOM 3000 N N . LYS A 1 357 ? -16.073 -1.366 -24.804 1.00 95.94 357 LYS A N 1
ATOM 3001 C CA . LYS A 1 357 ? -16.888 -0.507 -25.671 1.00 95.94 357 LYS A CA 1
ATOM 3002 C C . LYS A 1 357 ? -17.148 0.886 -25.088 1.00 95.94 357 LYS A C 1
ATOM 3004 O O . LYS A 1 357 ? -17.236 1.844 -25.847 1.00 95.94 357 LYS A O 1
ATOM 3009 N N . ASN A 1 358 ? -17.338 1.003 -23.771 1.00 96.44 358 ASN A N 1
ATOM 3010 C CA . ASN A 1 358 ? -17.943 2.205 -23.176 1.00 96.44 358 ASN A CA 1
ATOM 3011 C C . ASN A 1 358 ? -17.094 2.888 -22.093 1.00 96.44 358 ASN A C 1
ATOM 3013 O O . ASN A 1 358 ? -17.447 3.987 -21.674 1.00 96.44 358 ASN A O 1
ATOM 3017 N N . ALA A 1 359 ? -16.017 2.264 -21.612 1.00 95.62 359 ALA A N 1
ATOM 3018 C CA . ALA A 1 359 ? -15.251 2.728 -20.452 1.00 95.62 359 ALA A CA 1
ATOM 3019 C C . ALA A 1 359 ? -13.729 2.787 -20.694 1.00 95.62 359 ALA A C 1
ATOM 3021 O O . ALA A 1 359 ? -12.959 2.841 -19.741 1.00 95.62 359 ALA A O 1
ATOM 3022 N N . MET A 1 360 ? -13.283 2.873 -21.953 1.00 94.62 360 MET A N 1
ATOM 3023 C CA . MET A 1 360 ? -11.861 3.036 -22.323 1.00 94.62 360 MET A CA 1
ATOM 3024 C C . MET A 1 360 ? -11.273 4.419 -22.002 1.00 94.62 360 MET A C 1
ATOM 3026 O O . MET A 1 360 ? -10.125 4.693 -22.322 1.00 94.62 360 MET A O 1
ATOM 3030 N N . GLN A 1 361 ? -12.057 5.300 -21.380 1.00 90.38 361 GLN A N 1
ATOM 3031 C CA . GLN A 1 361 ? -11.604 6.579 -20.817 1.00 90.38 361 GLN A CA 1
ATOM 3032 C C . GLN A 1 361 ? -11.699 6.584 -19.281 1.00 90.38 361 GLN A C 1
ATOM 3034 O O . GLN A 1 361 ? -11.397 7.582 -18.635 1.00 90.38 361 GLN A O 1
ATOM 3039 N N . ASN A 1 362 ? -12.162 5.483 -18.681 1.00 94.19 362 ASN A N 1
ATOM 3040 C CA . ASN A 1 362 ? -12.295 5.346 -17.241 1.00 94.19 362 ASN A CA 1
ATOM 3041 C C . ASN A 1 362 ? -11.086 4.585 -16.697 1.00 94.19 362 ASN A C 1
ATOM 3043 O O . ASN A 1 362 ? -11.008 3.358 -16.802 1.00 94.19 362 ASN A O 1
ATOM 3047 N N . ILE A 1 363 ? -10.155 5.327 -16.092 1.00 93.69 363 ILE A N 1
ATOM 3048 C CA . ILE A 1 363 ? -8.907 4.782 -15.540 1.00 93.69 363 ILE A CA 1
ATOM 3049 C C . ILE A 1 363 ? -9.147 3.629 -14.563 1.00 93.69 363 ILE A C 1
ATOM 3051 O O . ILE A 1 363 ? -8.408 2.649 -14.577 1.00 93.69 363 ILE A O 1
ATOM 3055 N N . TYR A 1 364 ? -10.219 3.693 -13.773 1.00 92.94 364 TYR A N 1
ATOM 3056 C CA . TYR A 1 364 ? -10.542 2.651 -12.811 1.00 92.94 364 TYR A CA 1
ATOM 3057 C C . TYR A 1 364 ? -10.892 1.330 -13.496 1.00 92.94 364 TYR A C 1
ATOM 3059 O O . TYR A 1 364 ? -10.352 0.278 -13.153 1.00 92.94 364 TYR A O 1
ATOM 3067 N N . CYS A 1 365 ? -11.751 1.387 -14.515 1.00 95.94 365 CYS A N 1
ATOM 3068 C CA . CYS A 1 365 ? -12.113 0.213 -15.309 1.00 95.94 365 CYS A CA 1
ATOM 3069 C C . CYS A 1 365 ? -10.885 -0.383 -16.000 1.00 95.94 365 CYS A C 1
ATOM 3071 O O . CYS A 1 365 ? -10.661 -1.592 -15.943 1.00 95.94 365 CYS A O 1
ATOM 3073 N N . ILE A 1 366 ? -10.064 0.482 -16.599 1.00 96.50 366 ILE A N 1
ATOM 3074 C CA . ILE A 1 366 ? -8.831 0.100 -17.288 1.00 96.50 366 ILE A CA 1
ATOM 3075 C C . ILE A 1 366 ? -7.877 -0.639 -16.348 1.00 96.50 366 ILE A C 1
ATOM 3077 O O . ILE A 1 366 ? -7.375 -1.711 -16.696 1.00 96.50 366 ILE A O 1
ATOM 3081 N N . GLN A 1 367 ? -7.657 -0.095 -15.151 1.00 94.38 367 GLN A N 1
ATOM 3082 C CA . GLN A 1 367 ? -6.774 -0.682 -14.149 1.00 94.38 367 GLN A CA 1
ATOM 3083 C C . GLN A 1 367 ? -7.306 -2.015 -13.619 1.00 94.38 367 GLN A C 1
ATOM 3085 O O . GLN A 1 367 ? -6.523 -2.948 -13.443 1.00 94.38 367 GLN A O 1
ATOM 3090 N N . ARG A 1 368 ? -8.621 -2.152 -13.405 1.00 94.12 368 ARG A N 1
ATOM 3091 C CA . ARG A 1 368 ? -9.221 -3.422 -12.959 1.00 94.12 368 ARG A CA 1
ATOM 3092 C C . ARG A 1 368 ? -9.078 -4.528 -14.001 1.00 94.12 368 ARG A C 1
ATOM 3094 O O . ARG A 1 368 ? -8.696 -5.641 -13.645 1.00 94.12 368 ARG A O 1
ATOM 3101 N N . VAL A 1 369 ? -9.310 -4.226 -15.278 1.00 95.81 369 VAL A N 1
ATOM 3102 C CA . VAL A 1 369 ? -9.080 -5.195 -16.362 1.00 95.81 369 VAL A CA 1
ATOM 3103 C C . VAL A 1 369 ? -7.598 -5.543 -16.478 1.00 95.81 369 VAL A C 1
ATOM 3105 O O . VAL A 1 369 ? -7.252 -6.723 -16.517 1.00 95.81 369 VAL A O 1
ATOM 3108 N N . SER A 1 370 ? -6.724 -4.532 -16.438 1.00 95.12 370 SER A N 1
ATOM 3109 C CA . SER A 1 370 ? -5.270 -4.717 -16.463 1.00 95.12 370 SER A CA 1
ATOM 3110 C C . SER A 1 370 ? -4.803 -5.653 -15.354 1.00 95.12 370 SER A C 1
ATOM 3112 O O . SER A 1 370 ? -4.106 -6.625 -15.624 1.00 95.12 370 SER A O 1
ATOM 3114 N N . HIS A 1 371 ? -5.262 -5.428 -14.118 1.00 92.31 371 HIS A N 1
ATOM 3115 C CA . HIS A 1 371 ? -4.922 -6.259 -12.968 1.00 92.31 371 HIS A CA 1
ATOM 3116 C C . HIS A 1 371 ? -5.235 -7.738 -13.216 1.00 92.31 371 HIS A C 1
ATOM 3118 O O . HIS A 1 371 ? -4.370 -8.582 -13.005 1.00 92.31 371 HIS A O 1
ATOM 3124 N N . LEU A 1 372 ? -6.425 -8.061 -13.729 1.00 92.44 372 LEU A N 1
ATOM 3125 C CA . LEU A 1 372 ? -6.812 -9.451 -13.973 1.00 92.44 372 LEU A CA 1
ATOM 3126 C C . LEU A 1 372 ? -6.123 -10.095 -15.179 1.00 92.44 372 LEU A C 1
ATOM 3128 O O . LEU A 1 372 ? -6.079 -11.322 -15.239 1.00 92.44 372 LEU A O 1
ATOM 3132 N N . ASN A 1 373 ? -5.589 -9.316 -16.115 1.00 94.31 373 ASN A N 1
ATOM 3133 C CA . ASN A 1 373 ? -4.854 -9.856 -17.259 1.00 94.31 373 ASN A CA 1
ATOM 3134 C C . ASN A 1 373 ? -3.399 -10.207 -16.921 1.00 94.31 373 ASN A C 1
ATOM 3136 O O . ASN A 1 373 ? -2.731 -10.858 -17.719 1.00 94.31 373 ASN A O 1
ATOM 3140 N N . LYS A 1 374 ? -2.897 -9.822 -15.741 1.00 93.75 374 LYS A N 1
ATOM 3141 C CA . LYS A 1 374 ? -1.541 -10.169 -15.293 1.00 93.75 374 LYS A CA 1
ATOM 3142 C C . LYS A 1 374 ? -1.428 -11.657 -14.946 1.00 93.75 374 LYS A C 1
ATOM 3144 O O . LYS A 1 374 ? -2.347 -12.247 -14.374 1.00 93.75 374 LYS A O 1
ATOM 3149 N N . ALA A 1 375 ? -0.254 -12.237 -15.209 1.00 92.50 375 ALA A N 1
ATOM 3150 C CA . ALA A 1 375 ? 0.039 -13.657 -14.983 1.00 92.50 375 ALA A CA 1
ATOM 3151 C C . ALA A 1 375 ? -0.251 -14.114 -13.542 1.00 92.50 375 ALA A C 1
ATOM 3153 O O . ALA A 1 375 ? -0.972 -15.089 -13.329 1.00 92.50 375 ALA A O 1
ATOM 3154 N N . ARG A 1 376 ? 0.184 -13.339 -12.538 1.00 86.69 376 ARG A N 1
ATOM 3155 C CA . ARG A 1 376 ? -0.071 -13.643 -11.115 1.00 86.69 376 ARG A CA 1
ATOM 3156 C C . ARG A 1 376 ? -1.550 -13.703 -10.712 1.00 86.69 376 ARG A C 1
ATOM 3158 O O . ARG A 1 376 ? -1.868 -14.244 -9.658 1.00 86.69 376 ARG A O 1
ATOM 3165 N N . TRP A 1 377 ? -2.455 -13.187 -11.544 1.00 87.94 377 TRP A N 1
ATOM 3166 C CA . TRP A 1 377 ? -3.903 -13.211 -11.314 1.00 87.94 377 TRP A CA 1
ATOM 3167 C C . TRP A 1 377 ? -4.637 -14.127 -12.304 1.00 87.94 377 TRP A C 1
ATOM 3169 O O . TRP A 1 377 ? -5.837 -13.963 -12.549 1.00 87.94 377 TRP A O 1
ATOM 3179 N N . GLY A 1 378 ? -3.922 -15.101 -12.875 1.00 86.19 378 GLY A N 1
ATOM 3180 C CA . GLY A 1 378 ? -4.461 -16.098 -13.798 1.00 86.19 378 GLY A CA 1
ATOM 3181 C C . GLY A 1 378 ? -4.684 -15.587 -15.221 1.00 86.19 378 GLY A C 1
ATOM 3182 O O . GLY A 1 378 ? -5.477 -16.185 -15.940 1.00 86.19 378 GLY A O 1
ATOM 3183 N N . GLY A 1 379 ? -4.078 -14.458 -15.595 1.00 93.50 379 GLY A N 1
ATOM 3184 C CA . GLY A 1 379 ? -3.913 -14.060 -16.994 1.00 93.50 379 GLY A CA 1
ATOM 3185 C C . GLY A 1 379 ? -2.553 -14.506 -17.539 1.00 93.50 379 GLY A C 1
ATOM 3186 O O . GLY A 1 379 ? -1.998 -15.520 -17.115 1.00 93.50 379 GLY A O 1
ATOM 3187 N N . SER A 1 380 ? -1.969 -13.709 -18.427 1.00 96.69 380 SER A N 1
ATOM 3188 C CA . SER A 1 380 ? -0.658 -13.952 -19.031 1.00 96.69 380 SER A CA 1
ATOM 3189 C C . SER A 1 380 ? 0.017 -12.637 -19.415 1.00 96.69 380 SER A C 1
ATOM 3191 O O . SER A 1 380 ? -0.644 -11.623 -19.640 1.00 96.69 380 SER A O 1
ATOM 3193 N N . HIS A 1 381 ? 1.344 -12.638 -19.549 1.00 96.56 381 HIS A N 1
ATOM 3194 C CA . HIS A 1 381 ? 2.083 -11.453 -20.007 1.00 96.56 381 HIS A CA 1
ATOM 3195 C C . HIS A 1 381 ? 1.567 -10.936 -21.355 1.00 96.56 381 HIS A C 1
ATOM 3197 O O . HIS A 1 381 ? 1.353 -9.737 -21.533 1.00 96.56 381 HIS A O 1
ATOM 3203 N N . LYS A 1 382 ? 1.228 -11.860 -22.263 1.00 97.44 382 LYS A N 1
ATOM 3204 C CA . LYS A 1 382 ? 0.622 -11.549 -23.559 1.00 97.44 382 LYS A CA 1
ATOM 3205 C C . LYS A 1 382 ? -0.744 -10.869 -23.428 1.00 97.44 382 LYS A C 1
ATOM 3207 O O . LYS A 1 382 ? -0.993 -9.895 -24.131 1.00 97.44 382 LYS A O 1
ATOM 3212 N N . GLU A 1 383 ? -1.631 -11.357 -22.562 1.00 97.06 383 GLU A N 1
ATOM 3213 C CA . GLU A 1 383 ? -2.942 -10.726 -22.333 1.00 97.06 383 GLU A CA 1
ATOM 3214 C C . GLU A 1 383 ? -2.803 -9.339 -21.701 1.00 97.06 383 GLU A C 1
ATOM 3216 O O . GLU A 1 383 ? -3.477 -8.402 -22.131 1.00 97.06 383 GLU A O 1
ATOM 3221 N N . SER A 1 384 ? -1.897 -9.193 -20.729 1.00 97.75 384 SER A N 1
ATOM 3222 C CA . SER A 1 384 ? -1.579 -7.910 -20.093 1.00 97.75 384 SER A CA 1
ATOM 3223 C C . SER A 1 384 ? -1.086 -6.884 -21.119 1.00 97.75 384 SER A C 1
ATOM 3225 O O . SER A 1 384 ? -1.632 -5.783 -21.217 1.00 97.75 384 SER A O 1
ATOM 3227 N N . LEU A 1 385 ? -0.113 -7.263 -21.955 1.00 98.06 385 LEU A N 1
ATOM 3228 C CA . LEU A 1 385 ? 0.450 -6.384 -22.978 1.00 98.06 385 LEU A CA 1
ATOM 3229 C C . LEU A 1 385 ? -0.556 -6.059 -24.092 1.00 98.06 385 LEU A C 1
ATOM 3231 O O . LEU A 1 385 ? -0.645 -4.913 -24.528 1.00 98.06 385 LEU A O 1
ATOM 3235 N N . ASN A 1 386 ? -1.357 -7.032 -24.535 1.00 97.88 386 ASN A N 1
ATOM 3236 C CA . ASN A 1 386 ? -2.407 -6.791 -25.529 1.00 97.88 386 ASN A CA 1
ATOM 3237 C C . ASN A 1 386 ? -3.469 -5.814 -25.015 1.00 97.88 386 ASN A C 1
ATOM 3239 O O . ASN A 1 386 ? -3.907 -4.940 -25.761 1.00 97.88 386 ASN A O 1
ATOM 3243 N N . TRP A 1 387 ? -3.855 -5.928 -23.743 1.00 97.62 387 TRP A N 1
ATOM 3244 C CA . TRP A 1 387 ? -4.754 -4.963 -23.120 1.00 97.62 387 TRP A CA 1
ATOM 3245 C C . TRP A 1 387 ? -4.134 -3.569 -23.047 1.00 97.62 387 TRP A C 1
ATOM 3247 O O . TRP A 1 387 ? -4.785 -2.594 -23.411 1.00 97.62 387 TRP A O 1
ATOM 3257 N N . ALA A 1 388 ? -2.866 -3.465 -22.644 1.00 98.06 388 ALA A N 1
ATOM 3258 C CA . ALA A 1 388 ? -2.167 -2.187 -22.601 1.00 98.06 388 ALA A CA 1
ATOM 3259 C C . ALA A 1 388 ? -2.118 -1.509 -23.981 1.00 98.06 388 ALA A C 1
ATOM 3261 O O . ALA A 1 388 ? -2.433 -0.326 -24.097 1.00 98.06 388 ALA A O 1
ATOM 3262 N N . ARG A 1 389 ? -1.813 -2.268 -25.041 1.00 98.00 389 ARG A N 1
ATOM 3263 C CA . ARG A 1 389 ? -1.856 -1.796 -26.436 1.00 98.00 389 ARG A CA 1
ATOM 3264 C C . ARG A 1 389 ? -3.231 -1.286 -26.834 1.00 98.00 389 ARG A C 1
ATOM 3266 O O . ARG A 1 389 ? -3.360 -0.225 -27.442 1.00 98.00 389 ARG A O 1
ATOM 3273 N N . GLU A 1 390 ? -4.265 -2.034 -26.472 1.00 97.31 390 GLU A N 1
ATOM 3274 C CA . GLU A 1 390 ? -5.636 -1.644 -26.752 1.00 97.31 390 GLU A CA 1
ATOM 3275 C C . GLU A 1 390 ? -6.002 -0.330 -26.050 1.00 97.31 390 GLU A C 1
ATOM 3277 O O . GLU A 1 390 ? -6.560 0.568 -26.680 1.00 97.31 390 GLU A O 1
ATOM 3282 N N . VAL A 1 391 ? -5.627 -0.175 -24.782 1.00 97.44 391 VAL A N 1
ATOM 3283 C CA . VAL A 1 391 ? -5.821 1.067 -24.025 1.00 97.44 391 VAL A CA 1
ATOM 3284 C C . VAL A 1 391 ? -5.088 2.234 -24.681 1.00 97.44 391 VAL A C 1
ATOM 3286 O O . VAL A 1 391 ? -5.705 3.265 -24.939 1.00 97.44 391 VAL A O 1
ATOM 3289 N N . VAL A 1 392 ? -3.810 2.058 -25.029 1.00 97.25 392 VAL A N 1
ATOM 3290 C CA . VAL A 1 392 ? -3.002 3.084 -25.709 1.00 97.25 392 VAL A CA 1
ATOM 3291 C C . VAL A 1 392 ? -3.648 3.523 -27.026 1.00 97.25 392 VAL A C 1
ATOM 3293 O O . VAL A 1 392 ? -3.667 4.716 -27.316 1.00 97.25 392 VAL A O 1
ATOM 3296 N N . SER A 1 393 ? -4.233 2.595 -27.793 1.00 96.25 393 SER A N 1
ATOM 3297 C CA . SER A 1 393 ? -4.897 2.918 -29.066 1.00 96.25 393 SER A CA 1
ATOM 3298 C C . SER A 1 393 ? -6.169 3.770 -28.923 1.00 96.25 393 SER A C 1
ATOM 3300 O O . SER A 1 393 ? -6.563 4.437 -29.877 1.00 96.25 393 SER A O 1
ATOM 3302 N N . HIS A 1 394 ? -6.794 3.779 -27.739 1.00 95.88 394 HIS A N 1
ATOM 3303 C CA . HIS A 1 394 ? -7.968 4.605 -27.422 1.00 95.88 394 HIS A CA 1
ATOM 3304 C C . HIS A 1 394 ? -7.617 5.870 -26.625 1.00 95.88 394 HIS A C 1
ATOM 3306 O O . HIS A 1 394 ? -8.463 6.753 -26.457 1.00 95.88 394 HIS A O 1
ATOM 3312 N N . ALA A 1 395 ? -6.396 5.953 -26.103 1.00 95.81 395 ALA A N 1
ATOM 3313 C CA . ALA A 1 395 ? -5.926 7.070 -25.306 1.00 95.81 395 ALA A CA 1
ATOM 3314 C C . ALA A 1 395 ? -5.670 8.301 -26.186 1.00 95.81 395 ALA A C 1
ATOM 3316 O O . ALA A 1 395 ? -5.202 8.197 -27.324 1.00 95.81 395 ALA A O 1
ATOM 3317 N N . LYS A 1 396 ? -5.956 9.492 -25.652 1.00 95.38 396 LYS A N 1
ATOM 3318 C CA . LYS A 1 396 ? -5.643 10.743 -26.355 1.00 95.38 396 LYS A CA 1
ATOM 3319 C C . LYS A 1 396 ? -4.128 10.943 -26.432 1.00 95.38 396 LYS A C 1
ATOM 3321 O O . LYS A 1 396 ? -3.358 10.315 -25.706 1.00 95.38 396 LYS A O 1
ATOM 3326 N N . HIS A 1 397 ? -3.692 11.829 -27.323 1.00 94.62 397 HIS A N 1
ATOM 3327 C CA . HIS A 1 397 ? -2.310 12.305 -27.290 1.00 94.62 397 HIS A CA 1
ATOM 3328 C C . HIS A 1 397 ? -2.014 12.919 -25.912 1.00 94.62 397 HIS A C 1
ATOM 3330 O O . HIS A 1 397 ? -2.891 13.595 -25.373 1.00 94.62 397 HIS A O 1
ATOM 3336 N N . THR A 1 398 ? -0.832 12.624 -25.359 1.00 94.19 398 THR A N 1
ATOM 3337 C CA . THR A 1 398 ? -0.368 13.018 -24.009 1.00 94.19 398 THR A CA 1
ATOM 3338 C C . THR A 1 398 ? -1.204 12.515 -22.836 1.00 94.19 398 THR A C 1
ATOM 3340 O O . THR A 1 398 ? -1.017 12.969 -21.707 1.00 94.19 398 THR A O 1
ATOM 3343 N N . ASP A 1 399 ? -2.093 11.546 -23.058 1.00 94.88 399 ASP A N 1
ATOM 3344 C CA . ASP A 1 399 ? -2.878 10.952 -21.981 1.00 94.88 399 ASP A CA 1
ATOM 3345 C C . ASP A 1 399 ? -1.978 10.104 -21.056 1.00 94.88 399 ASP A C 1
ATOM 3347 O O . ASP A 1 399 ? -1.348 9.147 -21.530 1.00 94.88 399 ASP A O 1
ATOM 3351 N N . PRO A 1 400 ? -1.925 10.399 -19.740 1.00 95.19 400 PRO A N 1
ATOM 3352 C CA . PRO A 1 400 ? -1.079 9.673 -18.797 1.00 95.19 400 PRO A CA 1
ATOM 3353 C C . PRO A 1 400 ? -1.407 8.177 -18.722 1.00 95.19 400 PRO A C 1
ATOM 3355 O O . PRO A 1 400 ? -0.549 7.391 -18.323 1.00 95.19 400 PRO A O 1
ATOM 3358 N N . ILE A 1 401 ? -2.604 7.742 -19.147 1.00 95.75 401 ILE A N 1
ATOM 3359 C CA . ILE A 1 401 ? -2.975 6.321 -19.145 1.00 95.75 401 ILE A CA 1
ATOM 3360 C C . ILE A 1 401 ? -2.074 5.465 -20.036 1.00 95.75 401 ILE A C 1
ATOM 3362 O O . ILE A 1 401 ? -1.964 4.260 -19.811 1.00 95.75 401 ILE A O 1
ATOM 3366 N N . LYS A 1 402 ? -1.383 6.069 -21.016 1.00 96.75 402 LYS A N 1
ATOM 3367 C CA . LYS A 1 402 ? -0.435 5.355 -21.879 1.00 96.75 402 LYS A CA 1
ATOM 3368 C C . LYS A 1 402 ? 0.712 4.714 -21.094 1.00 96.75 402 LYS A C 1
ATOM 3370 O O . LYS A 1 402 ? 1.318 3.775 -21.599 1.00 96.75 402 LYS A O 1
ATOM 3375 N N . ILE A 1 403 ? 0.955 5.124 -19.843 1.00 97.25 403 ILE A N 1
ATOM 3376 C CA . ILE A 1 403 ? 1.923 4.471 -18.948 1.00 97.25 403 ILE A CA 1
ATOM 3377 C C . ILE A 1 403 ? 1.637 2.982 -18.727 1.00 97.25 403 ILE A C 1
ATOM 3379 O O . ILE A 1 403 ? 2.552 2.220 -18.426 1.00 97.25 403 ILE A O 1
ATOM 3383 N N . ILE A 1 404 ? 0.393 2.538 -18.934 1.00 97.31 404 ILE A N 1
ATOM 3384 C CA . ILE A 1 404 ? -0.025 1.146 -18.750 1.00 97.31 404 ILE A CA 1
ATOM 3385 C C . ILE A 1 404 ? 0.807 0.143 -19.562 1.00 97.31 404 ILE A C 1
ATOM 3387 O O . ILE A 1 404 ? 0.962 -1.002 -19.140 1.00 97.31 404 ILE A O 1
ATOM 3391 N N . ILE A 1 405 ? 1.378 0.554 -20.703 1.00 97.75 405 ILE A N 1
ATOM 3392 C CA . ILE A 1 405 ? 2.268 -0.310 -21.488 1.00 97.75 405 ILE A CA 1
ATOM 3393 C C . ILE A 1 405 ? 3.598 -0.558 -20.774 1.00 97.75 405 ILE A C 1
ATOM 3395 O O . ILE A 1 405 ? 4.067 -1.693 -20.737 1.00 97.75 405 ILE A O 1
ATOM 3399 N N . PHE A 1 406 ? 4.154 0.465 -20.121 1.00 98.19 406 PHE A N 1
ATOM 3400 C CA . PHE A 1 406 ? 5.327 0.310 -19.266 1.00 98.19 406 PHE A CA 1
ATOM 3401 C C . PHE A 1 406 ? 4.980 -0.556 -18.058 1.00 98.19 406 PHE A C 1
ATOM 3403 O O . PHE A 1 406 ? 5.719 -1.481 -17.740 1.00 98.19 406 PHE A O 1
ATOM 3410 N N . GLU A 1 407 ? 3.832 -0.318 -17.417 1.00 96.94 407 GLU A N 1
ATOM 3411 C CA . GLU A 1 407 ? 3.397 -1.123 -16.273 1.00 96.94 407 GLU A CA 1
ATOM 3412 C C . GLU A 1 407 ? 3.247 -2.607 -16.622 1.00 96.94 407 GLU A C 1
ATOM 3414 O O . GLU A 1 407 ? 3.635 -3.449 -15.817 1.00 96.94 407 GLU A O 1
ATOM 3419 N N . ALA A 1 408 ? 2.726 -2.944 -17.806 1.00 97.88 408 ALA A N 1
ATOM 3420 C CA . ALA A 1 408 ? 2.601 -4.328 -18.261 1.00 97.88 408 ALA A CA 1
ATOM 3421 C C . ALA A 1 408 ? 3.962 -5.022 -18.446 1.00 97.88 408 ALA A C 1
ATOM 3423 O O . ALA A 1 408 ? 4.097 -6.188 -18.078 1.00 97.88 408 ALA A O 1
ATOM 3424 N N . LEU A 1 409 ? 4.967 -4.315 -18.971 1.00 98.06 409 LEU A N 1
ATOM 3425 C CA . LEU A 1 409 ? 6.304 -4.873 -19.204 1.00 98.06 409 LEU A CA 1
ATOM 3426 C C . LEU A 1 409 ? 7.144 -4.940 -17.920 1.00 98.06 409 LEU A C 1
ATOM 3428 O O . LEU A 1 409 ? 7.846 -5.920 -17.682 1.00 98.06 409 LEU A O 1
ATOM 3432 N N . ILE A 1 410 ? 7.045 -3.923 -17.060 1.00 97.50 410 ILE A N 1
ATOM 3433 C CA . ILE A 1 410 ? 7.690 -3.904 -15.738 1.00 97.50 410 ILE A CA 1
ATOM 3434 C C . ILE A 1 410 ? 7.119 -5.023 -14.858 1.00 97.50 410 ILE A C 1
ATOM 3436 O O . ILE A 1 410 ? 7.851 -5.705 -14.144 1.00 97.50 410 ILE A O 1
ATOM 3440 N N . GLU A 1 411 ? 5.809 -5.242 -14.934 1.00 95.94 411 GLU A N 1
ATOM 3441 C CA . GLU A 1 411 ? 5.139 -6.363 -14.286 1.00 95.94 411 GLU A CA 1
ATOM 3442 C C . GLU A 1 411 ? 5.679 -7.719 -14.750 1.00 95.94 411 GLU A C 1
ATOM 3444 O O . GLU A 1 411 ? 5.943 -8.581 -13.916 1.00 95.94 411 GLU A O 1
ATOM 3449 N N . GLU A 1 412 ? 5.824 -7.915 -16.063 1.00 97.25 412 GLU A N 1
ATOM 3450 C CA . GLU A 1 412 ? 6.385 -9.139 -16.640 1.00 97.25 412 GLU A CA 1
ATOM 3451 C C . GLU A 1 412 ? 7.813 -9.381 -16.145 1.00 97.25 412 GLU A C 1
ATOM 3453 O O . GLU A 1 412 ? 8.113 -10.468 -15.657 1.00 97.25 412 GLU A O 1
ATOM 3458 N N . TYR A 1 413 ? 8.653 -8.343 -16.152 1.00 97.75 413 TYR A N 1
ATOM 3459 C CA . TYR A 1 413 ? 10.000 -8.403 -15.588 1.00 97.75 413 TYR A CA 1
ATOM 3460 C C . TYR A 1 413 ? 10.003 -8.871 -14.124 1.00 97.75 413 TYR A C 1
ATOM 3462 O O . TYR A 1 413 ? 10.724 -9.807 -13.775 1.00 97.75 413 TYR A O 1
ATOM 3470 N N . HIS A 1 414 ? 9.195 -8.244 -13.263 1.00 95.81 414 HIS A N 1
ATOM 3471 C CA . HIS A 1 414 ? 9.151 -8.606 -11.845 1.00 95.81 414 HIS A CA 1
ATOM 3472 C C . HIS A 1 414 ? 8.613 -10.015 -11.624 1.00 95.81 414 HIS A C 1
ATOM 3474 O O . HIS A 1 414 ? 9.145 -10.741 -10.788 1.00 95.81 414 HIS A O 1
ATOM 3480 N N . TYR A 1 415 ? 7.598 -10.415 -12.389 1.00 95.06 415 TYR A N 1
ATOM 3481 C CA . TYR A 1 415 ? 7.033 -11.750 -12.286 1.00 95.06 415 TYR A CA 1
ATOM 3482 C C . TYR A 1 415 ? 8.071 -12.829 -12.617 1.00 95.06 415 TYR A C 1
ATOM 3484 O O . TYR A 1 415 ? 8.245 -13.763 -11.838 1.00 95.06 415 TYR A O 1
ATOM 3492 N N . ILE A 1 416 ? 8.800 -12.683 -13.729 1.00 96.38 416 ILE A N 1
ATOM 3493 C CA . ILE A 1 416 ? 9.815 -13.665 -14.137 1.00 96.38 416 ILE A CA 1
ATOM 3494 C C . ILE A 1 416 ? 10.924 -13.760 -13.081 1.00 96.38 416 ILE A C 1
ATOM 3496 O O . ILE A 1 416 ? 11.383 -14.855 -12.766 1.00 96.38 416 ILE A O 1
ATOM 3500 N N . LEU A 1 417 ? 11.343 -12.639 -12.485 1.00 93.56 417 LEU A N 1
ATOM 3501 C CA . LEU A 1 417 ? 12.341 -12.670 -11.412 1.00 93.56 417 LEU A CA 1
ATOM 3502 C C . LEU A 1 417 ? 11.837 -13.362 -10.144 1.00 93.56 417 LEU A C 1
ATOM 3504 O O . LEU A 1 417 ? 12.560 -14.163 -9.555 1.00 93.56 417 LEU A O 1
ATOM 3508 N N . GLU A 1 418 ? 10.624 -13.038 -9.707 1.00 90.12 418 GLU A N 1
ATOM 3509 C CA . GLU A 1 418 ? 10.090 -13.503 -8.427 1.00 90.12 418 GLU A CA 1
ATOM 3510 C C . GLU A 1 418 ? 9.638 -14.969 -8.488 1.00 90.12 418 GLU A C 1
ATOM 3512 O O . GLU A 1 418 ? 9.939 -15.758 -7.587 1.00 90.12 418 GLU A O 1
ATOM 3517 N N . PHE A 1 419 ? 8.940 -15.345 -9.562 1.00 87.94 419 PHE A N 1
ATOM 3518 C CA . PHE A 1 419 ? 8.276 -16.643 -9.679 1.00 87.94 419 PHE A CA 1
ATOM 3519 C C . PHE A 1 419 ? 9.067 -17.638 -10.526 1.00 87.94 419 PHE A C 1
ATOM 3521 O O . PHE A 1 419 ? 9.248 -18.777 -10.092 1.00 87.94 419 PHE A O 1
ATOM 3528 N N . ASP A 1 420 ? 9.582 -17.217 -11.684 1.00 91.75 420 ASP A N 1
ATOM 3529 C CA . ASP A 1 420 ? 10.319 -18.116 -12.587 1.00 91.75 420 ASP A CA 1
ATOM 3530 C C . ASP A 1 420 ? 11.816 -18.183 -12.243 1.00 91.75 420 ASP A C 1
ATOM 3532 O O . ASP A 1 420 ? 12.498 -19.147 -12.592 1.00 91.75 420 ASP A O 1
ATOM 3536 N N . ARG A 1 421 ? 12.321 -17.173 -11.518 1.00 92.81 421 ARG A N 1
ATOM 3537 C CA . ARG A 1 421 ? 13.727 -17.003 -11.115 1.00 92.81 421 ARG A CA 1
ATOM 3538 C C . ARG A 1 421 ? 14.694 -17.049 -12.301 1.00 92.81 421 ARG A C 1
ATOM 3540 O O . ARG A 1 421 ? 15.823 -17.522 -12.177 1.00 92.81 421 ARG A O 1
ATOM 3547 N N . ASP A 1 422 ? 14.254 -16.531 -13.446 1.00 96.62 422 ASP A N 1
ATOM 3548 C CA . ASP A 1 422 ? 15.031 -16.484 -14.685 1.00 96.62 422 ASP A CA 1
ATOM 3549 C C . ASP A 1 422 ? 15.418 -15.043 -15.036 1.00 96.62 422 ASP A C 1
ATOM 3551 O O . ASP A 1 422 ? 14.760 -14.337 -15.804 1.00 96.62 422 ASP A O 1
ATOM 3555 N N . GLU A 1 423 ? 16.545 -14.603 -14.484 1.00 96.00 423 GLU A N 1
ATOM 3556 C CA . GLU A 1 423 ? 17.086 -13.269 -14.737 1.00 96.00 423 GLU A CA 1
ATOM 3557 C C . GLU A 1 423 ? 17.401 -13.023 -16.222 1.00 96.00 423 GLU A C 1
ATOM 3559 O O . GLU A 1 423 ? 17.265 -11.898 -16.715 1.00 96.00 423 GLU A O 1
ATOM 3564 N N . LYS A 1 424 ? 17.799 -14.061 -16.968 1.00 97.44 424 LYS A N 1
ATOM 3565 C CA . LYS A 1 424 ? 18.122 -13.919 -18.390 1.00 97.44 424 LYS A CA 1
ATOM 3566 C C . LYS A 1 424 ? 16.865 -13.597 -19.191 1.00 97.44 424 LYS A C 1
ATOM 3568 O O . LYS A 1 424 ? 16.910 -12.684 -20.018 1.00 97.44 424 LYS A O 1
ATOM 3573 N N . SER A 1 425 ? 15.774 -14.320 -18.945 1.00 96.56 425 SER A N 1
ATOM 3574 C CA . SER A 1 425 ? 14.485 -14.076 -19.598 1.00 96.56 425 SER A CA 1
ATOM 3575 C C . SER A 1 425 ? 13.880 -12.740 -19.169 1.00 96.56 425 SER A C 1
ATOM 3577 O O . SER A 1 425 ? 13.454 -11.972 -20.028 1.00 96.56 425 SER A O 1
ATOM 3579 N N . ALA A 1 426 ? 13.951 -12.388 -17.881 1.00 97.06 426 ALA A N 1
ATOM 3580 C CA . ALA A 1 426 ? 13.482 -11.091 -17.392 1.00 97.06 426 ALA A CA 1
ATOM 3581 C C . ALA A 1 426 ? 14.215 -9.924 -18.083 1.00 97.06 426 ALA A C 1
ATOM 3583 O O . ALA A 1 426 ? 13.595 -8.985 -18.582 1.00 97.06 426 ALA A O 1
ATOM 3584 N N . ASN A 1 427 ? 15.544 -10.005 -18.196 1.00 97.31 427 ASN A N 1
ATOM 3585 C CA . ASN A 1 427 ? 16.348 -8.978 -18.862 1.00 97.31 427 ASN A CA 1
ATOM 3586 C C . ASN A 1 427 ? 16.200 -8.967 -20.395 1.00 97.31 427 ASN A C 1
ATOM 3588 O O . ASN A 1 427 ? 16.603 -7.994 -21.038 1.00 97.31 427 ASN A O 1
ATOM 3592 N N . ALA A 1 428 ? 15.654 -10.023 -21.009 1.00 97.88 428 ALA A N 1
ATOM 3593 C CA . ALA A 1 428 ? 15.433 -10.067 -22.453 1.00 97.88 428 ALA A CA 1
ATOM 3594 C C . ALA A 1 428 ? 14.375 -9.047 -22.908 1.00 97.88 428 ALA A C 1
ATOM 3596 O O . ALA A 1 428 ? 14.512 -8.494 -24.000 1.00 97.88 428 ALA A O 1
ATOM 3597 N N . ILE A 1 429 ? 13.398 -8.725 -22.050 1.00 97.56 429 ILE A N 1
ATOM 3598 C CA . ILE A 1 429 ? 12.342 -7.728 -22.307 1.00 97.56 429 ILE A CA 1
ATOM 3599 C C . ILE A 1 429 ? 12.956 -6.376 -22.684 1.00 97.56 429 ILE A C 1
ATOM 3601 O O . ILE A 1 429 ? 12.577 -5.761 -23.678 1.00 97.56 429 ILE A O 1
ATOM 3605 N N . PHE A 1 430 ? 13.978 -5.942 -21.942 1.00 97.94 430 PHE A N 1
ATOM 3606 C CA . PHE A 1 430 ? 14.654 -4.668 -22.192 1.00 97.94 430 PHE A CA 1
ATOM 3607 C C . PHE A 1 430 ? 15.593 -4.698 -23.392 1.00 97.94 430 PHE A C 1
ATOM 3609 O O . PHE A 1 430 ? 16.112 -3.652 -23.759 1.00 97.94 430 PHE A O 1
ATOM 3616 N N . LYS A 1 431 ? 15.847 -5.859 -24.006 1.00 97.75 431 LYS A N 1
ATOM 3617 C CA . LYS A 1 431 ? 16.685 -5.996 -25.211 1.00 97.75 431 LYS A CA 1
ATOM 3618 C C . LYS A 1 431 ? 15.857 -6.107 -26.490 1.00 97.75 431 LYS A C 1
ATOM 3620 O O . LYS A 1 431 ? 16.414 -5.964 -27.579 1.00 97.75 431 LYS A O 1
ATOM 3625 N N . ASP A 1 432 ? 14.551 -6.334 -26.369 1.00 97.94 432 ASP A N 1
ATOM 3626 C CA . ASP A 1 432 ? 13.640 -6.418 -27.503 1.00 97.94 432 ASP A CA 1
ATOM 3627 C C . ASP A 1 432 ? 13.473 -5.039 -28.162 1.00 97.94 432 ASP A C 1
ATOM 3629 O O . ASP A 1 432 ? 12.884 -4.107 -27.609 1.00 97.94 432 ASP A O 1
ATOM 3633 N N . LYS A 1 433 ? 13.998 -4.908 -29.385 1.00 98.00 433 LYS A N 1
ATOM 3634 C CA . LYS A 1 433 ? 13.942 -3.659 -30.150 1.00 98.00 433 LYS A CA 1
ATOM 3635 C C . LYS A 1 433 ? 12.533 -3.281 -30.591 1.00 98.00 433 LYS A C 1
ATOM 3637 O O . LYS A 1 433 ? 12.259 -2.089 -30.707 1.00 98.00 433 LYS A O 1
ATOM 3642 N N . ALA A 1 434 ? 11.646 -4.246 -30.819 1.00 97.31 434 ALA A N 1
ATOM 3643 C CA . ALA A 1 434 ? 10.263 -3.952 -31.162 1.00 97.31 434 ALA A CA 1
ATOM 3644 C C . ALA A 1 434 ? 9.534 -3.336 -29.960 1.00 97.31 434 ALA A C 1
ATOM 3646 O O . ALA A 1 434 ? 8.904 -2.291 -30.116 1.00 97.31 434 ALA A O 1
ATOM 3647 N N . LEU A 1 435 ? 9.704 -3.910 -28.762 1.00 97.25 435 LEU A N 1
ATOM 3648 C CA . LEU A 1 435 ? 9.124 -3.358 -27.531 1.00 97.25 435 LEU A CA 1
ATOM 3649 C C . LEU A 1 435 ? 9.709 -1.989 -27.184 1.00 97.25 435 LEU A C 1
ATOM 3651 O O . LEU A 1 435 ? 8.955 -1.069 -26.881 1.00 97.25 435 LEU A O 1
ATOM 3655 N N . GLN A 1 436 ? 11.034 -1.819 -27.290 1.00 97.94 436 GLN A N 1
ATOM 3656 C CA . GLN A 1 436 ? 11.674 -0.512 -27.097 1.00 97.94 436 GLN A CA 1
ATOM 3657 C C . GLN A 1 436 ? 11.064 0.546 -28.022 1.00 97.94 436 GLN A C 1
ATOM 3659 O O . GLN A 1 436 ? 10.682 1.618 -27.562 1.00 97.94 436 GLN A O 1
ATOM 3664 N N . ASN A 1 437 ? 10.948 0.251 -29.320 1.00 97.06 437 ASN A N 1
ATOM 3665 C CA . ASN A 1 437 ? 10.386 1.193 -30.286 1.00 97.06 437 ASN A CA 1
ATOM 3666 C C . ASN A 1 437 ? 8.926 1.538 -29.969 1.00 97.06 437 ASN A C 1
ATOM 3668 O O . ASN A 1 437 ? 8.542 2.699 -30.073 1.00 97.06 437 ASN A O 1
ATOM 3672 N N . GLU A 1 438 ? 8.135 0.552 -29.553 1.00 96.25 438 GLU A N 1
ATOM 3673 C CA . GLU A 1 438 ? 6.734 0.736 -29.183 1.00 96.25 438 GLU A CA 1
ATOM 3674 C C . GLU A 1 438 ? 6.573 1.683 -27.984 1.00 96.25 438 GLU A C 1
ATOM 3676 O O . GLU A 1 438 ? 5.838 2.670 -28.061 1.00 96.25 438 GLU A O 1
ATOM 3681 N N . VAL A 1 439 ? 7.295 1.440 -26.887 1.00 97.12 439 VAL A N 1
ATOM 3682 C CA . VAL A 1 439 ? 7.176 2.279 -25.683 1.00 97.12 439 VAL A CA 1
ATOM 3683 C C . VAL A 1 439 ? 7.833 3.649 -25.850 1.00 97.12 439 VAL A C 1
ATOM 3685 O O . VAL A 1 439 ? 7.377 4.622 -25.252 1.00 97.12 439 VAL A O 1
ATOM 3688 N N . ASN A 1 440 ? 8.841 3.766 -26.720 1.00 97.31 440 ASN A N 1
ATOM 3689 C CA . ASN A 1 440 ? 9.475 5.040 -27.057 1.00 97.31 440 ASN A CA 1
ATOM 3690 C C . ASN A 1 440 ? 8.498 6.046 -27.672 1.00 97.31 440 ASN A C 1
ATOM 3692 O O . ASN A 1 440 ? 8.625 7.236 -27.402 1.00 97.31 440 ASN A O 1
ATOM 3696 N N . ILE A 1 441 ? 7.510 5.578 -28.442 1.00 95.62 441 ILE A N 1
ATOM 3697 C CA . ILE A 1 441 ? 6.440 6.437 -28.971 1.00 95.62 441 ILE A CA 1
ATOM 3698 C C . ILE A 1 441 ? 5.627 7.041 -27.819 1.00 95.62 441 ILE A C 1
ATOM 3700 O O . ILE A 1 441 ? 5.277 8.216 -27.853 1.00 95.62 441 ILE A O 1
ATOM 3704 N N . CYS A 1 442 ? 5.350 6.253 -26.777 1.00 96.88 442 CYS A N 1
ATOM 3705 C CA . CYS A 1 442 ? 4.606 6.725 -25.611 1.00 96.88 442 CYS A CA 1
ATOM 3706 C C . CYS A 1 442 ? 5.452 7.648 -24.723 1.00 96.88 442 CYS A C 1
ATOM 3708 O O . CYS A 1 442 ? 4.918 8.594 -24.156 1.00 96.88 442 CYS A O 1
ATOM 3710 N N . PHE A 1 443 ? 6.759 7.408 -24.606 1.00 97.12 443 PHE A N 1
ATOM 3711 C CA . PHE A 1 443 ? 7.642 8.213 -23.760 1.00 97.12 443 PHE A CA 1
ATOM 3712 C C . PHE A 1 443 ? 7.614 9.701 -24.099 1.00 97.12 443 PHE A C 1
ATOM 3714 O O . PHE A 1 443 ? 7.491 10.520 -23.192 1.00 97.12 443 PHE A O 1
ATOM 3721 N N . ASP A 1 444 ? 7.693 10.057 -25.381 1.00 93.38 444 ASP A N 1
ATOM 3722 C CA . ASP A 1 444 ? 7.720 11.467 -25.779 1.00 93.38 444 ASP A CA 1
ATOM 3723 C C . ASP A 1 444 ? 6.428 12.206 -25.411 1.00 93.38 444 ASP A C 1
ATOM 3725 O O . ASP A 1 444 ? 6.455 13.413 -25.191 1.00 93.38 444 ASP A O 1
ATOM 3729 N N . GLU A 1 445 ? 5.320 11.478 -25.266 1.00 95.00 445 GLU A N 1
ATOM 3730 C CA . GLU A 1 445 ? 4.049 12.017 -24.789 1.00 95.00 445 GLU A CA 1
ATOM 3731 C C . GLU A 1 445 ? 3.926 12.047 -23.257 1.00 95.00 445 GLU A C 1
ATOM 3733 O O . GLU A 1 445 ? 3.121 12.808 -22.716 1.00 95.00 445 GLU A O 1
ATOM 3738 N N . LEU A 1 446 ? 4.685 11.197 -22.560 1.00 96.75 446 LEU A N 1
ATOM 3739 C CA . LEU A 1 446 ? 4.584 10.978 -21.115 1.00 96.75 446 LEU A CA 1
ATOM 3740 C C . LEU A 1 446 ? 5.651 11.717 -20.301 1.00 96.75 446 LEU A C 1
ATOM 3742 O O . LEU A 1 446 ? 5.479 11.879 -19.097 1.00 96.75 446 LEU A O 1
ATOM 3746 N N . VAL A 1 447 ? 6.738 12.166 -20.929 1.00 95.56 447 VAL A N 1
ATOM 3747 C CA . VAL A 1 447 ? 7.913 12.742 -20.251 1.00 95.56 447 VAL A CA 1
ATOM 3748 C C . VAL A 1 447 ? 7.594 13.963 -19.380 1.00 95.56 447 VAL A C 1
ATOM 3750 O O . VAL A 1 447 ? 8.221 14.151 -18.343 1.00 95.56 447 VAL A O 1
ATOM 3753 N N . GLU A 1 448 ? 6.573 14.743 -19.730 1.00 93.25 448 GLU A N 1
ATOM 3754 C CA . GLU A 1 448 ? 6.146 15.919 -18.956 1.00 93.25 448 GLU A CA 1
ATOM 3755 C C . GLU A 1 448 ? 5.294 15.558 -17.718 1.00 93.25 448 GLU A C 1
ATOM 3757 O O . GLU A 1 448 ? 5.021 16.402 -16.865 1.00 93.25 448 GLU A O 1
ATOM 3762 N N . HIS A 1 449 ? 4.867 14.297 -17.578 1.00 92.38 449 HIS A N 1
ATOM 3763 C CA . HIS A 1 449 ? 4.048 13.836 -16.453 1.00 92.38 449 HIS A CA 1
ATOM 3764 C C . HIS A 1 449 ? 4.925 13.325 -15.310 1.00 92.38 449 HIS A C 1
ATOM 3766 O O . HIS A 1 449 ? 5.211 12.134 -15.194 1.00 92.38 449 HIS A O 1
ATOM 3772 N N . VAL A 1 450 ? 5.307 14.240 -14.425 1.00 87.38 450 VAL A N 1
ATOM 3773 C CA . VAL A 1 450 ? 6.212 14.012 -13.278 1.00 87.38 450 VAL A CA 1
ATOM 3774 C C . VAL A 1 450 ? 5.816 12.814 -12.422 1.00 87.38 450 VAL A C 1
ATOM 3776 O O . VAL A 1 450 ? 6.661 12.027 -12.009 1.00 87.38 450 VAL A O 1
ATOM 3779 N N . THR A 1 451 ? 4.518 12.626 -12.188 1.00 89.56 451 THR A N 1
ATOM 3780 C CA . THR A 1 451 ? 3.992 11.524 -11.367 1.00 89.56 451 THR A CA 1
ATOM 3781 C C . THR A 1 451 ? 4.241 10.137 -11.967 1.00 89.56 451 THR A C 1
ATOM 3783 O O . THR A 1 451 ? 4.036 9.135 -11.286 1.00 89.56 451 THR A O 1
ATOM 3786 N N . LEU A 1 452 ? 4.672 10.060 -13.230 1.00 93.31 452 LEU A N 1
ATOM 3787 C CA . LEU A 1 452 ? 4.961 8.820 -13.950 1.00 93.31 452 LEU A CA 1
ATOM 3788 C C . LEU A 1 452 ? 6.466 8.543 -14.069 1.00 93.31 452 LEU A C 1
ATOM 3790 O O . LEU A 1 452 ? 6.853 7.481 -14.566 1.00 93.31 452 LEU A O 1
ATOM 3794 N N . HIS A 1 453 ? 7.316 9.477 -13.625 1.00 92.69 453 HIS A N 1
ATOM 3795 C CA . HIS A 1 453 ? 8.763 9.424 -13.842 1.00 92.69 453 HIS A CA 1
ATOM 3796 C C . HIS A 1 453 ? 9.401 8.166 -13.271 1.00 92.69 453 HIS A C 1
ATOM 3798 O O . HIS A 1 453 ? 10.212 7.572 -13.965 1.00 92.69 453 HIS A O 1
ATOM 3804 N N . ASP A 1 454 ? 8.981 7.676 -12.104 1.00 92.94 454 ASP A N 1
ATOM 3805 C CA . ASP A 1 454 ? 9.550 6.458 -11.504 1.00 92.94 454 ASP A CA 1
ATOM 3806 C C . ASP A 1 454 ? 9.475 5.239 -12.436 1.00 92.94 454 ASP A C 1
ATOM 3808 O O . ASP A 1 454 ? 10.400 4.430 -12.508 1.00 92.94 454 ASP A O 1
ATOM 3812 N N . ARG A 1 455 ? 8.369 5.098 -13.178 1.00 96.56 455 ARG A N 1
ATOM 3813 C CA . ARG A 1 455 ? 8.174 3.987 -14.123 1.00 96.56 455 ARG A CA 1
ATOM 3814 C C . ARG A 1 455 ? 9.014 4.171 -15.382 1.00 96.56 455 ARG A C 1
ATOM 3816 O O . ARG A 1 455 ? 9.589 3.202 -15.874 1.00 96.56 455 ARG A O 1
ATOM 3823 N N . LEU A 1 456 ? 9.097 5.403 -15.885 1.00 97.62 456 LEU A N 1
ATOM 3824 C CA . LEU A 1 456 ? 9.903 5.735 -17.061 1.00 97.62 456 LEU A CA 1
ATOM 3825 C C . LEU A 1 456 ? 11.403 5.598 -16.759 1.00 97.62 456 LEU A C 1
ATOM 3827 O O . LEU A 1 456 ? 12.122 4.976 -17.537 1.00 97.62 456 LEU A O 1
ATOM 3831 N N . LEU A 1 457 ? 11.857 6.109 -15.611 1.00 96.50 457 LEU A N 1
ATOM 3832 C CA . LEU A 1 457 ? 13.227 5.985 -15.112 1.00 96.50 457 LEU A CA 1
ATOM 3833 C C . LEU A 1 457 ? 13.621 4.517 -15.007 1.00 96.50 457 LEU A C 1
ATOM 3835 O O . LEU A 1 457 ? 14.577 4.109 -15.658 1.00 96.50 457 LEU A O 1
ATOM 3839 N N . PHE A 1 458 ? 12.830 3.710 -14.291 1.00 97.06 458 PHE A N 1
ATOM 3840 C CA . PHE A 1 458 ? 13.091 2.278 -14.158 1.00 97.06 458 PHE A CA 1
ATOM 3841 C C . PHE A 1 458 ? 13.281 1.599 -15.522 1.00 97.06 458 PHE A C 1
ATOM 3843 O O . PHE A 1 458 ? 14.236 0.849 -15.725 1.00 97.06 458 PHE A O 1
ATOM 3850 N N . TRP A 1 459 ? 12.384 1.871 -16.476 1.00 98.19 459 TRP A N 1
ATOM 3851 C CA . TRP A 1 459 ? 12.472 1.287 -17.810 1.00 98.19 459 TRP A CA 1
ATOM 3852 C C . TRP A 1 459 ? 13.757 1.701 -18.536 1.00 98.19 459 TRP A C 1
ATOM 3854 O O . TRP A 1 459 ? 14.493 0.847 -19.033 1.00 98.19 459 TRP A O 1
ATOM 3864 N N . TYR A 1 460 ? 14.053 3.001 -18.593 1.00 98.19 460 TYR A N 1
ATOM 3865 C CA . TYR A 1 460 ? 15.183 3.505 -19.374 1.00 98.19 460 TYR A CA 1
ATOM 3866 C C . TYR A 1 460 ? 16.547 3.263 -18.724 1.00 98.19 460 TYR A C 1
ATOM 3868 O O . TYR A 1 460 ? 17.530 3.103 -19.448 1.00 98.19 460 TYR A O 1
ATOM 3876 N N . GLU A 1 461 ? 16.607 3.115 -17.400 1.00 97.38 461 GLU A N 1
ATOM 3877 C CA . GLU A 1 461 ? 17.782 2.596 -16.691 1.00 97.38 461 GLU A CA 1
ATOM 3878 C C . GLU A 1 461 ? 18.081 1.156 -17.108 1.00 97.38 461 GLU A C 1
ATOM 3880 O O . GLU A 1 461 ? 19.223 0.826 -17.429 1.00 97.38 461 GLU A O 1
ATOM 3885 N N . LYS A 1 462 ? 17.053 0.301 -17.173 1.00 97.06 462 LYS A N 1
ATOM 3886 C CA . LYS A 1 462 ? 17.208 -1.101 -17.581 1.00 97.06 462 LYS A CA 1
ATOM 3887 C C . LYS A 1 462 ? 17.561 -1.262 -19.058 1.00 97.06 462 LYS A C 1
ATOM 3889 O O . LYS A 1 462 ? 18.321 -2.163 -19.406 1.00 97.06 462 LYS A O 1
ATOM 3894 N N . VAL A 1 463 ? 17.043 -0.388 -19.920 1.00 97.62 463 VAL A N 1
ATOM 3895 C CA . VAL A 1 463 ? 17.403 -0.348 -21.348 1.00 97.62 463 VAL A CA 1
ATOM 3896 C C . VAL A 1 463 ? 18.812 0.221 -21.571 1.00 97.62 463 VAL A C 1
ATOM 3898 O O . VAL A 1 463 ? 19.466 -0.154 -22.546 1.00 97.62 463 VAL A O 1
ATOM 3901 N N . GLY A 1 464 ? 19.291 1.102 -20.688 1.00 97.19 464 GLY A N 1
ATOM 3902 C CA . GLY A 1 464 ? 20.545 1.841 -20.866 1.00 97.19 464 GLY A CA 1
ATOM 3903 C C . GLY A 1 464 ? 20.427 3.014 -21.848 1.00 97.19 464 GLY A C 1
ATOM 3904 O O . GLY A 1 464 ? 21.385 3.326 -22.554 1.00 97.19 464 GLY A O 1
ATOM 3905 N N . ASP A 1 465 ? 19.252 3.650 -21.935 1.00 97.69 465 ASP A N 1
ATOM 3906 C CA . ASP A 1 465 ? 19.007 4.806 -22.812 1.00 97.69 465 ASP A CA 1
ATOM 3907 C C . ASP A 1 465 ? 19.282 6.123 -22.069 1.00 97.69 465 ASP A C 1
ATOM 3909 O O . ASP A 1 465 ? 18.380 6.784 -21.545 1.00 97.69 465 ASP A O 1
ATOM 3913 N N . PHE A 1 466 ? 20.560 6.502 -22.012 1.00 96.62 466 PHE A N 1
ATOM 3914 C CA . PHE A 1 466 ? 21.006 7.696 -21.291 1.00 96.62 466 PHE A CA 1
ATOM 3915 C C . PHE A 1 466 ? 20.375 8.994 -21.804 1.00 96.62 466 PHE A C 1
ATOM 3917 O O . PHE A 1 466 ? 20.104 9.882 -21.003 1.00 96.62 466 PHE A O 1
ATOM 3924 N N . ALA A 1 467 ? 20.065 9.095 -23.100 1.00 97.19 467 ALA A N 1
ATOM 3925 C CA . ALA A 1 467 ? 19.473 10.305 -23.667 1.00 97.19 467 ALA A CA 1
ATOM 3926 C C . ALA A 1 467 ? 18.063 10.565 -23.107 1.00 97.19 467 ALA A C 1
ATOM 3928 O O . ALA A 1 467 ? 17.717 11.695 -22.757 1.00 97.19 467 ALA A O 1
ATOM 3929 N N . ARG A 1 468 ? 17.241 9.516 -22.971 1.00 97.12 468 ARG A N 1
ATOM 3930 C CA . ARG A 1 468 ? 15.906 9.642 -22.363 1.00 97.12 468 ARG A CA 1
ATOM 3931 C C . ARG A 1 468 ? 15.963 9.852 -20.855 1.00 97.12 468 ARG A C 1
ATOM 3933 O O . ARG A 1 468 ? 15.144 10.602 -20.325 1.00 97.12 468 ARG A O 1
ATOM 3940 N N . LEU A 1 469 ? 16.943 9.257 -20.175 1.00 96.81 469 LEU A N 1
ATOM 3941 C CA . LEU A 1 469 ? 17.188 9.515 -18.753 1.00 96.81 469 LEU A CA 1
ATOM 3942 C C . LEU A 1 469 ? 17.595 10.970 -18.498 1.00 96.81 469 LEU A C 1
ATOM 3944 O O . LEU A 1 469 ? 17.090 11.593 -17.568 1.00 96.81 469 LEU A O 1
ATOM 3948 N N . GLU A 1 470 ? 18.470 11.540 -19.327 1.00 95.81 470 GLU A N 1
ATOM 3949 C CA . GLU A 1 470 ? 18.825 12.962 -19.261 1.00 95.81 470 GLU A CA 1
ATOM 3950 C C . GLU A 1 470 ? 17.600 13.854 -19.472 1.00 95.81 470 GLU A C 1
ATOM 3952 O O . GLU A 1 470 ? 17.389 14.788 -18.698 1.00 95.81 470 GLU A O 1
ATOM 3957 N N . LYS A 1 471 ? 16.743 13.521 -20.447 1.00 95.56 471 LYS A N 1
ATOM 3958 C CA . LYS A 1 471 ? 15.486 14.244 -20.682 1.00 95.56 471 LYS A CA 1
ATOM 3959 C C . LYS A 1 471 ? 14.574 14.210 -19.448 1.00 95.56 471 LYS A C 1
ATOM 3961 O O . LYS A 1 471 ? 14.140 15.270 -19.005 1.00 95.56 471 LYS A O 1
ATOM 3966 N N . LEU A 1 472 ? 14.356 13.038 -18.840 1.00 94.19 472 LEU A N 1
ATOM 3967 C CA . LEU A 1 472 ? 13.577 12.908 -17.597 1.00 94.19 472 LEU A CA 1
ATOM 3968 C C . LEU A 1 472 ? 14.156 13.768 -16.466 1.00 94.19 472 LEU A C 1
ATOM 3970 O O . LEU A 1 472 ? 13.429 14.538 -15.844 1.00 94.19 472 LEU A O 1
ATOM 3974 N N . ASN A 1 473 ? 15.472 13.697 -16.249 1.00 90.50 473 ASN A N 1
ATOM 3975 C CA . ASN A 1 473 ? 16.152 14.484 -15.219 1.00 90.50 473 ASN A CA 1
ATOM 3976 C C . ASN A 1 473 ? 16.027 15.997 -15.457 1.00 90.50 473 ASN A C 1
ATOM 3978 O O . ASN A 1 473 ? 15.864 16.753 -14.501 1.00 90.50 473 ASN A O 1
ATOM 3982 N N . SER A 1 474 ? 16.075 16.442 -16.717 1.00 90.50 474 SER A N 1
ATOM 3983 C CA . SER A 1 474 ? 15.917 17.858 -17.060 1.00 90.50 474 SER A CA 1
ATOM 3984 C C . SER A 1 474 ? 14.511 18.383 -16.745 1.00 90.50 474 SER A C 1
ATOM 3986 O O . SER A 1 474 ? 14.382 19.486 -16.217 1.00 90.50 474 SER A O 1
ATOM 3988 N N . CYS A 1 475 ? 13.470 17.572 -16.969 1.00 86.69 475 CYS A N 1
ATOM 3989 C CA . CYS A 1 475 ? 12.096 17.923 -16.610 1.00 86.69 475 CYS A CA 1
ATOM 3990 C C . CYS A 1 475 ? 11.938 18.055 -15.087 1.00 86.69 475 CYS A C 1
ATOM 3992 O O . CYS A 1 475 ? 11.329 19.017 -14.624 1.00 86.69 475 CYS A O 1
ATOM 3994 N N . ILE A 1 476 ? 12.546 17.156 -14.299 1.00 79.75 476 ILE A N 1
ATOM 3995 C CA . ILE A 1 476 ? 12.511 17.219 -12.825 1.00 79.75 476 ILE A CA 1
ATOM 3996 C C . ILE A 1 476 ? 13.162 18.507 -12.305 1.00 79.75 476 ILE A C 1
ATOM 3998 O O . ILE A 1 476 ? 12.634 19.126 -11.393 1.00 79.75 476 ILE A O 1
ATOM 4002 N N . GLN A 1 477 ? 14.289 18.929 -12.886 1.00 78.94 477 GLN A N 1
ATOM 4003 C CA . GLN A 1 477 ? 15.009 20.137 -12.453 1.00 78.94 477 GLN A CA 1
ATOM 4004 C C . GLN A 1 477 ? 14.285 21.449 -12.787 1.00 78.94 477 GLN A C 1
ATOM 4006 O O . GLN A 1 477 ? 14.642 22.493 -12.246 1.00 78.94 477 GLN A O 1
ATOM 4011 N N . SER A 1 478 ? 13.320 21.413 -13.707 1.00 72.00 478 SER A N 1
ATOM 4012 C CA . SER A 1 478 ? 12.577 22.599 -14.150 1.00 72.00 478 SER A CA 1
ATOM 4013 C C . SER A 1 478 ? 11.359 22.940 -13.282 1.00 72.00 478 SER A C 1
ATOM 4015 O O . SER A 1 478 ? 10.730 23.978 -13.501 1.00 72.00 478 SER A O 1
ATOM 4017 N N . LEU A 1 479 ? 11.041 22.079 -12.312 1.00 66.06 479 LEU A N 1
ATOM 4018 C CA . LEU A 1 479 ? 9.911 22.169 -11.385 1.00 66.06 479 LEU A CA 1
ATOM 4019 C C . LEU A 1 479 ? 10.395 22.522 -9.982 1.00 66.06 479 LEU A C 1
ATOM 4021 O O . LEU A 1 479 ? 9.661 23.277 -9.305 1.00 66.06 479 LEU A O 1
#

Radius of gyration: 27.29 Å; chains: 1; bounding box: 63×59×67 Å

InterPro domains:
  IPR009677 Protein of unknown function DUF1266 [PF06889] (40-162)

Secondary structure (DSSP, 8-state):
---HHHHHHHHHHHHHHHHHHT-SSPP-HHHHHHHHH---TTSTTHHHHHHHHHHHHHHTTTHHHHHH-GGGTTT--HHHHHHHHHHHHHHHHHHHHHTTSS-HHHHHHHHHHHHHHHHHH-SSHHHHHHHHHHHHHHHIIIIIS-HHHHHHHHHTHHHHHHHHHHH--------SS-GGGG---PPPS-GGGG--------TTHHHHHHHHHHHHHHT-HHHHHHHHHTS-HHHHHHHHHHHHHHTTT-GGGS-HHHHHHHHHH-TT-HHHHHHHHHHHHHHHHHHH-S--TTTS-HHHHHHHHHHHHHHHHHHHHHHHH-TT-HHHHHHHHHHHTT--SHHHHHHHHHHHHHHHHH-TT-HHHHHHHHHHHSGGGT--HHHHHHHHHHHHHHSPTT-GGGGHHHHHHHHHHHHIIIII--HHHHHHGGG-HHHHHHHHHHHHHHTT-GGGHHHHHHHHHHHT-HHHHHHHHHHHHT-

Organism: NCBI:txid269237